Protein AF-A0A2M7MVM5-F1 (afdb_monomer)

Sequence (736 aa):
LYGQPLAEGLELLFALPGLWVGNWLGARSLPHWAPAALPGATRREAAVPEPRASLAEHVSGTPAGASAPDGKSAARHHTRRHRHSSHPSHSSRPRSGRRLPRGIVGSLLLLAAGIGLAAFPLWQWGLGLGLALYMAALWRWPLAWLVVVPAALPLLDLAPWSGRFFFDEFDLLMLATAGTLLLRGRRTPGSGLNSLWPLFALCAVSVLISLALGLGSPPPLDANAFSSYWSPYNSLRVAKGFAWGGLIFLLLRLARPEPAQLATRLAIGMGIGLLGVGLVGLWEHWLFAGFANDSNTYRIVSTFSSMHTGGGHIEAYLAAALPFLWLGWKTRLWVVPVMALTVSATVFTVARGGVLALGVVLFTLAVASLRLAWRAGQRRQAVLPIGVLALMAVGLLAGIGGGYFQQRLAQAGEDWDIRVEHWRSTVAMMDATPMAQLFGMGLGSFPRVYLERGPADKQPATFGFVVENDNPFLRLGHGETLYYAQRVSVRAGQRYHLELDVRSQQPGARIETPVCEKQLLNSRRCVWMAFEVPTDGRWHRLSRDFSSGQVGVEDGLQRPAVELALYYPGNDGLIDVDNVRLLAANGGNLIGNGGFTWGGDYWFFKTHSHLPWHIKNVWVQLLFEQGWLGLSLFSLLAAFALARLAKAAWSGQALAWAWLASLLGLFTVGLFDSLLDAPRLATLLIALCLLGAGHEWNSKPSHRHRSRRSPHPGEAADLLDTAAENFSQASTPSAR

Foldseek 3Di:
DDDDDPVVVVVVPDDDPFVQCVVVCLLVVDDDDDPDDDDDDDDDDDDDDDDDDDDDDDDDDDDDDDDDDDDDDDDDDDDDDDDDDDDDPDPDDPPPPDLPPLLVLLVVLLVVLVVLLVPQQDDSVVLVVVLVVVLVVCLVPVCLCLQALLQCLLRQFCCQFWVAQQCGSSSSNLSSSSSSNSNSDDDQDPDPDDPCVVLVVLLVVLLVLLLCLLCPVADDPDLFCRNDLLHSCLSVSLSLLLVLLVSLLVSCNRVVDDQLVSLVSLLNNLLSNLVQQLVQLVLVCCLQPNPPHLPGQDAGDRRPLVCLLHFPQLLLSLQQSLLSLLSCVVPDPVSLVSLLSSLVSLLSNLDPLSLVLNVLLLVLVLVLLQLLCVVVVHNVSSPVSNVSSVVSNVSNVVSCPRDVSVVVVVCPVVVVVVLVVLLVQLVVLFDPDPCCQAFASHGSNQLNSCQVRNDPQQHAKDKFWDADPNFIWIKIWDHAWKWWKFWFNDAAQFKKKKKKKKFALDPQWKKKKKKFQDQRADTDQIDIDMDGHDNPRDIDMDMDMDGSHCQRHDDDSSGGTIMIIITTHDNGDMMIIADIFIQTPVRRTRDDQRRCPSNSTRIHMGGPNNSSNWSQAQLSSQCNSTHPSSSVSVVVLLVLLLVLLVVLSSVSSSVSSSLNSSQSSSNSSNHGTHQSSNSSSSSSNSSSSSCSNPPDSDDPPPPPPPPPPPPDPPPPPPPPVPPPPPPDDDDDDDDD

Nearest PDB structures (foldseek):
  4xup-assembly2_B  TM=6.252E-01  e=2.866E-02  Paenibacillus barcinonensis
  4xup-assembly6_F  TM=5.907E-01  e=1.989E-02  Paenibacillus barcinonensis
  2c26-assembly1_A  TM=4.957E-01  e=2.072E-02  Acetivibrio thermocellus
  7sgm-assembly1_A  TM=3.406E-01  e=4.518E-01  Homo sapiens
  3k51-assembly1_A  TM=3.532E-01  e=1.350E+00  Homo sapiens

Mean predicted aligned error: 12.25 Å

Structure (mmCIF, N/CA/C/O backbone):
data_AF-A0A2M7MVM5-F1
#
_entry.id   AF-A0A2M7MVM5-F1
#
loop_
_atom_site.group_PDB
_atom_site.id
_atom_site.type_symbol
_atom_site.label_atom_id
_atom_site.label_alt_id
_atom_site.label_comp_id
_atom_site.label_asym_id
_atom_site.label_entity_id
_atom_site.label_seq_id
_atom_site.pdbx_PDB_ins_code
_atom_site.Cartn_x
_atom_site.Cartn_y
_atom_site.Cartn_z
_atom_site.occupancy
_atom_site.B_iso_or_equiv
_atom_site.auth_seq_id
_atom_site.auth_comp_id
_atom_site.auth_asym_id
_atom_site.auth_atom_id
_atom_site.pdbx_PDB_model_num
ATOM 1 N N . LEU A 1 1 ? -28.536 -45.040 -9.452 1.00 30.89 1 LEU A N 1
ATOM 2 C CA . LEU A 1 1 ? -27.205 -45.055 -8.801 1.00 30.89 1 LEU A CA 1
ATOM 3 C C . LEU A 1 1 ? -26.803 -43.594 -8.570 1.00 30.89 1 LEU A C 1
ATOM 5 O O . LEU A 1 1 ? -26.171 -43.003 -9.423 1.00 30.89 1 LEU A O 1
ATOM 9 N N . TYR A 1 2 ? -27.504 -42.858 -7.701 1.00 27.81 2 TYR A N 1
ATOM 10 C CA . TYR A 1 2 ? -27.118 -42.575 -6.306 1.00 27.81 2 TYR A CA 1
ATOM 11 C C . TYR A 1 2 ? -25.609 -42.385 -6.103 1.00 27.81 2 TYR A C 1
ATOM 13 O O . TYR A 1 2 ? -24.873 -43.365 -6.112 1.00 27.81 2 TYR A O 1
ATOM 21 N N . GLY A 1 3 ? -25.188 -41.137 -5.856 1.00 27.88 3 GLY A N 1
ATOM 22 C CA . GLY A 1 3 ? -23.865 -40.835 -5.306 1.00 27.88 3 GLY A CA 1
ATOM 23 C C . GLY A 1 3 ? -23.258 -39.502 -5.745 1.00 27.88 3 GLY A C 1
ATOM 24 O O . GLY A 1 3 ? -22.446 -39.486 -6.652 1.00 27.88 3 GLY A O 1
ATOM 25 N N . GLN A 1 4 ? -23.583 -38.440 -4.998 1.00 32.00 4 GLN A N 1
ATOM 26 C CA . GLN A 1 4 ? -22.832 -37.180 -4.834 1.00 32.00 4 GLN A CA 1
ATOM 27 C C . GLN A 1 4 ? -23.014 -36.043 -5.862 1.00 32.00 4 GLN A C 1
ATOM 29 O O . GLN A 1 4 ? -22.284 -35.940 -6.840 1.00 32.00 4 GLN A O 1
ATOM 34 N N . PRO A 1 5 ? -23.886 -35.075 -5.517 1.00 35.53 5 PRO A N 1
ATOM 35 C CA . PRO A 1 5 ? -23.568 -33.661 -5.702 1.00 35.53 5 PRO A CA 1
ATOM 36 C C . PRO A 1 5 ? -23.940 -32.869 -4.435 1.00 35.53 5 PRO A C 1
ATOM 38 O O . PRO A 1 5 ? -24.886 -32.086 -4.415 1.00 35.53 5 PRO A O 1
ATOM 41 N N . LEU A 1 6 ? -23.234 -33.128 -3.332 1.00 30.69 6 LEU A N 1
ATOM 42 C CA . LEU A 1 6 ? -23.411 -32.379 -2.074 1.00 30.69 6 LEU A CA 1
ATOM 43 C C . LEU A 1 6 ? -22.080 -31.981 -1.410 1.00 30.69 6 LEU A C 1
ATOM 45 O O . LEU A 1 6 ? -22.093 -31.271 -0.410 1.00 30.69 6 LEU A O 1
ATOM 49 N N . ALA A 1 7 ? -20.941 -32.366 -2.002 1.00 28.16 7 ALA A N 1
ATOM 50 C CA . ALA A 1 7 ? -19.602 -31.967 -1.560 1.00 28.16 7 ALA A CA 1
ATOM 51 C C . ALA A 1 7 ? -19.082 -30.705 -2.286 1.00 28.16 7 ALA A C 1
ATOM 53 O O . ALA A 1 7 ? -18.445 -29.867 -1.660 1.00 28.16 7 ALA A O 1
ATOM 54 N N . GLU A 1 8 ? -19.442 -30.487 -3.557 1.00 33.94 8 GLU A N 1
ATOM 55 C CA . GLU A 1 8 ? -18.972 -29.324 -4.339 1.00 33.94 8 GLU A CA 1
ATOM 56 C C . GLU A 1 8 ? -19.694 -28.005 -3.992 1.00 33.94 8 GLU A C 1
ATOM 58 O O . GLU A 1 8 ? -19.173 -26.918 -4.225 1.00 33.94 8 GLU A O 1
ATOM 63 N N . GLY A 1 9 ? -20.883 -28.075 -3.381 1.00 30.16 9 GLY A N 1
ATOM 64 C CA . GLY A 1 9 ? -21.659 -26.889 -2.989 1.00 30.16 9 GLY A CA 1
ATOM 65 C C . GLY A 1 9 ? -21.292 -26.303 -1.620 1.00 30.16 9 GLY A C 1
ATOM 66 O O . GLY A 1 9 ? -21.615 -25.148 -1.345 1.00 30.16 9 GLY A O 1
ATOM 67 N N . LEU A 1 10 ? -20.619 -27.074 -0.758 1.00 27.25 10 LEU A N 1
ATOM 68 C CA . LEU A 1 10 ? -20.287 -26.673 0.617 1.00 27.25 10 LEU A CA 1
ATOM 69 C C . LEU A 1 10 ? -18.859 -26.125 0.769 1.00 27.25 10 LEU A C 1
ATOM 71 O O . LEU A 1 10 ? -18.610 -25.371 1.709 1.00 27.25 10 LEU A O 1
ATOM 75 N N . GLU A 1 11 ? -17.963 -26.376 -0.191 1.00 32.06 11 GLU A N 1
ATOM 76 C CA . GLU A 1 11 ? -16.658 -25.694 -0.272 1.00 32.06 11 GLU A CA 1
ATOM 77 C C . GLU A 1 11 ? -16.761 -24.243 -0.782 1.00 32.06 11 GLU A C 1
ATOM 79 O O . GLU A 1 11 ? -15.859 -23.435 -0.574 1.00 32.06 11 GLU A O 1
ATOM 84 N N . LEU A 1 12 ? -17.903 -23.864 -1.365 1.00 32.75 12 LEU A N 1
ATOM 85 C CA . LEU A 1 12 ? -18.146 -22.533 -1.928 1.00 32.75 12 LEU A CA 1
ATOM 86 C C . LEU A 1 12 ? -18.477 -21.443 -0.886 1.00 32.75 12 LEU A C 1
ATOM 88 O O . LEU A 1 12 ? -18.621 -20.277 -1.255 1.00 32.75 12 LEU A O 1
ATOM 92 N N . LEU A 1 13 ? -18.623 -21.786 0.403 1.00 29.44 13 LEU A N 1
ATOM 93 C CA . LEU A 1 13 ? -19.186 -20.869 1.410 1.00 29.44 13 LEU A CA 1
ATOM 94 C C . LEU A 1 13 ? -18.292 -20.525 2.613 1.00 29.44 13 LEU A C 1
ATOM 96 O O . LEU A 1 13 ? -18.671 -19.640 3.379 1.00 29.44 13 LEU A O 1
ATOM 100 N N . PHE A 1 14 ? -17.095 -21.104 2.769 1.00 30.95 14 PHE A N 1
ATOM 101 C CA . PHE A 1 14 ? -16.213 -20.771 3.901 1.00 30.95 14 PHE A CA 1
ATOM 102 C C . PHE A 1 14 ? -14.706 -20.855 3.593 1.00 30.95 14 PHE A C 1
ATOM 104 O O . PHE A 1 14 ? -13.992 -21.620 4.227 1.00 30.95 14 PHE A O 1
ATOM 111 N N . ALA A 1 15 ? -14.195 -20.012 2.688 1.00 28.55 15 ALA A N 1
ATOM 112 C CA . ALA A 1 15 ? -12.798 -19.540 2.693 1.00 28.55 15 ALA A CA 1
ATOM 113 C C . ALA A 1 15 ? -12.601 -18.407 1.660 1.00 28.55 15 ALA A C 1
ATOM 115 O O . ALA A 1 15 ? -12.665 -18.640 0.463 1.00 28.55 15 ALA A O 1
ATOM 116 N N . LEU A 1 16 ? -12.394 -17.174 2.143 1.00 35.72 16 LEU A N 1
ATOM 117 C CA . LEU A 1 16 ? -11.826 -15.981 1.470 1.00 35.72 16 LEU A CA 1
ATOM 118 C C . LEU A 1 16 ? -11.959 -15.831 -0.077 1.00 35.72 16 LEU A C 1
ATOM 120 O O . LEU A 1 16 ? -11.207 -16.458 -0.822 1.00 35.72 16 LEU A O 1
ATOM 124 N N . PRO A 1 17 ? -12.741 -14.853 -0.589 1.00 36.97 17 PRO A N 1
ATOM 125 C CA . PRO A 1 17 ? -12.948 -14.659 -2.035 1.00 36.97 17 PRO A CA 1
ATOM 126 C C . PRO A 1 17 ? -11.859 -13.873 -2.804 1.00 36.97 17 PRO A C 1
ATOM 128 O O . PRO A 1 17 ? -12.107 -13.462 -3.932 1.00 36.97 17 PRO A O 1
ATOM 131 N N . GLY A 1 18 ? -10.679 -13.603 -2.237 1.00 31.44 18 GLY A N 1
ATOM 132 C CA . GLY A 1 18 ? -9.713 -12.663 -2.844 1.00 31.44 18 GLY A CA 1
ATOM 133 C C . GLY A 1 18 ? -8.687 -13.288 -3.794 1.00 31.44 18 GLY A C 1
ATOM 134 O O . GLY A 1 18 ? -8.506 -12.821 -4.913 1.00 31.44 18 GLY A O 1
ATOM 135 N N . LEU A 1 19 ? -8.011 -14.359 -3.371 1.00 38.81 19 LEU A N 1
ATOM 136 C CA . LEU A 1 19 ? -6.865 -14.897 -4.121 1.00 38.81 19 LEU A CA 1
ATOM 137 C C . LEU A 1 19 ? -7.192 -16.092 -5.000 1.00 38.81 19 LEU A C 1
ATOM 139 O O . LEU A 1 19 ? -6.560 -16.269 -6.039 1.00 38.81 19 LEU A O 1
ATOM 143 N N . TRP A 1 20 ? -8.176 -16.904 -4.616 1.00 37.28 20 TRP A N 1
ATOM 144 C CA . TRP A 1 20 ? -8.501 -18.105 -5.379 1.00 37.28 20 TRP A CA 1
ATOM 145 C C . TRP A 1 20 ? -9.148 -17.751 -6.718 1.00 37.28 20 TRP A C 1
ATOM 147 O O . TRP A 1 20 ? -8.731 -18.258 -7.753 1.00 37.28 20 TRP A O 1
ATOM 157 N N . VAL A 1 21 ? -10.070 -16.783 -6.724 1.00 38.97 21 VAL A N 1
ATOM 158 C CA . VAL A 1 21 ? -10.677 -16.261 -7.955 1.00 38.97 21 VAL A CA 1
ATOM 159 C C . VAL A 1 21 ? -9.633 -15.550 -8.825 1.00 38.97 21 VAL A C 1
ATOM 161 O O . VAL A 1 21 ? -9.628 -15.760 -10.031 1.00 38.97 21 VAL A O 1
ATOM 164 N N . GLY A 1 22 ? -8.698 -14.791 -8.240 1.00 35.03 22 GLY A N 1
ATOM 165 C CA . GLY A 1 22 ? -7.632 -14.105 -8.984 1.00 35.03 22 GLY A CA 1
ATOM 166 C C . GLY A 1 22 ? -6.627 -15.053 -9.654 1.00 35.03 22 GLY A C 1
ATOM 167 O O . GLY A 1 22 ? -6.309 -14.876 -10.829 1.00 35.03 22 GLY A O 1
ATOM 168 N N . ASN A 1 23 ? -6.175 -16.101 -8.953 1.00 39.94 23 ASN A N 1
ATOM 169 C CA . ASN A 1 23 ? -5.264 -17.103 -9.525 1.00 39.94 23 ASN A CA 1
ATOM 170 C C . ASN A 1 23 ? -5.978 -18.063 -10.489 1.00 39.94 23 ASN A C 1
ATOM 172 O O . ASN A 1 23 ? -5.428 -18.403 -11.536 1.00 39.94 23 ASN A O 1
ATOM 176 N N . TRP A 1 24 ? -7.211 -18.476 -10.182 1.00 36.59 24 TRP A N 1
ATOM 177 C CA . TRP A 1 24 ? -7.981 -19.386 -11.032 1.00 36.59 24 TRP A CA 1
ATOM 178 C C . TRP A 1 24 ? -8.507 -18.704 -12.303 1.00 36.59 24 TRP A C 1
ATOM 180 O O . TRP A 1 24 ? -8.409 -19.284 -13.386 1.00 36.59 24 TRP A O 1
ATOM 190 N N . LEU A 1 25 ? -8.994 -17.457 -12.214 1.00 39.66 25 LEU A N 1
ATOM 191 C CA . LEU A 1 25 ? -9.359 -16.670 -13.398 1.00 39.66 25 LEU A CA 1
ATOM 192 C C . LEU A 1 25 ? -8.118 -16.239 -14.174 1.00 39.66 25 LEU A C 1
ATOM 194 O O . LEU A 1 25 ? -8.120 -16.391 -15.387 1.00 39.66 25 LEU A O 1
ATOM 198 N N . GLY A 1 26 ? -7.041 -15.799 -13.513 1.00 36.38 26 GLY A N 1
ATOM 199 C CA . GLY A 1 26 ? -5.787 -15.433 -14.185 1.00 36.38 26 GLY A CA 1
ATOM 200 C C . GLY A 1 26 ? -5.177 -16.574 -15.010 1.00 36.38 26 GLY A C 1
ATOM 201 O O . GLY A 1 26 ? -4.614 -16.331 -16.074 1.00 36.38 26 GLY A O 1
ATOM 202 N N . ALA A 1 27 ? -5.360 -17.828 -14.585 1.00 39.50 27 ALA A N 1
ATOM 203 C CA . ALA A 1 27 ? -4.945 -19.008 -15.346 1.00 39.50 27 ALA A CA 1
ATOM 204 C C . ALA A 1 27 ? -5.881 -19.366 -16.524 1.00 39.50 27 ALA A C 1
ATOM 206 O O . ALA A 1 27 ? -5.491 -20.162 -17.381 1.00 39.50 27 ALA A O 1
ATOM 207 N N . ARG A 1 28 ? -7.104 -18.811 -16.577 1.00 37.91 28 ARG A N 1
ATOM 208 C CA . ARG A 1 28 ? -8.138 -19.111 -17.591 1.00 37.91 28 ARG A CA 1
ATOM 209 C C . ARG A 1 28 ? -8.556 -17.921 -18.470 1.00 37.91 28 ARG A C 1
ATOM 211 O O . ARG A 1 28 ? -9.232 -18.148 -19.467 1.00 37.91 28 ARG A O 1
ATOM 218 N N . SER A 1 29 ? -8.171 -16.683 -18.152 1.00 36.72 29 SER A N 1
ATOM 219 C CA . SER A 1 29 ? -8.668 -15.463 -18.813 1.00 36.72 29 SER A CA 1
ATOM 220 C C . SER A 1 29 ? -7.762 -14.877 -19.905 1.00 36.72 29 SER A C 1
ATOM 222 O O . SER A 1 29 ? -7.981 -13.743 -20.313 1.00 36.72 29 SER A O 1
ATOM 224 N N . LEU A 1 30 ? -6.772 -15.624 -20.402 1.00 42.97 30 LEU A N 1
ATOM 225 C CA . LEU A 1 30 ? -6.070 -15.281 -21.646 1.00 42.97 30 LEU A CA 1
ATOM 226 C C . LEU A 1 30 ? -6.501 -16.253 -22.754 1.00 42.97 30 LEU A C 1
ATOM 228 O O . LEU A 1 30 ? -5.849 -17.276 -22.970 1.00 42.97 30 LEU A O 1
ATOM 232 N N . PRO A 1 31 ? -7.646 -15.983 -23.408 1.00 35.19 31 PRO A N 1
A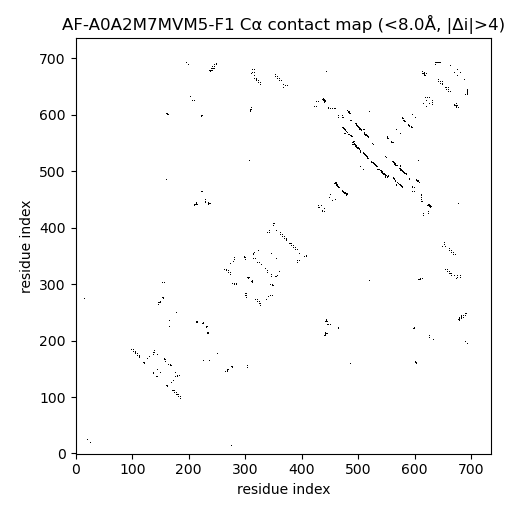TOM 233 C CA . PRO A 1 31 ? -7.642 -16.065 -24.869 1.00 35.19 31 PRO A CA 1
ATOM 234 C C . PRO A 1 31 ? -8.387 -14.917 -25.582 1.00 35.19 31 PRO A C 1
ATOM 236 O O . PRO A 1 31 ? -9.489 -14.530 -25.209 1.00 35.19 31 PRO A O 1
ATOM 239 N N . HIS A 1 32 ? -7.772 -14.482 -26.687 1.00 34.50 32 HIS A N 1
ATOM 240 C CA . HIS A 1 32 ? -8.358 -13.935 -27.920 1.00 34.50 32 HIS A CA 1
ATOM 241 C C . HIS A 1 32 ? -9.373 -12.784 -27.806 1.00 34.50 32 HIS A C 1
ATOM 243 O O . HIS A 1 32 ? -10.579 -12.985 -27.924 1.00 34.50 32 HIS A O 1
ATOM 249 N N . TRP A 1 33 ? -8.873 -11.546 -27.773 1.00 24.61 33 TRP A N 1
ATOM 250 C CA . TRP A 1 33 ? -9.579 -10.437 -28.416 1.00 24.61 33 TRP A CA 1
ATOM 251 C C . TRP A 1 33 ? -8.682 -9.898 -29.540 1.00 24.61 33 TRP A C 1
ATOM 253 O O . TRP A 1 33 ? -7.585 -9.399 -29.306 1.00 24.61 33 TRP A O 1
ATOM 263 N N . ALA A 1 34 ? -9.106 -10.104 -30.783 1.00 25.52 34 ALA A N 1
ATOM 264 C CA . ALA A 1 34 ? -8.585 -9.376 -31.930 1.00 25.52 34 ALA A CA 1
ATOM 265 C C . ALA A 1 34 ? -9.572 -8.228 -32.182 1.00 25.52 34 ALA A C 1
ATOM 267 O O . ALA A 1 34 ? -10.760 -8.514 -32.365 1.00 25.52 34 ALA A O 1
ATOM 268 N N . PRO A 1 35 ? -9.161 -6.949 -32.167 1.00 29.17 35 PRO A N 1
ATOM 269 C CA . PRO A 1 35 ? -10.053 -5.887 -32.598 1.00 29.17 35 PRO A CA 1
ATOM 270 C C . PRO A 1 35 ? -10.344 -6.068 -34.090 1.00 29.17 35 PRO A C 1
ATOM 272 O O . PRO A 1 35 ? -9.438 -6.077 -34.924 1.00 29.17 35 PRO A O 1
ATOM 275 N N . ALA A 1 36 ? -11.623 -6.239 -34.421 1.00 25.95 36 ALA A N 1
ATOM 276 C CA . ALA A 1 36 ? -12.099 -6.176 -35.791 1.00 25.95 36 ALA A CA 1
ATOM 277 C C . ALA A 1 36 ? -11.724 -4.809 -36.384 1.00 25.95 36 ALA A C 1
ATOM 279 O O . ALA A 1 36 ? -12.076 -3.765 -35.833 1.00 25.95 36 ALA A O 1
ATOM 280 N N . ALA A 1 37 ? -11.000 -4.828 -37.501 1.00 26.27 37 ALA A N 1
ATOM 281 C CA . ALA A 1 37 ? -10.724 -3.645 -38.296 1.00 26.27 37 ALA A CA 1
ATOM 282 C C . ALA A 1 37 ? -12.048 -3.018 -38.762 1.00 26.27 37 ALA A C 1
ATOM 284 O O . ALA A 1 37 ? -12.862 -3.677 -39.409 1.00 26.27 37 ALA A O 1
ATOM 285 N N . LEU A 1 38 ? -12.255 -1.740 -38.444 1.00 26.27 38 LEU A N 1
ATOM 286 C CA . LEU A 1 38 ? -13.274 -0.916 -39.088 1.00 26.27 38 LEU A CA 1
ATOM 287 C C . LEU A 1 38 ? -12.827 -0.648 -40.537 1.00 26.27 38 LEU A C 1
ATOM 289 O O . LEU A 1 38 ? -11.736 -0.107 -40.736 1.00 26.27 38 LEU A O 1
ATOM 293 N N . PRO A 1 39 ? -13.617 -1.009 -41.562 1.00 24.80 39 PRO A N 1
ATOM 294 C CA . PRO A 1 39 ? -13.278 -0.709 -42.941 1.00 24.80 39 PRO A CA 1
ATOM 295 C C . PRO A 1 39 ? -13.710 0.720 -43.289 1.00 24.80 39 PRO A C 1
ATOM 297 O O . PRO A 1 39 ? -14.880 1.070 -43.160 1.00 24.80 39 PRO A O 1
ATOM 300 N N . GLY A 1 40 ? -12.773 1.517 -43.806 1.00 26.80 40 GLY A N 1
ATOM 301 C CA . GLY A 1 40 ? -13.095 2.700 -44.607 1.00 26.80 40 GLY A CA 1
ATOM 302 C C . GLY A 1 40 ? -12.547 4.022 -44.081 1.00 26.80 40 GLY A C 1
ATOM 303 O O . GLY A 1 40 ? -13.245 4.767 -43.407 1.00 26.80 40 GLY A O 1
ATOM 304 N N . ALA A 1 41 ? -11.336 4.371 -44.509 1.00 25.05 41 ALA A N 1
ATOM 305 C CA . ALA A 1 41 ? -10.959 5.763 -44.737 1.00 25.05 41 ALA A CA 1
ATOM 306 C C . ALA A 1 41 ? -9.915 5.799 -45.859 1.00 25.05 41 ALA A C 1
ATOM 308 O O . ALA A 1 41 ? -8.716 5.617 -45.663 1.00 25.05 41 ALA A O 1
ATOM 309 N N . THR A 1 42 ? -10.416 5.944 -47.079 1.00 26.14 42 THR A N 1
ATOM 310 C CA . THR A 1 42 ? -9.643 6.174 -48.297 1.00 26.14 42 THR A CA 1
ATOM 311 C C . THR A 1 42 ? -8.823 7.458 -48.204 1.00 26.14 42 THR A C 1
ATOM 313 O O . THR A 1 42 ? -9.353 8.506 -47.835 1.00 26.14 42 THR A O 1
ATOM 316 N N . ARG A 1 43 ? -7.559 7.374 -48.643 1.00 26.64 43 ARG A N 1
ATOM 317 C CA . ARG A 1 43 ? -6.714 8.508 -49.046 1.00 26.64 43 ARG A CA 1
ATOM 318 C C . ARG A 1 43 ? -7.494 9.501 -49.909 1.00 26.64 43 ARG A C 1
ATOM 320 O O . ARG A 1 43 ? -8.042 9.100 -50.935 1.00 26.64 43 ARG A O 1
ATOM 327 N N . ARG A 1 44 ? -7.411 10.790 -49.578 1.00 25.23 44 ARG A N 1
ATOM 328 C CA . ARG A 1 44 ? -7.410 11.878 -50.564 1.00 25.23 44 ARG A CA 1
ATOM 329 C C . ARG A 1 44 ? -6.433 12.967 -50.138 1.00 25.23 44 ARG A C 1
ATOM 331 O O . ARG A 1 44 ? -6.459 13.432 -49.004 1.00 25.23 44 ARG A O 1
ATOM 338 N N . GLU A 1 45 ? -5.560 13.295 -51.077 1.00 24.48 45 GLU A N 1
ATOM 339 C CA . GLU A 1 45 ? -4.573 14.366 -51.047 1.00 24.48 45 GLU A CA 1
ATOM 340 C C . GLU A 1 45 ? -5.202 15.763 -51.186 1.00 24.48 45 GLU A C 1
ATOM 342 O O . GLU A 1 45 ? -6.284 15.915 -51.752 1.00 24.48 45 GLU A O 1
ATOM 347 N N . ALA A 1 46 ? -4.392 16.747 -50.768 1.00 24.81 46 ALA A N 1
ATOM 348 C CA . ALA A 1 46 ? -4.297 18.141 -51.218 1.00 24.81 46 ALA A CA 1
ATOM 349 C C . ALA A 1 46 ? -5.380 19.154 -50.784 1.00 24.81 46 ALA A C 1
ATOM 351 O O . ALA A 1 46 ? -6.511 19.125 -51.253 1.00 24.81 46 ALA A O 1
ATOM 352 N N . ALA A 1 47 ? -4.983 20.166 -49.996 1.00 24.33 47 ALA A N 1
ATOM 353 C CA . ALA A 1 47 ? -4.544 21.472 -50.523 1.00 24.33 47 ALA A CA 1
ATOM 354 C C . ALA A 1 47 ? -4.345 22.519 -49.399 1.00 24.33 47 ALA A C 1
ATOM 356 O O . ALA A 1 47 ? -5.144 22.630 -48.475 1.00 24.33 47 ALA A O 1
ATOM 357 N N . VAL A 1 48 ? -3.270 23.299 -49.530 1.00 29.11 48 VAL A N 1
ATOM 358 C CA . VAL A 1 48 ? -2.913 24.518 -48.771 1.00 29.11 48 VAL A CA 1
ATOM 359 C C . VAL A 1 48 ? -3.668 25.719 -49.376 1.00 29.11 48 VAL A C 1
ATOM 361 O O . VAL A 1 48 ? -3.869 25.725 -50.594 1.00 29.11 48 VAL A O 1
ATOM 364 N N . PRO A 1 49 ? -4.128 26.712 -48.581 1.00 27.72 49 PRO A N 1
ATOM 365 C CA . PRO A 1 49 ? -3.439 28.015 -48.573 1.00 27.72 49 PRO A CA 1
ATOM 366 C C . PRO A 1 49 ? -3.408 28.764 -47.216 1.00 27.72 49 PRO A C 1
ATOM 368 O O . PRO A 1 49 ? -4.375 28.799 -46.459 1.00 27.72 49 PRO A O 1
ATOM 371 N N . GLU A 1 50 ? -2.272 29.419 -46.972 1.00 24.84 50 GLU A N 1
ATOM 372 C CA . GLU A 1 50 ? -1.992 30.519 -46.024 1.00 24.84 50 GLU A CA 1
ATOM 373 C C . GLU A 1 50 ? -2.447 31.904 -46.607 1.00 24.84 50 GLU A C 1
ATOM 375 O O . GLU A 1 50 ? -2.928 31.943 -47.741 1.00 24.84 50 GLU A O 1
ATOM 380 N N . PRO A 1 51 ? -2.178 33.085 -45.993 1.00 39.78 51 PRO A N 1
ATOM 381 C CA . PRO A 1 51 ? -2.557 33.578 -44.657 1.00 39.78 51 PRO A CA 1
ATOM 382 C C . PRO A 1 51 ? -3.082 35.047 -44.721 1.00 39.78 51 PRO A C 1
ATOM 384 O O . PRO A 1 51 ? -2.866 35.747 -45.710 1.00 39.78 51 PRO A O 1
ATOM 387 N N . ARG A 1 52 ? -3.683 35.606 -43.654 1.00 25.45 52 ARG A N 1
ATOM 388 C CA . ARG A 1 52 ? -3.728 37.080 -43.463 1.00 25.45 52 ARG A CA 1
ATOM 389 C C . ARG A 1 52 ? -3.653 37.505 -41.994 1.00 25.45 52 ARG A C 1
ATOM 391 O O . ARG A 1 52 ? -4.387 37.016 -41.144 1.00 25.45 52 ARG A O 1
ATOM 398 N N . ALA A 1 53 ? -2.739 38.442 -41.764 1.00 26.41 53 ALA A N 1
ATOM 399 C CA . ALA A 1 53 ? -2.415 39.153 -40.534 1.00 26.41 53 ALA A CA 1
ATOM 400 C C . ALA A 1 53 ? -3.426 40.265 -40.187 1.00 26.41 53 ALA A C 1
ATOM 402 O O . ALA A 1 53 ? -4.069 40.774 -41.100 1.00 26.41 53 ALA A O 1
ATOM 403 N N . SER A 1 54 ? -3.470 40.701 -38.913 1.00 27.55 54 SER A N 1
ATOM 404 C CA . SER A 1 54 ? -3.094 42.074 -38.485 1.00 27.55 54 SER A CA 1
ATOM 405 C C . SER A 1 54 ? -3.637 42.492 -37.098 1.00 27.55 54 SER A C 1
ATOM 407 O O . SER A 1 54 ? -4.842 42.415 -36.885 1.00 27.55 54 SER A O 1
ATOM 409 N N . LEU A 1 55 ? -2.723 43.048 -36.276 1.00 27.89 55 LEU A N 1
ATOM 410 C CA . LEU A 1 55 ? -2.833 44.155 -35.285 1.00 27.89 55 LEU A CA 1
ATOM 411 C C . LEU A 1 55 ? -3.738 44.001 -34.030 1.00 27.89 55 LEU A C 1
ATOM 413 O O . LEU A 1 55 ? -4.899 43.637 -34.140 1.00 27.89 55 LEU A O 1
ATOM 417 N N . ALA A 1 56 ? -3.205 44.111 -32.793 1.00 26.67 56 ALA A N 1
ATOM 418 C CA . ALA A 1 56 ? -2.864 45.333 -32.000 1.00 26.67 56 ALA A CA 1
ATOM 419 C C . ALA A 1 56 ? -4.132 46.133 -31.591 1.00 26.67 56 ALA A C 1
ATOM 421 O O . ALA A 1 56 ? -5.007 46.298 -32.425 1.00 26.67 56 ALA A O 1
ATOM 422 N N . GLU A 1 57 ? -4.383 46.670 -30.387 1.00 28.98 57 GLU A N 1
ATOM 423 C CA . GLU A 1 57 ? -3.578 47.150 -29.250 1.00 28.98 57 GLU A CA 1
ATOM 424 C C . GLU A 1 57 ? -4.554 47.645 -28.131 1.00 28.98 57 GLU A C 1
ATOM 426 O O . GLU A 1 57 ? -5.650 48.074 -28.471 1.00 28.98 57 GLU A O 1
ATOM 431 N N . HIS A 1 58 ? -4.110 47.677 -26.855 1.00 28.09 58 HIS A N 1
ATOM 432 C CA . HIS A 1 58 ? -4.403 48.683 -25.786 1.00 28.09 58 HIS A CA 1
ATOM 433 C C . HIS A 1 58 ? -5.859 48.976 -25.309 1.00 28.09 58 HIS A C 1
ATOM 435 O O . HIS A 1 58 ? -6.817 48.770 -26.030 1.00 28.09 58 HIS A O 1
ATOM 441 N N . VAL A 1 59 ? -6.189 49.564 -24.144 1.00 29.70 59 VAL A N 1
ATOM 442 C CA . VAL A 1 59 ? -5.678 49.750 -22.762 1.00 29.70 59 VAL A CA 1
ATOM 443 C C . VAL A 1 59 ? -6.874 50.349 -21.954 1.00 29.70 59 VAL A C 1
ATOM 445 O O . VAL A 1 59 ? -7.711 51.045 -22.515 1.00 29.70 59 VAL A O 1
ATOM 448 N N . SER A 1 60 ? -6.947 50.027 -20.654 1.00 28.20 60 SER A N 1
ATOM 449 C CA . SER A 1 60 ? -7.705 50.577 -19.492 1.00 28.20 60 SER A CA 1
ATOM 450 C C . SER A 1 60 ? -8.742 51.727 -19.586 1.00 28.20 60 SER A C 1
ATOM 452 O O . SER A 1 60 ? -8.493 52.751 -20.213 1.00 28.20 60 SER A O 1
ATOM 454 N N . GLY A 1 61 ? -9.762 51.679 -18.701 1.00 27.23 61 GLY A N 1
ATOM 455 C CA . GLY A 1 61 ? -10.431 52.887 -18.173 1.00 27.23 61 GLY A CA 1
ATOM 456 C C . GLY A 1 61 ? -11.735 52.678 -17.373 1.00 27.23 61 GLY A C 1
ATOM 457 O O . GLY A 1 61 ? -12.799 52.498 -17.950 1.00 27.23 61 GLY A O 1
ATOM 458 N N . THR A 1 62 ? -11.660 52.779 -16.042 1.00 30.02 62 THR A N 1
ATOM 459 C CA . THR A 1 62 ? -12.740 53.197 -15.095 1.00 30.02 62 THR A CA 1
ATOM 460 C C . THR A 1 62 ? -12.550 54.710 -14.785 1.00 30.02 62 THR A C 1
ATOM 462 O O . THR A 1 62 ? -11.494 55.192 -15.199 1.00 30.02 62 THR A O 1
ATOM 465 N N . PRO A 1 63 ? -13.398 55.486 -14.037 1.00 45.38 63 PRO A N 1
ATOM 466 C CA . PRO A 1 63 ? -14.449 55.121 -13.058 1.00 45.38 63 PRO A CA 1
ATOM 467 C C . PRO A 1 63 ? -15.719 56.042 -12.954 1.00 45.38 63 PRO A C 1
ATOM 469 O O . PRO A 1 63 ? -15.821 57.088 -13.578 1.00 45.38 63 PRO A O 1
ATOM 472 N N . ALA A 1 64 ? -16.610 55.645 -12.024 1.00 29.72 64 ALA A N 1
ATOM 473 C CA . ALA A 1 64 ? -17.411 56.435 -11.057 1.00 29.72 64 ALA A CA 1
ATOM 474 C C . ALA A 1 64 ? -18.581 57.361 -11.476 1.00 29.72 64 ALA A C 1
ATOM 476 O O . ALA A 1 64 ? -18.471 58.236 -12.323 1.00 29.72 64 ALA A O 1
ATOM 477 N N . GLY A 1 65 ? -19.670 57.260 -10.695 1.00 28.75 65 GLY A N 1
ATOM 478 C CA . GLY A 1 65 ? -20.724 58.273 -10.570 1.00 28.75 65 GLY A CA 1
ATOM 479 C C . GLY A 1 65 ? -21.772 57.892 -9.514 1.00 28.75 65 GLY A C 1
ATOM 480 O O . GLY A 1 65 ? -22.490 56.912 -9.681 1.00 28.75 65 GLY A O 1
ATOM 481 N N . ALA A 1 66 ? -21.845 58.660 -8.424 1.00 30.27 66 ALA A N 1
ATOM 482 C CA . ALA A 1 66 ? -22.841 58.569 -7.353 1.00 30.27 66 ALA A CA 1
ATOM 483 C C . ALA A 1 66 ? -23.728 59.826 -7.350 1.00 30.27 66 ALA A C 1
ATOM 485 O O . ALA A 1 66 ? -23.243 60.912 -7.659 1.00 30.27 66 ALA A O 1
ATOM 486 N N . SER A 1 67 ? -24.996 59.702 -6.951 1.00 31.27 67 SER A N 1
ATOM 487 C CA . SER A 1 67 ? -25.840 60.824 -6.503 1.00 31.27 67 SER A CA 1
ATOM 488 C C . SER A 1 67 ? -27.047 60.331 -5.681 1.00 31.27 67 SER A C 1
ATOM 490 O O . SER A 1 67 ? -27.644 59.300 -5.977 1.00 31.27 67 SER A O 1
ATOM 492 N N . ALA A 1 68 ? -27.346 61.071 -4.610 1.00 31.66 68 ALA A N 1
ATOM 493 C CA . ALA A 1 68 ? -28.562 61.051 -3.774 1.00 31.66 68 ALA A CA 1
ATOM 494 C C . ALA A 1 68 ? -29.418 62.304 -4.142 1.00 31.66 68 ALA A C 1
ATOM 496 O O . ALA A 1 68 ? -29.074 62.913 -5.158 1.00 31.66 68 ALA A O 1
ATOM 497 N N . PRO A 1 69 ? -30.392 62.829 -3.351 1.00 51.94 69 PRO A N 1
ATOM 498 C CA . PRO A 1 69 ? -31.143 62.345 -2.168 1.00 51.94 69 PRO A CA 1
ATOM 499 C C . PRO A 1 69 ? -32.677 62.654 -2.245 1.00 51.94 69 PRO A C 1
ATOM 501 O O . PRO A 1 69 ? -33.153 63.126 -3.268 1.00 51.94 69 PRO A O 1
ATOM 504 N N . ASP A 1 70 ? -33.455 62.368 -1.181 1.00 32.06 70 ASP A N 1
ATOM 505 C CA . ASP A 1 70 ? -34.341 63.331 -0.459 1.00 32.06 70 ASP A CA 1
ATOM 506 C C . ASP A 1 70 ? -35.547 62.707 0.282 1.00 32.06 70 ASP A C 1
ATOM 508 O O . ASP A 1 70 ? -36.161 61.745 -0.171 1.00 32.06 70 ASP A O 1
ATOM 512 N N . GLY A 1 71 ? -35.917 63.324 1.420 1.00 32.03 71 GLY A N 1
ATOM 513 C CA . GLY A 1 71 ? -37.255 63.214 2.033 1.00 32.03 71 GLY A CA 1
ATOM 514 C C . GLY A 1 71 ? -37.292 63.111 3.566 1.00 32.03 71 GLY A C 1
ATOM 515 O O . GLY A 1 71 ? -37.108 62.036 4.126 1.00 32.03 71 GLY A O 1
ATOM 516 N N . LYS A 1 72 ? -37.564 64.230 4.254 1.00 30.55 72 LYS A N 1
ATOM 517 C CA . LYS A 1 72 ? -37.631 64.401 5.725 1.00 30.55 72 LYS A CA 1
ATOM 518 C C . LYS A 1 72 ? -39.065 64.350 6.293 1.00 30.55 72 LYS A C 1
ATOM 520 O O . LYS A 1 72 ? -40.022 64.621 5.578 1.00 30.55 72 LYS A O 1
ATOM 525 N N . SER A 1 73 ? -39.109 64.259 7.636 1.00 29.17 73 SER A N 1
ATOM 526 C CA . SER A 1 73 ? -40.131 64.765 8.593 1.00 29.17 73 SER A CA 1
ATOM 527 C C . SER A 1 73 ? -41.185 63.754 9.077 1.00 29.17 73 SER A C 1
ATOM 529 O O . SER A 1 73 ? -41.648 62.948 8.288 1.00 29.17 73 SER A O 1
ATOM 531 N N . ALA A 1 74 ? -41.747 63.780 10.292 1.00 29.91 74 ALA A N 1
ATOM 532 C CA . ALA A 1 74 ? -41.365 64.093 11.683 1.00 29.91 74 ALA A CA 1
ATOM 533 C C . ALA A 1 74 ? -42.648 63.874 12.528 1.00 29.91 74 ALA A C 1
ATOM 535 O O . ALA A 1 74 ? -43.718 64.195 12.025 1.00 29.91 74 ALA A O 1
ATOM 536 N N . ALA A 1 75 ? -42.567 63.389 13.781 1.00 29.77 75 ALA A N 1
ATOM 537 C CA . ALA A 1 75 ? -43.368 63.845 14.946 1.00 29.77 75 ALA A CA 1
ATOM 538 C C . ALA A 1 75 ? -43.385 62.839 16.118 1.00 29.77 75 ALA A C 1
ATOM 540 O O . ALA A 1 75 ? -43.371 61.625 15.947 1.00 29.77 75 ALA A O 1
ATOM 541 N N . ARG A 1 76 ? -43.410 63.408 17.328 1.00 30.95 76 ARG A N 1
ATOM 542 C CA . ARG A 1 76 ? -43.335 62.809 18.672 1.00 30.95 76 ARG A CA 1
ATOM 543 C C . ARG A 1 76 ? -44.697 62.286 19.161 1.00 30.95 76 ARG A C 1
ATOM 545 O O . ARG A 1 76 ? -45.698 62.914 18.849 1.00 30.95 76 ARG A O 1
ATOM 552 N N . HIS A 1 77 ? -44.717 61.289 20.059 1.00 29.03 77 HIS A N 1
ATOM 553 C CA . HIS A 1 77 ? -45.312 61.406 21.410 1.00 29.03 77 HIS A CA 1
ATOM 554 C C . HIS A 1 77 ? -45.144 60.133 22.270 1.00 29.03 77 HIS A C 1
ATOM 556 O O . HIS A 1 77 ? -45.158 59.007 21.785 1.00 29.03 77 HIS A O 1
ATOM 562 N N . HIS A 1 78 ? -44.978 60.358 23.576 1.00 31.69 78 HIS A N 1
ATOM 563 C CA . HIS A 1 78 ? -44.941 59.384 24.671 1.00 31.69 78 HIS A CA 1
ATOM 564 C C . HIS A 1 78 ? -46.237 58.568 24.822 1.00 31.69 78 HIS A C 1
ATOM 566 O O . HIS A 1 78 ? -47.318 59.121 24.655 1.00 31.69 78 HIS A O 1
ATOM 572 N N . THR A 1 79 ? -46.144 57.330 25.328 1.00 31.44 79 THR A N 1
ATOM 573 C CA . THR A 1 79 ? -46.874 56.863 26.534 1.00 31.44 79 THR A CA 1
ATOM 574 C C . THR A 1 79 ? -46.457 55.448 26.949 1.00 31.44 79 THR A C 1
ATOM 576 O O . THR A 1 79 ? -45.875 54.675 26.197 1.00 31.44 79 THR A O 1
ATOM 579 N N . ARG A 1 80 ? -46.681 55.165 28.230 1.00 30.80 80 ARG A N 1
ATOM 580 C CA . ARG A 1 80 ? -46.215 54.025 29.021 1.00 30.80 80 ARG A CA 1
ATOM 581 C C . ARG A 1 80 ? -47.339 52.974 29.109 1.00 30.80 80 ARG A C 1
ATOM 583 O O . ARG A 1 80 ? -48.497 53.360 29.197 1.00 30.80 80 ARG A O 1
ATOM 590 N N . ARG A 1 81 ? -46.938 51.710 29.329 1.00 28.77 81 ARG A N 1
ATOM 591 C CA . ARG A 1 81 ? -47.588 50.654 30.155 1.00 28.77 81 ARG A CA 1
ATOM 592 C C . ARG A 1 81 ? -48.407 49.525 29.477 1.00 28.77 81 ARG A C 1
ATOM 594 O O . ARG A 1 81 ? -49.313 49.749 28.695 1.00 28.77 81 ARG A O 1
ATOM 601 N N . HIS A 1 82 ? -48.126 48.332 30.022 1.00 30.03 82 HIS A N 1
ATOM 602 C CA . HIS A 1 82 ? -48.918 47.100 30.186 1.00 30.03 82 HIS A CA 1
ATOM 603 C C . HIS A 1 82 ? -48.679 45.867 29.287 1.00 30.03 82 HIS A C 1
ATOM 605 O O . HIS A 1 82 ? -48.809 45.874 28.071 1.00 30.03 82 HIS A O 1
ATOM 611 N N . ARG A 1 83 ? -48.339 44.781 30.006 1.00 33.03 83 ARG A N 1
ATOM 612 C CA . ARG A 1 83 ? -48.297 43.359 29.639 1.00 33.03 83 ARG A CA 1
ATOM 613 C C . ARG A 1 83 ? -49.564 42.917 28.900 1.00 33.03 83 ARG A C 1
ATOM 615 O O . ARG A 1 83 ? -50.647 43.202 29.389 1.00 33.03 83 ARG A O 1
ATOM 622 N N . HIS A 1 84 ? -49.407 42.036 27.912 1.00 32.28 84 HIS A N 1
ATOM 623 C CA . HIS A 1 84 ? -50.107 40.747 27.899 1.00 32.28 84 HIS A CA 1
ATOM 624 C C . HIS A 1 84 ? -49.387 39.743 26.992 1.00 32.28 84 HIS A C 1
ATOM 626 O O . HIS A 1 84 ? -49.099 39.997 25.828 1.00 32.28 84 HIS A O 1
ATOM 632 N N . SER A 1 85 ? -49.076 38.591 27.577 1.00 33.69 85 SER A N 1
ATOM 633 C CA . SER A 1 85 ? -48.594 37.382 26.922 1.00 33.69 85 SER A CA 1
ATOM 634 C C . SER A 1 85 ? -49.710 36.738 26.099 1.00 33.69 85 SER A C 1
ATOM 636 O O . SER A 1 85 ? -50.745 36.379 26.658 1.00 33.69 85 SER A O 1
ATOM 638 N N . SER A 1 86 ? -49.474 36.513 24.809 1.00 31.34 86 SER A N 1
ATOM 639 C CA . SER A 1 86 ? -50.226 35.545 24.009 1.00 31.34 86 SER A CA 1
ATOM 640 C C . SER A 1 86 ? -49.252 34.737 23.146 1.00 31.34 86 SER A C 1
ATOM 642 O O . SER A 1 86 ? -48.403 35.278 22.440 1.00 31.34 86 SER A O 1
ATOM 644 N N . HIS A 1 87 ? -49.317 33.415 23.295 1.00 31.22 87 HIS A N 1
ATOM 645 C CA . HIS A 1 87 ? -48.588 32.438 22.493 1.00 31.22 87 HIS A CA 1
ATOM 646 C C . HIS A 1 87 ? -49.164 32.371 21.072 1.00 31.22 87 HIS A C 1
ATOM 648 O O . HIS A 1 87 ? -50.359 32.108 20.941 1.00 31.22 87 HIS A O 1
ATOM 654 N N . PRO A 1 88 ? -48.340 32.440 20.013 1.00 33.88 88 PRO A N 1
ATOM 655 C CA . PRO A 1 88 ? -48.698 31.878 18.723 1.00 33.88 88 PRO A CA 1
ATOM 656 C C . PRO A 1 88 ? -48.192 30.433 18.644 1.00 33.88 88 PRO A C 1
ATOM 658 O O . PRO A 1 88 ? -46.991 30.153 18.688 1.00 33.88 88 PRO A O 1
ATOM 661 N N . SER A 1 89 ? -49.131 29.502 18.516 1.00 33.56 89 SER A N 1
ATOM 662 C CA . SER A 1 89 ? -48.906 28.104 18.162 1.00 33.56 89 SER A CA 1
ATOM 663 C C . SER A 1 89 ? -48.346 28.001 16.737 1.00 33.56 89 SER A C 1
ATOM 665 O O . SER A 1 89 ? -49.074 27.970 15.748 1.00 33.56 89 SER A O 1
ATOM 667 N N . HIS A 1 90 ? -47.020 27.916 16.609 1.00 33.78 90 HIS A N 1
ATOM 668 C CA . HIS A 1 90 ? -46.398 27.545 15.341 1.00 33.78 90 HIS A CA 1
ATOM 669 C C . HIS A 1 90 ? -46.594 26.049 15.071 1.00 33.78 90 HIS A C 1
ATOM 671 O O . HIS A 1 90 ? -45.850 25.193 15.554 1.00 33.78 90 HIS A O 1
ATOM 677 N N . SER A 1 91 ? -47.583 25.748 14.231 1.00 35.12 91 SER A N 1
ATOM 678 C CA . SER A 1 91 ? -47.648 24.520 13.447 1.00 35.12 91 SER A CA 1
ATOM 679 C C . SER A 1 91 ? -46.395 24.427 12.566 1.00 35.12 91 SER A C 1
ATOM 681 O O . SER A 1 91 ? -46.266 25.043 11.506 1.00 35.12 91 SER A O 1
ATOM 683 N N . SER A 1 92 ? -45.403 23.671 13.031 1.00 35.38 92 SER A N 1
ATOM 684 C CA . SER A 1 92 ? -44.202 23.389 12.252 1.00 35.38 92 SER A CA 1
ATOM 685 C C . SER A 1 92 ? -44.538 22.391 11.141 1.00 35.38 92 SER A C 1
ATOM 687 O O . SER A 1 92 ? -44.438 21.177 11.294 1.00 35.38 92 SER A O 1
ATOM 689 N N . ARG A 1 93 ? -44.919 22.917 9.969 1.00 34.16 93 ARG A N 1
ATOM 690 C CA . ARG A 1 93 ? -44.779 22.183 8.704 1.00 34.16 93 ARG A CA 1
ATOM 691 C C . ARG A 1 93 ? -43.330 21.677 8.608 1.00 34.16 93 ARG A C 1
ATOM 693 O O . ARG A 1 93 ? -42.404 22.476 8.792 1.00 34.16 93 ARG A O 1
ATOM 700 N N . PRO A 1 94 ? -43.078 20.392 8.308 1.00 36.88 94 PRO A N 1
ATOM 701 C CA . PRO A 1 94 ? -41.717 19.915 8.140 1.00 36.88 94 PRO A CA 1
ATOM 702 C C . PRO A 1 94 ? -41.132 20.568 6.885 1.00 36.88 94 PRO A C 1
ATOM 704 O O . PRO A 1 94 ? -41.542 20.263 5.768 1.00 36.88 94 PRO A O 1
ATOM 707 N N . ARG A 1 95 ? -40.165 21.477 7.062 1.00 37.41 95 ARG A N 1
ATOM 708 C CA . ARG A 1 95 ? -39.351 22.025 5.969 1.00 37.41 95 ARG A CA 1
ATOM 709 C C . ARG A 1 95 ? -38.727 20.866 5.183 1.00 37.41 95 ARG A C 1
ATOM 711 O O . ARG A 1 95 ? -37.811 20.196 5.656 1.00 37.41 95 ARG A O 1
ATOM 718 N N . SER A 1 96 ? -39.223 20.654 3.968 1.00 44.12 96 SER A N 1
ATOM 719 C CA . SER A 1 96 ? -38.737 19.693 2.973 1.00 44.12 96 SER A CA 1
ATOM 720 C C . SER A 1 96 ? -37.482 20.167 2.218 1.00 44.12 96 SER A C 1
ATOM 722 O O . SER A 1 96 ? -37.021 19.490 1.303 1.00 44.12 96 SER A O 1
ATOM 724 N N . GLY A 1 97 ? -36.871 21.292 2.595 1.00 42.06 97 GLY A N 1
ATOM 725 C CA . GLY A 1 97 ? -35.717 21.861 1.893 1.00 42.06 97 GLY A CA 1
ATOM 726 C C . GLY A 1 97 ? -34.378 21.504 2.540 1.00 42.06 97 GLY A C 1
ATOM 727 O O . GLY A 1 97 ? -34.035 22.116 3.548 1.00 42.06 97 GLY A O 1
ATOM 728 N N . ARG A 1 98 ? -33.648 20.527 1.962 1.00 46.53 98 ARG A N 1
ATOM 729 C CA . ARG A 1 98 ? -32.161 20.330 1.977 1.00 46.53 98 ARG A CA 1
ATOM 730 C C . ARG A 1 98 ? -31.703 18.890 1.629 1.00 46.53 98 ARG A C 1
ATOM 732 O O . ARG A 1 98 ? -30.618 18.473 2.022 1.00 46.53 98 ARG A O 1
ATOM 739 N N . ARG A 1 99 ? -32.493 18.094 0.890 1.00 51.59 99 ARG A N 1
ATOM 740 C CA . ARG A 1 99 ? -32.055 16.757 0.413 1.00 51.59 99 ARG A CA 1
ATOM 741 C C . ARG A 1 99 ? -31.175 16.794 -0.848 1.00 51.59 99 ARG A C 1
ATOM 743 O O . ARG A 1 99 ? -30.435 15.847 -1.082 1.00 51.59 99 ARG A O 1
ATOM 750 N N . LEU A 1 100 ? -31.219 17.888 -1.610 1.00 53.81 100 LEU A N 1
ATOM 751 C CA . LEU A 1 100 ? -30.602 17.993 -2.936 1.00 53.81 100 LEU A CA 1
ATOM 752 C C . LEU A 1 100 ? -29.059 17.846 -2.978 1.00 53.81 100 LEU A C 1
ATOM 754 O O . LEU A 1 100 ? -28.584 17.111 -3.837 1.00 53.81 100 LEU A O 1
ATOM 758 N N . PRO A 1 101 ? -28.247 18.423 -2.061 1.00 75.25 101 PRO A N 1
ATOM 759 C CA . PRO A 1 101 ? -26.788 18.398 -2.234 1.00 75.25 101 PRO A CA 1
ATOM 760 C C . PRO A 1 101 ? -26.159 17.020 -1.972 1.00 75.25 101 PRO A C 1
ATOM 762 O O . PRO A 1 101 ? -25.172 16.665 -2.601 1.00 75.25 101 PRO A O 1
ATOM 765 N N . ARG A 1 102 ? -26.729 16.206 -1.071 1.00 80.62 102 ARG A N 1
ATOM 766 C CA . ARG A 1 102 ? -26.166 14.882 -0.735 1.00 80.62 102 ARG A CA 1
ATOM 767 C C . ARG A 1 102 ? -26.431 13.840 -1.814 1.00 80.62 102 ARG A C 1
ATOM 769 O O . ARG A 1 102 ? -25.562 13.016 -2.068 1.00 80.62 102 ARG A O 1
ATOM 776 N N . GLY A 1 103 ? -27.615 13.893 -2.429 1.00 84.88 103 GLY A N 1
ATOM 777 C CA . GLY A 1 103 ? -27.960 13.015 -3.543 1.00 84.88 103 GLY A CA 1
ATOM 778 C C . GLY A 1 103 ? -27.038 13.251 -4.737 1.00 84.88 103 GLY A C 1
ATOM 779 O O . GLY A 1 103 ? -26.478 12.298 -5.257 1.00 84.88 103 GLY A O 1
ATOM 780 N N . ILE A 1 104 ? -26.797 14.521 -5.084 1.00 89.94 104 ILE A N 1
ATOM 781 C CA . ILE A 1 104 ? -25.892 14.900 -6.179 1.00 89.94 104 ILE A CA 1
ATOM 782 C C . ILE A 1 104 ? -24.470 14.400 -5.913 1.00 89.94 104 ILE A C 1
ATOM 784 O O . ILE A 1 104 ? -23.910 13.705 -6.753 1.00 89.94 104 ILE A O 1
ATOM 788 N N . VAL A 1 105 ? -23.903 14.683 -4.732 1.00 91.50 105 VAL A N 1
ATOM 789 C CA . VAL A 1 105 ? -22.553 14.203 -4.384 1.00 91.50 105 VAL A CA 1
ATOM 790 C C . VAL A 1 105 ? -22.493 12.675 -4.407 1.00 91.50 105 VAL A C 1
ATOM 792 O O . VAL A 1 105 ? -21.556 12.113 -4.959 1.00 91.50 105 VAL A O 1
ATOM 795 N N . GLY A 1 106 ? -23.505 11.995 -3.858 1.00 93.00 106 GLY A N 1
ATOM 796 C CA . GLY A 1 106 ? -23.579 10.536 -3.888 1.00 93.00 106 GLY A CA 1
ATOM 797 C C . GLY A 1 106 ? -23.572 9.970 -5.311 1.00 93.00 106 GLY A C 1
ATOM 798 O O . GLY A 1 106 ? -22.795 9.063 -5.597 1.00 93.00 106 GLY A O 1
ATOM 799 N N . SER A 1 107 ? -24.372 10.545 -6.213 1.00 94.81 107 SER A N 1
ATOM 800 C CA . SER A 1 107 ? -24.404 10.161 -7.629 1.00 94.81 107 SER A CA 1
ATOM 801 C C . SER A 1 107 ? -23.084 10.441 -8.346 1.00 94.81 107 SER A C 1
ATOM 803 O O . SER A 1 107 ? -22.637 9.600 -9.117 1.00 94.81 107 SER A O 1
ATOM 805 N N . LEU A 1 108 ? -22.433 11.579 -8.079 1.00 96.38 108 LEU A N 1
ATOM 806 C CA . LEU A 1 108 ? -21.133 11.915 -8.672 1.00 96.38 108 LEU A CA 1
ATOM 807 C C . LEU A 1 108 ? -20.037 10.932 -8.245 1.00 96.38 108 LEU A C 1
ATOM 809 O O . LEU A 1 108 ? -19.231 10.524 -9.075 1.00 96.38 108 LEU A O 1
ATOM 813 N N . LEU A 1 109 ? -20.029 10.505 -6.978 1.00 96.56 109 LEU A N 1
ATOM 814 C CA . LEU A 1 109 ? -19.078 9.497 -6.495 1.00 96.56 109 LEU A CA 1
ATOM 815 C C . LEU A 1 109 ? -19.308 8.133 -7.154 1.00 96.56 109 LEU A C 1
ATOM 817 O O . LEU A 1 109 ? -18.345 7.466 -7.523 1.00 96.56 109 LEU A O 1
ATOM 821 N N . LEU A 1 110 ? -20.569 7.722 -7.332 1.00 97.50 110 LEU A N 1
ATOM 822 C CA . LEU A 1 110 ? -20.879 6.481 -8.047 1.00 97.50 110 LEU A CA 1
ATOM 823 C C . LEU A 1 110 ? -20.551 6.571 -9.539 1.00 97.50 110 LEU A C 1
ATOM 825 O O . LEU A 1 110 ? -20.076 5.594 -10.107 1.00 97.50 110 LEU A O 1
ATOM 829 N N . LEU A 1 111 ? -20.756 7.732 -10.164 1.00 97.62 111 LEU A N 1
ATOM 830 C CA . LEU A 1 111 ? -20.350 7.973 -11.546 1.00 97.62 111 LEU A CA 1
ATOM 831 C C . LEU A 1 111 ? -18.826 7.877 -11.691 1.00 97.62 111 LEU A C 1
ATOM 833 O O . LEU A 1 111 ? -18.348 7.196 -12.593 1.00 97.62 111 LEU A O 1
ATOM 837 N N . ALA A 1 112 ? -18.067 8.482 -10.774 1.00 97.19 112 ALA A N 1
ATOM 838 C CA . ALA A 1 112 ? -16.611 8.365 -10.742 1.00 97.19 112 ALA A CA 1
ATOM 839 C C . ALA A 1 112 ? -16.156 6.906 -10.561 1.00 97.19 112 ALA A C 1
ATOM 841 O O . ALA A 1 112 ? -15.253 6.458 -11.263 1.00 97.19 112 ALA A O 1
ATOM 842 N N . ALA A 1 113 ? -16.819 6.138 -9.685 1.00 97.44 113 ALA A N 1
ATOM 843 C CA . ALA A 1 113 ? -16.562 4.704 -9.549 1.00 97.44 113 ALA A CA 1
ATOM 844 C C . ALA A 1 113 ? -16.886 3.935 -10.844 1.00 97.44 113 ALA A C 1
ATOM 846 O O . ALA A 1 113 ? -16.130 3.053 -11.237 1.00 97.44 113 ALA A O 1
ATOM 847 N N . GLY A 1 114 ? -17.976 4.283 -11.535 1.00 97.56 114 GLY A N 1
ATOM 848 C CA . GLY A 1 114 ? -18.354 3.680 -12.815 1.00 97.56 114 GLY A CA 1
ATOM 849 C C . GLY A 1 114 ? -17.338 3.949 -13.928 1.00 97.56 114 GLY A C 1
ATOM 850 O O . GLY A 1 114 ? -16.947 3.018 -14.627 1.00 97.56 114 GLY A O 1
ATOM 851 N N . ILE A 1 115 ? -16.858 5.192 -14.052 1.00 96.75 115 ILE A N 1
ATOM 852 C CA . ILE A 1 115 ? -15.800 5.561 -15.008 1.00 96.75 115 ILE A CA 1
ATOM 853 C C . ILE A 1 115 ? -14.502 4.822 -14.671 1.00 96.75 115 ILE A C 1
ATOM 855 O O . ILE A 1 115 ? -13.887 4.223 -15.549 1.00 96.75 115 ILE A O 1
ATOM 859 N N . GLY A 1 116 ? -14.109 4.820 -13.395 1.00 95.44 116 GLY A N 1
ATOM 860 C CA . GLY A 1 116 ? -12.908 4.129 -12.941 1.00 95.44 116 GLY A CA 1
ATOM 861 C C . GLY A 1 116 ? -12.952 2.620 -13.201 1.00 95.44 116 GLY A C 1
ATOM 862 O O . GLY A 1 116 ? -11.955 2.046 -13.628 1.00 95.44 116 GLY A O 1
ATOM 863 N N . LEU A 1 117 ? -14.116 1.992 -13.006 1.00 96.75 117 LEU A N 1
ATOM 864 C CA . LEU A 1 117 ? -14.345 0.581 -13.308 1.00 96.75 117 LEU A CA 1
ATOM 865 C C . LEU A 1 117 ? -14.265 0.296 -14.813 1.00 96.75 117 LEU A C 1
ATOM 867 O O . LEU A 1 117 ? -13.608 -0.662 -15.210 1.00 96.75 117 LEU A O 1
ATOM 871 N N . ALA A 1 118 ? -14.910 1.124 -15.640 1.00 96.19 118 ALA A N 1
ATOM 872 C CA . ALA A 1 118 ? -14.894 0.977 -17.096 1.00 96.19 118 ALA A CA 1
ATOM 873 C C . ALA A 1 118 ? -13.485 1.150 -17.681 1.00 96.19 118 ALA A C 1
ATOM 875 O O . ALA A 1 118 ? -13.142 0.514 -18.673 1.00 96.19 118 ALA A O 1
ATOM 876 N N . ALA A 1 119 ? -12.662 1.988 -17.050 1.00 93.06 119 ALA A N 1
ATOM 877 C CA . ALA A 1 119 ? -11.277 2.183 -17.440 1.00 93.06 119 ALA A CA 1
ATOM 878 C C . ALA A 1 119 ? -10.333 1.094 -16.908 1.00 93.06 119 ALA A C 1
ATOM 880 O O . ALA A 1 119 ? -9.193 1.062 -17.347 1.00 93.06 119 ALA A O 1
ATOM 881 N N . PHE A 1 120 ? -10.723 0.261 -15.935 1.00 94.12 120 PHE A N 1
ATOM 882 C CA . PHE A 1 120 ? -9.807 -0.669 -15.257 1.00 94.12 120 PHE A CA 1
ATOM 883 C C . PHE A 1 120 ? -9.364 -1.810 -16.198 1.00 94.12 120 PHE A C 1
ATOM 885 O O . PHE A 1 120 ? -10.221 -2.382 -16.867 1.00 94.12 120 PHE A O 1
ATOM 892 N N . PRO A 1 121 ? -8.073 -2.186 -16.269 1.00 92.06 121 PRO A N 1
ATOM 893 C CA . PRO A 1 121 ? -7.566 -3.037 -17.352 1.00 92.06 121 PRO A CA 1
ATOM 894 C C . PRO A 1 121 ? -8.003 -4.499 -17.233 1.00 92.06 121 PRO A C 1
ATOM 896 O O . PRO A 1 121 ? -8.099 -5.201 -18.232 1.00 92.06 121 PRO A O 1
ATOM 899 N N . LEU A 1 122 ? -8.291 -4.971 -16.017 1.00 90.88 122 LEU A N 1
ATOM 900 C CA . LEU A 1 122 ? -8.557 -6.380 -15.738 1.00 90.88 122 LEU A CA 1
ATOM 901 C C . LEU A 1 122 ? -9.837 -6.589 -14.931 1.00 90.88 122 LEU A C 1
ATOM 903 O O . LEU A 1 122 ? -10.178 -5.813 -14.047 1.00 90.88 122 LEU A O 1
ATOM 907 N N . TRP A 1 123 ? -10.531 -7.694 -15.210 1.00 90.50 123 TRP A N 1
ATOM 908 C CA . TRP A 1 123 ? -11.664 -8.190 -14.415 1.00 90.50 123 TRP A CA 1
ATOM 909 C C . TRP A 1 123 ? -12.796 -7.179 -14.170 1.00 90.50 123 TRP A C 1
ATOM 911 O O . TRP A 1 123 ? -13.490 -7.270 -13.158 1.00 90.50 123 TRP A O 1
ATOM 921 N N . GLN A 1 124 ? -13.038 -6.265 -15.114 1.00 93.62 124 GLN A N 1
ATOM 922 C CA . GLN A 1 124 ? -14.091 -5.242 -15.038 1.00 93.62 124 GLN A CA 1
ATOM 923 C C . GLN A 1 124 ? -15.454 -5.826 -14.636 1.00 93.62 124 GLN A C 1
ATOM 925 O O . GLN A 1 124 ? -16.116 -5.314 -13.739 1.00 93.62 124 GLN A O 1
ATOM 930 N N . TRP A 1 125 ? -15.854 -6.950 -15.238 1.00 93.44 125 TRP A N 1
ATOM 931 C CA . TRP A 1 125 ? -17.116 -7.622 -14.914 1.00 93.44 125 TRP A CA 1
ATOM 932 C C . TRP A 1 125 ? -17.140 -8.202 -13.497 1.00 93.44 125 TRP A C 1
ATOM 934 O O . TRP A 1 125 ? -18.142 -8.069 -12.797 1.00 93.44 125 TRP A O 1
ATOM 944 N N . GLY A 1 126 ? -16.036 -8.812 -13.054 1.00 93.62 126 GLY A N 1
ATOM 945 C CA . GLY A 1 126 ? -15.912 -9.371 -11.706 1.00 93.62 126 GLY A CA 1
ATOM 946 C C . GLY A 1 126 ? -15.930 -8.282 -10.633 1.00 93.62 126 GLY A C 1
ATOM 947 O O . GLY A 1 126 ? -16.687 -8.376 -9.667 1.00 93.62 126 GLY A O 1
ATOM 948 N N . LEU A 1 127 ? -15.162 -7.208 -10.843 1.00 94.19 127 LEU A N 1
ATOM 949 C CA . LEU A 1 127 ? -15.165 -6.021 -9.989 1.00 94.19 127 LEU A CA 1
ATOM 950 C C . LEU A 1 127 ? -16.539 -5.341 -9.989 1.00 94.19 127 LEU A C 1
ATOM 952 O O . LEU A 1 127 ? -17.055 -5.009 -8.926 1.00 94.19 127 LEU A O 1
ATOM 956 N N . GLY A 1 128 ? -17.172 -5.194 -11.154 1.00 96.75 128 GLY A N 1
ATOM 957 C CA . GLY A 1 128 ? -18.499 -4.599 -11.294 1.00 96.75 128 GLY A CA 1
ATOM 958 C C . GLY A 1 128 ? -19.581 -5.382 -10.559 1.00 96.75 128 GLY A C 1
ATOM 959 O O . GLY A 1 128 ? -20.344 -4.797 -9.789 1.00 96.75 128 GLY A O 1
ATOM 960 N N . LEU A 1 129 ? -19.610 -6.707 -10.725 1.00 96.81 129 LEU A N 1
ATOM 961 C CA . LEU A 1 129 ? -20.533 -7.580 -10.002 1.00 96.81 129 LEU A CA 1
ATOM 962 C C . LEU A 1 129 ? -20.274 -7.533 -8.490 1.00 96.81 129 LEU A C 1
ATOM 964 O O . LEU A 1 129 ? -21.216 -7.379 -7.712 1.00 96.81 129 LEU A O 1
ATOM 968 N N . GLY A 1 130 ? -19.010 -7.609 -8.066 1.00 96.06 130 GLY A N 1
ATOM 969 C CA . GLY A 1 130 ? -18.625 -7.519 -6.657 1.00 96.06 130 GLY A CA 1
ATOM 970 C C . GLY A 1 130 ? -19.048 -6.195 -6.014 1.00 96.06 130 GLY A C 1
ATOM 971 O O . GLY A 1 130 ? -19.658 -6.193 -4.942 1.00 96.06 130 GLY A O 1
ATOM 972 N N . LEU A 1 131 ? -18.805 -5.069 -6.693 1.00 97.38 131 LEU A N 1
ATOM 973 C CA . LEU A 1 131 ? -19.233 -3.743 -6.247 1.00 97.38 131 LEU A CA 1
ATOM 974 C C . LEU A 1 131 ? -20.760 -3.624 -6.220 1.00 97.38 131 LEU A C 1
ATOM 976 O O . LEU A 1 131 ? -21.298 -3.089 -5.254 1.00 97.38 131 LEU A O 1
ATOM 980 N N . ALA A 1 132 ? -21.479 -4.153 -7.212 1.00 97.75 132 ALA A N 1
ATOM 981 C CA . ALA A 1 132 ? -22.943 -4.141 -7.230 1.00 97.75 132 ALA A CA 1
ATOM 982 C C . ALA A 1 132 ? -23.544 -4.932 -6.055 1.00 97.75 132 ALA A C 1
ATOM 984 O O . ALA A 1 132 ? -24.415 -4.420 -5.343 1.00 97.75 132 ALA A O 1
ATOM 985 N N . LEU A 1 133 ? -23.035 -6.141 -5.794 1.00 97.56 133 LEU A N 1
ATOM 986 C CA . LEU A 1 133 ? -23.434 -6.960 -4.645 1.00 97.56 133 LEU A CA 1
ATOM 987 C C . LEU A 1 133 ? -23.115 -6.258 -3.322 1.00 97.56 133 LEU A C 1
ATOM 989 O O . LEU A 1 133 ? -23.951 -6.223 -2.414 1.00 97.56 133 LEU A O 1
ATOM 993 N N . TYR A 1 134 ? -21.936 -5.643 -3.220 1.00 97.75 134 TYR A N 1
ATOM 994 C CA . TYR A 1 134 ? -21.549 -4.862 -2.053 1.00 97.75 134 TYR A CA 1
ATOM 995 C C . TYR A 1 134 ? -22.467 -3.652 -1.834 1.00 97.75 134 TYR A C 1
ATOM 997 O O . TYR A 1 134 ? -22.944 -3.445 -0.717 1.00 97.75 134 TYR A O 1
ATOM 1005 N N . MET A 1 135 ? -22.777 -2.880 -2.878 1.00 97.56 135 MET A N 1
ATOM 1006 C CA . MET A 1 135 ? -23.695 -1.740 -2.794 1.00 97.56 135 MET A CA 1
ATOM 1007 C C . MET A 1 135 ? -25.100 -2.183 -2.369 1.00 97.56 135 MET A C 1
ATOM 1009 O O . MET A 1 135 ? -25.701 -1.547 -1.500 1.00 97.56 135 MET A O 1
ATOM 1013 N N . ALA A 1 136 ? -25.604 -3.307 -2.890 1.00 97.12 136 ALA A N 1
ATOM 1014 C CA . ALA A 1 136 ? -26.876 -3.889 -2.461 1.00 97.12 136 ALA A CA 1
ATOM 1015 C C . ALA A 1 136 ? -26.849 -4.301 -0.975 1.00 97.12 136 ALA A C 1
ATOM 1017 O O . ALA A 1 136 ? -27.765 -3.972 -0.208 1.00 97.12 136 ALA A O 1
ATOM 1018 N N . ALA A 1 137 ? -25.768 -4.951 -0.532 1.00 96.25 137 ALA A N 1
ATOM 1019 C CA . ALA A 1 137 ? -25.562 -5.308 0.869 1.00 96.25 137 ALA A CA 1
ATOM 1020 C C . ALA A 1 137 ? -25.480 -4.066 1.769 1.00 96.25 137 ALA A C 1
ATOM 1022 O O . ALA A 1 137 ? -26.088 -4.041 2.838 1.00 96.25 137 ALA A O 1
ATOM 1023 N N . LEU A 1 138 ? -24.799 -3.006 1.334 1.00 95.38 138 LEU A N 1
ATOM 1024 C CA . LEU A 1 138 ? -24.665 -1.740 2.056 1.00 95.38 138 LEU A CA 1
ATOM 1025 C C . LEU A 1 138 ? -25.997 -0.972 2.127 1.00 95.38 138 LEU A C 1
ATOM 1027 O O . LEU A 1 138 ? -26.326 -0.348 3.147 1.00 95.38 138 LEU A O 1
ATOM 1031 N N . TRP A 1 139 ? -26.815 -1.075 1.077 1.00 94.75 139 TRP A N 1
ATOM 1032 C CA . TRP A 1 139 ? -28.174 -0.541 1.053 1.00 94.75 139 TRP A CA 1
ATOM 1033 C C . TRP A 1 139 ? -29.068 -1.220 2.092 1.00 94.75 139 TRP A C 1
ATOM 1035 O O . TRP A 1 139 ? -29.837 -0.549 2.784 1.00 94.75 139 TRP A O 1
ATOM 1045 N N . ARG A 1 140 ? -28.924 -2.537 2.286 1.00 94.56 140 ARG A N 1
ATOM 1046 C CA . ARG A 1 140 ? -29.619 -3.266 3.356 1.00 94.56 140 ARG A CA 1
ATOM 1047 C C . ARG A 1 140 ? -29.006 -2.957 4.727 1.00 94.56 140 ARG A C 1
ATOM 1049 O O . ARG A 1 140 ? -29.696 -2.450 5.618 1.00 94.56 140 ARG A O 1
ATOM 1056 N N . TRP A 1 141 ? -27.701 -3.158 4.881 1.00 94.38 141 TRP A N 1
ATOM 1057 C CA . TRP A 1 141 ? -26.941 -3.041 6.126 1.00 94.38 141 TRP A CA 1
ATOM 1058 C C . TRP A 1 141 ? -25.936 -1.873 6.062 1.00 94.38 141 TRP A C 1
ATOM 1060 O O . TRP A 1 141 ? -24.799 -2.049 5.630 1.00 94.38 141 TRP A O 1
ATOM 1070 N N . PRO A 1 142 ? -26.289 -0.675 6.575 1.00 92.38 142 PRO A N 1
ATOM 1071 C CA . PRO A 1 142 ? -25.481 0.544 6.406 1.00 92.38 142 PRO A CA 1
ATOM 1072 C C . PRO A 1 142 ? -24.142 0.512 7.139 1.00 92.38 142 PRO A C 1
ATOM 1074 O O . PRO A 1 142 ? -23.343 1.424 6.989 1.00 92.38 142 PRO A O 1
ATOM 1077 N N . LEU A 1 143 ? -23.932 -0.478 8.002 1.00 94.81 143 LEU A N 1
ATOM 1078 C CA . LEU A 1 143 ? -22.721 -0.639 8.798 1.00 94.81 143 LEU A CA 1
ATOM 1079 C C . LEU A 1 143 ? -21.843 -1.779 8.259 1.00 94.81 143 LEU A C 1
ATO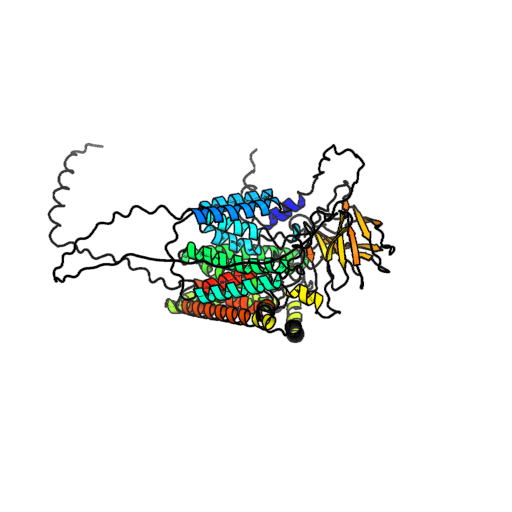M 1081 O O . LEU A 1 143 ? -20.824 -2.076 8.870 1.00 94.81 143 LEU A O 1
ATOM 1085 N N . ALA A 1 144 ? -22.214 -2.408 7.133 1.00 96.06 144 ALA A N 1
ATOM 1086 C CA . ALA A 1 144 ? -21.429 -3.469 6.499 1.00 96.06 144 ALA A CA 1
ATOM 1087 C C . ALA A 1 144 ? -20.030 -2.990 6.077 1.00 96.06 144 ALA A C 1
ATOM 1089 O O . ALA A 1 144 ? -19.070 -3.750 6.171 1.00 96.06 144 ALA A O 1
ATOM 1090 N N . TRP A 1 145 ? -19.885 -1.713 5.712 1.00 96.38 145 TRP A N 1
ATOM 1091 C CA . TRP A 1 145 ? -18.589 -1.118 5.373 1.00 96.38 145 TRP A CA 1
ATOM 1092 C C . TRP A 1 145 ? -17.567 -1.186 6.522 1.00 96.38 145 TRP A C 1
ATOM 1094 O O . TRP A 1 145 ? -16.377 -1.275 6.255 1.00 96.38 145 TRP A O 1
ATOM 1104 N N . LEU A 1 146 ? -18.007 -1.228 7.791 1.00 96.50 146 LEU A N 1
ATOM 1105 C CA . LEU A 1 146 ? -17.118 -1.409 8.954 1.00 96.50 146 LEU A CA 1
ATOM 1106 C C . LEU A 1 146 ? -16.475 -2.800 9.017 1.00 96.50 146 LEU A C 1
ATOM 1108 O O . LEU A 1 146 ? -15.573 -3.011 9.819 1.00 96.50 146 LEU A O 1
ATOM 1112 N N . VAL A 1 147 ? -16.969 -3.744 8.214 1.00 97.44 147 VAL A N 1
ATOM 1113 C CA . VAL A 1 147 ? -16.369 -5.065 8.013 1.00 97.44 147 VAL A CA 1
ATOM 1114 C C . VAL A 1 147 ? -15.618 -5.090 6.685 1.00 97.44 147 VAL A C 1
ATOM 1116 O O . VAL A 1 147 ? -14.445 -5.444 6.659 1.00 97.44 147 VAL A O 1
ATOM 1119 N N . VAL A 1 148 ? -16.281 -4.679 5.598 1.00 98.12 148 VAL A N 1
ATOM 1120 C CA . VAL A 1 148 ? -15.748 -4.804 4.234 1.00 98.12 148 VAL A CA 1
ATOM 1121 C C . VAL A 1 148 ? -14.526 -3.917 4.008 1.00 98.12 148 VAL A C 1
ATOM 1123 O O . VAL A 1 148 ? -13.535 -4.410 3.490 1.00 98.12 148 VAL A O 1
ATOM 1126 N N . VAL A 1 149 ? -14.545 -2.647 4.428 1.00 97.50 149 VAL A N 1
ATOM 1127 C CA . VAL A 1 149 ? -13.416 -1.728 4.187 1.00 97.50 149 VAL A CA 1
ATOM 1128 C C . VAL A 1 149 ? -12.149 -2.178 4.933 1.00 97.50 149 VAL A C 1
ATOM 1130 O O . VAL A 1 149 ? -11.115 -2.306 4.282 1.00 97.50 149 VAL A O 1
ATOM 1133 N N . PRO A 1 150 ? -12.181 -2.503 6.247 1.00 97.00 150 PRO A N 1
ATOM 1134 C CA . PRO A 1 150 ? -10.989 -3.011 6.935 1.00 97.00 150 PRO A CA 1
ATOM 1135 C C . PRO A 1 150 ? -10.471 -4.356 6.407 1.00 97.00 150 PRO A C 1
ATOM 1137 O O . PRO A 1 150 ? -9.265 -4.593 6.448 1.00 97.00 150 PRO A O 1
ATOM 1140 N N . ALA A 1 151 ? -11.365 -5.224 5.917 1.00 97.62 151 ALA A N 1
ATOM 1141 C CA . ALA A 1 151 ? -10.993 -6.503 5.313 1.00 97.62 151 ALA A CA 1
ATOM 1142 C C . ALA A 1 151 ? -10.379 -6.329 3.917 1.00 97.62 151 ALA A C 1
ATOM 1144 O O . ALA A 1 151 ? -9.415 -7.005 3.579 1.00 97.62 151 ALA A O 1
ATOM 1145 N N . ALA A 1 152 ? -10.926 -5.420 3.110 1.00 97.19 152 ALA A N 1
ATOM 1146 C CA . ALA A 1 152 ? -10.450 -5.146 1.761 1.00 97.19 152 ALA A CA 1
ATOM 1147 C C . ALA A 1 152 ? -9.120 -4.387 1.749 1.00 97.19 152 ALA A C 1
ATOM 1149 O O . ALA A 1 152 ? -8.363 -4.543 0.801 1.00 97.19 152 ALA A O 1
ATOM 1150 N N . LEU A 1 153 ? -8.815 -3.611 2.795 1.00 95.56 153 LEU A N 1
ATOM 1151 C CA . LEU A 1 153 ? -7.601 -2.795 2.873 1.00 95.56 153 LEU A CA 1
ATOM 1152 C C . LEU A 1 153 ? -6.328 -3.586 2.512 1.00 95.56 153 LEU A C 1
ATOM 1154 O O . LEU A 1 153 ? -5.601 -3.130 1.630 1.00 95.56 153 LEU A O 1
ATOM 1158 N N . PRO A 1 154 ? -6.060 -4.772 3.091 1.00 96.06 154 PRO A N 1
ATOM 1159 C CA . PRO A 1 154 ? -4.932 -5.584 2.649 1.00 96.06 154 PRO A CA 1
ATOM 1160 C C . PRO A 1 154 ? -5.268 -6.591 1.536 1.00 96.06 154 PRO A C 1
ATOM 1162 O O . PRO A 1 154 ? -4.342 -7.083 0.908 1.00 96.06 154 PRO A O 1
ATOM 1165 N N . LEU A 1 155 ? -6.536 -6.970 1.315 1.00 96.06 155 LEU A N 1
ATOM 1166 C CA . LEU A 1 155 ? -6.887 -8.110 0.443 1.00 96.06 155 LEU A CA 1
ATOM 1167 C C . LEU A 1 155 ? -7.273 -7.727 -0.986 1.00 96.06 155 LEU A C 1
ATOM 1169 O O . LEU A 1 155 ? -7.168 -8.555 -1.887 1.00 96.06 155 LEU A O 1
ATOM 1173 N N . LEU A 1 156 ? -7.767 -6.511 -1.189 1.00 95.19 156 LEU A N 1
ATOM 1174 C CA . LEU A 1 156 ? -8.175 -6.011 -2.494 1.00 95.19 156 LEU A CA 1
ATOM 1175 C C . LEU A 1 156 ? -7.000 -5.239 -3.092 1.00 95.19 156 LEU A C 1
ATOM 1177 O O . LEU A 1 156 ? -7.039 -4.021 -3.088 1.00 95.19 156 LEU A O 1
ATOM 1181 N N . ASP A 1 157 ? -5.922 -5.933 -3.469 1.00 93.88 157 ASP A N 1
ATOM 1182 C CA . ASP A 1 157 ? -4.692 -5.355 -4.040 1.00 93.88 157 ASP A CA 1
ATOM 1183 C C . ASP A 1 157 ? -4.358 -6.021 -5.386 1.00 93.88 157 ASP A C 1
ATOM 1185 O O . ASP A 1 157 ? -3.816 -7.127 -5.437 1.00 93.88 157 ASP A O 1
ATOM 1189 N N . LEU A 1 158 ? -4.745 -5.373 -6.486 1.00 94.12 158 LEU A N 1
ATOM 1190 C CA . LEU A 1 158 ? -4.631 -5.902 -7.847 1.00 94.12 158 LEU A CA 1
ATOM 1191 C C . LEU A 1 158 ? -3.512 -5.253 -8.662 1.00 94.12 158 LEU A C 1
ATOM 1193 O O . LEU A 1 158 ? -3.365 -5.568 -9.849 1.00 94.12 158 LEU A O 1
ATOM 1197 N N . ALA A 1 159 ? -2.707 -4.372 -8.064 1.00 94.75 159 ALA A N 1
ATOM 1198 C CA . ALA A 1 159 ? -1.603 -3.715 -8.761 1.00 94.75 159 ALA A CA 1
ATOM 1199 C C . ALA A 1 159 ? -0.622 -4.704 -9.433 1.00 94.75 159 ALA A C 1
ATOM 1201 O O . ALA A 1 159 ? -0.260 -4.451 -10.580 1.00 94.75 159 ALA A O 1
ATOM 1202 N N . PRO A 1 160 ? -0.271 -5.876 -8.845 1.00 93.81 160 PRO A N 1
ATOM 1203 C CA . PRO A 1 160 ? 0.660 -6.819 -9.478 1.00 93.81 160 PRO A CA 1
ATOM 1204 C C . PRO A 1 160 ? 0.167 -7.437 -10.793 1.00 93.81 160 PRO A C 1
ATOM 1206 O O . PRO A 1 160 ? 0.967 -8.004 -11.529 1.00 93.81 160 PRO A O 1
ATOM 1209 N N . TRP A 1 161 ? -1.140 -7.382 -11.066 1.00 94.00 161 TRP A N 1
ATOM 1210 C CA . TRP A 1 161 ? -1.729 -7.867 -12.318 1.00 94.00 161 TRP A CA 1
ATOM 1211 C C . TRP A 1 161 ? -2.132 -6.721 -13.243 1.00 94.00 161 TRP A C 1
ATOM 1213 O O . TRP A 1 161 ? -1.993 -6.835 -14.453 1.00 94.00 161 TRP A O 1
ATOM 1223 N N . SER A 1 162 ? -2.678 -5.641 -12.682 1.00 95.00 162 SER A N 1
ATOM 1224 C CA . SER A 1 162 ? -3.230 -4.523 -13.454 1.00 95.00 162 SER A CA 1
ATOM 1225 C C . SER A 1 162 ? -2.206 -3.450 -13.810 1.00 95.00 162 SER A C 1
ATOM 1227 O O . SER A 1 162 ? -2.465 -2.678 -14.724 1.00 95.00 162 SER A O 1
ATOM 1229 N N . GLY A 1 163 ? -1.093 -3.352 -13.079 1.00 94.88 163 GLY A N 1
ATOM 1230 C CA . GLY A 1 163 ? -0.158 -2.226 -13.155 1.00 94.88 163 GLY A CA 1
ATOM 1231 C C . GLY A 1 163 ? -0.649 -0.948 -12.459 1.00 94.88 163 GLY A C 1
ATOM 1232 O O . GLY A 1 163 ? 0.114 0.003 -12.301 1.00 94.88 163 GLY A O 1
ATOM 1233 N N . ARG A 1 164 ? -1.903 -0.902 -11.979 1.00 93.94 164 ARG A N 1
ATOM 1234 C CA . ARG A 1 164 ? -2.504 0.313 -11.408 1.00 93.94 164 ARG A CA 1
ATOM 1235 C C . ARG A 1 164 ? -2.308 0.419 -9.902 1.00 93.94 164 ARG A C 1
ATOM 1237 O O . ARG A 1 164 ? -2.835 -0.388 -9.145 1.00 93.94 164 ARG A O 1
ATOM 1244 N N . PHE A 1 165 ? -1.615 1.474 -9.469 1.00 93.50 165 PHE A N 1
ATOM 1245 C CA . PHE A 1 165 ? -1.399 1.794 -8.047 1.00 93.50 165 PHE A CA 1
ATOM 1246 C C . PHE A 1 165 ? -1.699 3.263 -7.676 1.00 93.50 165 PHE A C 1
ATOM 1248 O O . PHE A 1 165 ? -1.656 3.634 -6.501 1.00 93.50 165 PHE A O 1
ATOM 1255 N N . PHE A 1 166 ? -2.037 4.113 -8.653 1.00 94.56 166 PHE A N 1
ATOM 1256 C CA . PHE A 1 166 ? -2.491 5.489 -8.418 1.00 94.56 166 PHE A CA 1
ATOM 1257 C C . PHE A 1 166 ? -3.982 5.558 -8.110 1.00 94.56 166 PHE A C 1
ATOM 1259 O O . PHE A 1 166 ? -4.369 6.055 -7.051 1.00 94.56 166 PHE A O 1
ATOM 1266 N N . PHE A 1 167 ? -4.787 5.015 -9.021 1.00 93.88 167 PHE A N 1
ATOM 1267 C CA . PHE A 1 167 ? -6.220 4.822 -8.865 1.00 93.88 167 PHE A CA 1
ATOM 1268 C C . PHE A 1 167 ? -6.522 3.325 -8.951 1.00 93.88 167 PHE A C 1
ATOM 1270 O O . PHE A 1 167 ? -6.324 2.716 -10.005 1.00 93.88 167 PHE A O 1
ATOM 1277 N N . ASP A 1 168 ? -6.937 2.735 -7.834 1.00 93.81 168 ASP A N 1
ATOM 1278 C CA . ASP A 1 168 ? -7.051 1.288 -7.657 1.00 93.81 168 ASP A CA 1
ATOM 1279 C C . ASP A 1 168 ? -8.488 0.832 -7.315 1.00 93.81 168 ASP A C 1
ATOM 1281 O O . ASP A 1 168 ? -9.436 1.606 -7.173 1.00 93.81 168 ASP A O 1
ATOM 1285 N N . GLU A 1 169 ? -8.677 -0.478 -7.249 1.00 95.25 169 GLU A N 1
ATOM 1286 C CA . GLU A 1 169 ? -9.907 -1.139 -6.792 1.00 95.25 169 GLU A CA 1
ATOM 1287 C C . GLU A 1 169 ? -10.440 -0.711 -5.405 1.00 95.25 169 GLU A C 1
ATOM 1289 O O . GLU A 1 169 ? -11.650 -0.748 -5.161 1.00 95.25 169 GLU A O 1
ATOM 1294 N N . PHE A 1 170 ? -9.579 -0.308 -4.482 1.00 96.75 170 PHE A N 1
ATOM 1295 C CA . PHE A 1 170 ? -9.898 0.120 -3.140 1.00 96.75 170 PHE A CA 1
ATOM 1296 C C . PHE A 1 170 ? -10.460 1.535 -3.200 1.00 96.75 170 PHE A C 1
ATOM 1298 O O . PHE A 1 170 ? -11.435 1.826 -2.505 1.00 96.75 170 PHE A O 1
ATOM 1305 N N . ASP A 1 171 ? -9.952 2.381 -4.101 1.00 97.44 171 ASP A N 1
ATOM 1306 C CA . ASP A 1 171 ? -10.587 3.658 -4.428 1.00 97.44 171 ASP A CA 1
ATOM 1307 C C . ASP A 1 171 ? -12.012 3.443 -4.965 1.00 97.44 171 ASP A C 1
ATOM 1309 O O . ASP A 1 171 ? -12.948 4.098 -4.496 1.00 97.44 171 ASP A O 1
ATOM 1313 N N . LEU A 1 172 ? -12.221 2.471 -5.866 1.00 97.69 172 LEU A N 1
ATOM 1314 C CA . LEU A 1 172 ? -13.564 2.105 -6.346 1.00 97.69 172 LEU A CA 1
ATOM 1315 C C . LEU A 1 172 ? -14.485 1.669 -5.197 1.00 97.69 172 LEU A C 1
ATOM 1317 O O . LEU A 1 172 ? -15.634 2.115 -5.114 1.00 97.69 172 LEU A O 1
ATOM 1321 N N . LEU A 1 173 ? -13.984 0.841 -4.277 1.00 98.19 173 LEU A N 1
ATOM 1322 C CA . LEU A 1 173 ? -14.720 0.405 -3.090 1.00 98.19 173 LEU A CA 1
ATOM 1323 C C . LEU A 1 173 ? -15.082 1.584 -2.175 1.00 98.19 173 LEU A C 1
ATOM 1325 O O . LEU A 1 173 ? -16.207 1.652 -1.666 1.00 98.19 173 LEU A O 1
ATOM 1329 N N . MET A 1 174 ? -14.157 2.519 -1.953 1.00 98.12 174 MET A N 1
ATOM 1330 C CA . MET A 1 174 ? -14.368 3.697 -1.109 1.00 98.12 174 MET A CA 1
ATOM 1331 C C . MET A 1 174 ? -15.391 4.659 -1.722 1.00 98.12 174 MET A C 1
ATOM 1333 O O . MET A 1 174 ? -16.312 5.102 -1.024 1.00 98.12 174 MET A O 1
ATOM 1337 N N . LEU A 1 175 ? -15.301 4.909 -3.031 1.00 98.12 175 LEU A N 1
ATOM 1338 C CA . LEU A 1 175 ? -16.278 5.6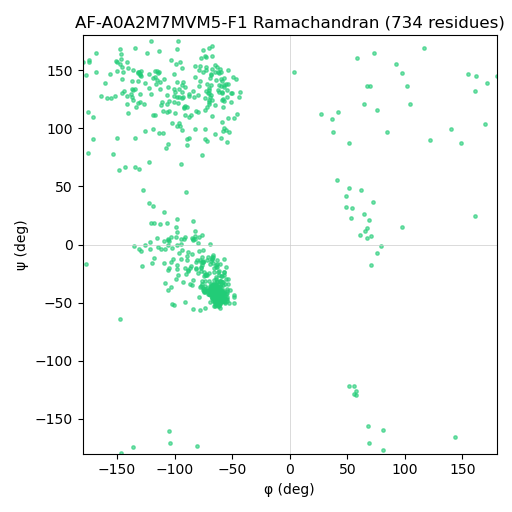94 -3.787 1.00 98.12 175 LEU A CA 1
ATOM 1339 C C . LEU A 1 175 ? -17.668 5.046 -3.752 1.00 98.12 175 LEU A C 1
ATOM 1341 O O . LEU A 1 175 ? -18.646 5.718 -3.415 1.00 98.12 175 LEU A O 1
ATOM 1345 N N . ALA A 1 176 ? -17.761 3.735 -4.001 1.00 97.94 176 ALA A N 1
ATOM 1346 C CA . ALA A 1 176 ? -19.012 2.980 -3.917 1.00 97.94 176 ALA A CA 1
ATOM 1347 C C . ALA A 1 176 ? -19.613 3.026 -2.503 1.00 97.94 176 ALA A C 1
ATOM 1349 O O . ALA A 1 176 ? -20.822 3.222 -2.337 1.00 97.94 176 ALA A O 1
ATOM 1350 N N . THR A 1 177 ? -18.770 2.912 -1.471 1.00 97.25 177 THR A N 1
ATOM 1351 C CA . THR A 1 177 ? -19.177 3.001 -0.062 1.00 97.25 177 THR A CA 1
ATOM 1352 C C . THR A 1 177 ? -19.798 4.359 0.246 1.00 97.25 177 THR A C 1
ATOM 1354 O O . THR A 1 177 ? -20.928 4.437 0.737 1.00 97.25 177 THR A O 1
ATOM 1357 N N . ALA A 1 178 ? -19.080 5.444 -0.044 1.00 95.88 178 ALA A N 1
ATOM 1358 C CA . ALA A 1 178 ? -19.547 6.791 0.254 1.00 95.88 178 ALA A CA 1
ATOM 1359 C C . ALA A 1 178 ? -20.753 7.189 -0.600 1.00 95.88 178 ALA A C 1
ATOM 1361 O O . ALA A 1 178 ? -21.739 7.688 -0.053 1.00 95.88 178 ALA A O 1
ATOM 1362 N N . GLY A 1 179 ? -20.712 6.913 -1.906 1.00 95.69 179 GLY A N 1
ATOM 1363 C CA . GLY A 1 179 ? -21.800 7.200 -2.837 1.00 95.69 179 GLY A CA 1
ATOM 1364 C C . GLY A 1 179 ? -23.112 6.550 -2.399 1.00 95.69 179 GLY A C 1
ATOM 1365 O O . GLY A 1 179 ? -24.123 7.232 -2.222 1.00 95.69 179 GLY A O 1
ATOM 1366 N N . THR A 1 180 ? -23.072 5.253 -2.087 1.00 95.69 180 THR A N 1
ATOM 1367 C CA . THR A 1 180 ? -24.249 4.491 -1.639 1.00 95.69 180 THR A CA 1
ATOM 1368 C C . THR A 1 180 ? -24.799 5.002 -0.305 1.00 95.69 180 THR A C 1
ATOM 1370 O O . THR A 1 180 ? -26.011 5.173 -0.150 1.00 95.69 180 THR A O 1
ATOM 1373 N N . LEU A 1 181 ? -23.931 5.283 0.677 1.00 92.94 181 LEU A N 1
ATOM 1374 C CA . LEU A 1 181 ? -24.364 5.789 1.985 1.00 92.94 181 LEU A CA 1
ATOM 1375 C C . LEU A 1 181 ? -24.975 7.194 1.896 1.00 92.94 181 LEU A C 1
ATOM 1377 O O . LEU A 1 181 ? -25.948 7.479 2.604 1.00 92.94 181 LEU A O 1
ATOM 1381 N N . LEU A 1 182 ? -24.440 8.058 1.027 1.00 90.69 182 LEU A N 1
ATOM 1382 C CA . LEU A 1 182 ? -24.971 9.403 0.801 1.00 90.69 182 LEU A CA 1
ATOM 1383 C C . LEU A 1 182 ? -26.323 9.365 0.081 1.00 90.69 182 LEU A C 1
ATOM 1385 O O . LEU A 1 182 ? -27.247 10.058 0.517 1.00 90.69 182 LEU A O 1
ATOM 1389 N N . LEU A 1 183 ? -26.475 8.509 -0.937 1.00 91.31 183 LEU A N 1
ATOM 1390 C CA . LEU A 1 183 ? -27.741 8.310 -1.654 1.00 91.31 183 LEU A CA 1
ATOM 1391 C C . LEU A 1 183 ? -28.843 7.746 -0.759 1.00 91.31 183 LEU A C 1
ATOM 1393 O O . LEU A 1 183 ? -29.990 8.189 -0.831 1.00 91.31 183 LEU A O 1
ATOM 1397 N N . ARG A 1 184 ? -28.501 6.825 0.147 1.00 88.69 184 ARG A N 1
ATOM 1398 C CA . ARG A 1 184 ? -29.466 6.252 1.096 1.00 88.69 184 ARG A CA 1
ATOM 1399 C C . ARG A 1 184 ? -30.076 7.300 2.039 1.00 88.69 184 ARG A C 1
ATOM 1401 O O . ARG A 1 184 ? -31.160 7.088 2.581 1.00 88.69 184 ARG A O 1
ATOM 1408 N N . GLY A 1 185 ? -29.408 8.437 2.249 1.00 70.38 185 GLY A N 1
ATOM 1409 C CA . GLY A 1 185 ? -30.046 9.650 2.764 1.00 70.38 185 GLY A CA 1
ATOM 1410 C C . GLY A 1 185 ? -30.673 9.540 4.161 1.00 70.38 185 GLY A C 1
ATOM 1411 O O . GLY A 1 185 ? -31.799 10.003 4.372 1.00 70.38 185 GLY A O 1
ATOM 1412 N N . ARG A 1 186 ? -29.967 8.976 5.153 1.00 63.12 186 ARG A N 1
ATOM 1413 C CA . ARG A 1 186 ? -30.426 9.052 6.555 1.00 63.12 186 ARG A CA 1
ATOM 1414 C C . ARG A 1 186 ? -30.260 10.469 7.119 1.00 63.12 186 ARG A C 1
ATOM 1416 O O . ARG A 1 186 ? -29.250 11.136 6.892 1.00 63.12 186 ARG A O 1
ATOM 1423 N N . ARG A 1 187 ? -31.272 10.935 7.868 1.00 53.38 187 ARG A N 1
ATOM 1424 C CA . ARG A 1 187 ? -31.226 12.215 8.595 1.00 53.38 187 ARG A CA 1
ATOM 1425 C C . ARG A 1 187 ? -30.040 12.185 9.552 1.00 53.38 187 ARG A C 1
ATOM 1427 O O . ARG A 1 187 ? -30.000 11.368 10.462 1.00 53.38 187 ARG A O 1
ATOM 1434 N N . THR A 1 188 ? -29.104 13.096 9.336 1.00 51.59 188 THR A N 1
ATOM 1435 C CA . THR A 1 188 ? -28.028 13.395 10.275 1.00 51.59 188 THR A CA 1
ATOM 1436 C C . THR A 1 188 ? -28.645 14.168 11.433 1.00 51.59 188 THR A C 1
ATOM 1438 O O . THR A 1 188 ? -29.134 15.277 11.189 1.00 51.59 188 THR A O 1
ATOM 1441 N N . PRO A 1 189 ? -28.652 13.645 12.671 1.00 48.28 189 PRO A N 1
ATOM 1442 C CA . PRO A 1 189 ? -28.807 14.516 13.826 1.00 48.28 189 PRO A CA 1
ATOM 1443 C C . PRO A 1 189 ? -27.735 15.603 13.708 1.00 48.28 189 PRO A C 1
ATOM 1445 O O . PRO A 1 189 ? -26.614 15.296 13.297 1.00 48.28 189 PRO A O 1
ATOM 1448 N N . GLY A 1 190 ? -28.070 16.860 13.998 1.00 48.09 190 GLY A N 1
ATOM 1449 C CA . GLY A 1 190 ? -27.078 17.931 14.020 1.00 48.09 190 GLY A CA 1
ATOM 1450 C C . GLY A 1 190 ? -25.983 17.562 15.013 1.00 48.09 190 GLY A C 1
ATOM 1451 O O . GLY A 1 190 ? -26.181 17.652 16.219 1.00 48.09 190 GLY A O 1
ATOM 1452 N N . SER A 1 191 ? -24.849 17.072 14.522 1.00 52.16 191 SER A N 1
ATOM 1453 C CA . SER A 1 191 ? -23.679 16.876 15.356 1.00 52.16 191 SER A CA 1
ATOM 1454 C C . SER A 1 191 ? -22.997 18.227 15.454 1.00 52.16 191 SER A C 1
ATOM 1456 O O . SER A 1 191 ? -22.517 18.729 14.436 1.00 52.16 191 SER A O 1
ATOM 1458 N N . GLY A 1 192 ? -22.944 18.806 16.652 1.00 54.84 192 GLY A N 1
ATOM 1459 C CA . GLY A 1 192 ? -22.052 19.933 16.899 1.00 54.84 192 GLY A CA 1
ATOM 1460 C C . GLY A 1 192 ? -20.640 19.601 16.405 1.00 54.84 192 GLY A C 1
ATOM 1461 O O . GLY A 1 192 ? -20.197 18.441 16.446 1.00 54.84 192 GLY A O 1
ATOM 1462 N N . LEU A 1 193 ? -19.950 20.607 15.875 1.00 59.22 193 LEU A N 1
ATOM 1463 C CA . LEU A 1 193 ? -18.512 20.515 15.648 1.00 59.22 193 LEU A CA 1
ATOM 1464 C C . LEU A 1 193 ? -17.870 20.236 17.012 1.00 59.22 193 LEU A C 1
ATOM 1466 O O . LEU A 1 193 ? -18.227 20.856 18.013 1.00 59.22 193 LEU A O 1
ATOM 1470 N N . ASN A 1 194 ? -16.995 19.237 17.077 1.00 68.06 194 ASN A N 1
ATOM 1471 C CA . ASN A 1 194 ? -16.214 19.013 18.285 1.00 68.06 194 ASN A CA 1
ATOM 1472 C C . ASN A 1 194 ? -15.276 20.216 18.492 1.00 68.06 194 ASN A C 1
ATOM 1474 O O . ASN A 1 194 ? -14.870 20.855 17.525 1.00 68.06 194 ASN A O 1
ATOM 1478 N N . SER A 1 195 ? -14.876 20.488 19.738 1.00 73.81 195 SER A N 1
ATOM 1479 C CA . SER A 1 195 ? -13.927 21.576 20.059 1.00 73.81 195 SER A CA 1
ATOM 1480 C C . SER A 1 195 ? -12.595 21.479 19.282 1.00 73.81 195 SER A C 1
ATOM 1482 O O . SER A 1 195 ? -11.882 22.457 19.116 1.00 73.81 195 SER A O 1
ATOM 1484 N N . LEU A 1 196 ? -12.278 20.295 18.746 1.00 81.56 196 LEU A N 1
ATOM 1485 C CA . LEU A 1 196 ? -11.037 19.985 18.027 1.00 81.56 196 LEU A CA 1
ATOM 1486 C C . LEU A 1 196 ? -11.139 20.141 16.510 1.00 81.56 196 LEU A C 1
ATOM 1488 O O . LEU A 1 196 ? -10.163 19.891 15.808 1.00 81.56 196 LEU A O 1
ATOM 1492 N N . TRP A 1 197 ? -12.301 20.544 15.994 1.00 83.62 197 TRP A N 1
ATOM 1493 C CA . TRP A 1 197 ? -12.454 20.830 14.573 1.00 83.62 197 TRP A CA 1
ATOM 1494 C C . TRP A 1 197 ? -11.397 21.806 14.026 1.00 83.62 197 TRP A C 1
ATOM 1496 O O . TRP A 1 197 ? -10.906 21.537 12.932 1.00 83.62 197 TRP A O 1
ATOM 1506 N N . PRO A 1 198 ? -10.972 22.866 14.753 1.00 88.75 198 PRO A N 1
ATOM 1507 C CA . PRO A 1 198 ? -9.903 23.742 14.279 1.00 88.75 198 PRO A CA 1
ATOM 1508 C C . PRO A 1 198 ? -8.591 22.998 14.014 1.00 88.75 198 PRO A C 1
ATOM 1510 O O . PRO A 1 198 ? -7.985 23.210 12.972 1.00 88.75 198 PRO A O 1
ATOM 1513 N N . LEU A 1 199 ? -8.184 22.073 14.894 1.00 91.25 199 LEU A N 1
ATOM 1514 C CA . LEU A 1 199 ? -6.978 21.263 14.685 1.00 91.25 199 LEU A CA 1
ATOM 1515 C C . LEU A 1 199 ? -7.116 20.385 13.436 1.00 91.25 199 LEU A C 1
ATOM 1517 O O . LEU A 1 199 ? -6.207 20.332 12.618 1.00 91.25 199 LEU A O 1
ATOM 1521 N N . PHE A 1 200 ? -8.266 19.732 13.256 1.00 92.44 200 PHE A N 1
ATOM 1522 C CA . PHE A 1 200 ? -8.504 18.893 12.077 1.00 92.44 200 PHE A CA 1
ATOM 1523 C C . PHE A 1 200 ? -8.507 19.711 10.784 1.00 92.44 200 PHE A C 1
ATOM 1525 O O . PHE A 1 200 ? -7.950 19.269 9.782 1.00 92.44 200 PHE A O 1
ATOM 1532 N N . ALA A 1 201 ? -9.098 20.908 10.817 1.00 92.44 201 ALA A N 1
ATOM 1533 C CA . ALA A 1 201 ? -9.093 21.836 9.697 1.00 92.44 201 ALA A CA 1
ATOM 1534 C C . ALA A 1 201 ? -7.672 22.315 9.375 1.00 92.44 201 ALA A C 1
ATOM 1536 O O . ALA A 1 201 ? -7.298 22.313 8.209 1.00 92.44 201 ALA A O 1
ATOM 1537 N N . LEU A 1 202 ? -6.859 22.647 10.383 1.00 95.69 202 LEU A N 1
ATOM 1538 C CA . LEU A 1 202 ? -5.458 23.030 10.188 1.00 95.69 202 LEU A CA 1
ATOM 1539 C C . LEU A 1 202 ? -4.626 21.884 9.601 1.00 95.69 202 LEU A C 1
ATOM 1541 O O . LEU A 1 202 ? -3.888 22.113 8.648 1.00 95.69 202 LEU A O 1
ATOM 1545 N N . CYS A 1 203 ? -4.783 20.650 10.096 1.00 95.88 203 CYS A N 1
ATOM 1546 C CA . CYS A 1 203 ? -4.130 19.484 9.495 1.00 95.88 203 CYS A CA 1
ATOM 1547 C C . CYS A 1 203 ? -4.547 19.306 8.028 1.00 95.88 203 CYS A C 1
ATOM 1549 O O . CYS A 1 203 ? -3.699 19.074 7.172 1.00 95.88 203 CYS A O 1
ATOM 1551 N N . ALA A 1 204 ? -5.842 19.444 7.723 1.00 95.94 204 ALA A N 1
ATOM 1552 C CA . ALA A 1 204 ? -6.340 19.341 6.354 1.00 95.94 204 ALA A CA 1
ATOM 1553 C C . ALA A 1 204 ? -5.774 20.450 5.454 1.00 95.94 204 ALA A C 1
ATOM 1555 O O . ALA A 1 204 ? -5.345 20.164 4.344 1.00 95.94 204 ALA A O 1
ATOM 1556 N N . VAL A 1 205 ? -5.719 21.693 5.938 1.00 96.88 205 VAL A N 1
ATOM 1557 C CA . VAL A 1 205 ? -5.114 22.819 5.212 1.00 96.88 205 VAL A CA 1
ATOM 1558 C C . VAL A 1 205 ? -3.625 22.573 4.964 1.00 96.88 205 VAL A C 1
ATOM 1560 O O . VAL A 1 205 ? -3.177 22.770 3.842 1.00 96.88 205 VAL A O 1
ATOM 1563 N N . SER A 1 206 ? -2.875 22.074 5.952 1.00 96.69 206 SER A N 1
ATOM 1564 C CA . SER A 1 206 ? -1.459 21.707 5.784 1.00 96.69 206 SER A CA 1
ATOM 1565 C C . SER A 1 206 ? -1.266 20.667 4.679 1.00 96.69 206 SER A C 1
ATOM 1567 O O . SER A 1 206 ? -0.432 20.848 3.794 1.00 96.69 206 SER A O 1
ATOM 1569 N N . VAL A 1 207 ? -2.088 19.611 4.677 1.00 97.31 207 VAL A N 1
ATOM 1570 C CA . VAL A 1 207 ? -2.067 18.582 3.625 1.00 97.31 207 VAL A CA 1
ATOM 1571 C C . VAL A 1 207 ? -2.433 19.174 2.262 1.00 97.31 207 VAL A C 1
ATOM 1573 O O . VAL A 1 207 ? -1.799 18.828 1.275 1.00 97.31 207 VAL A O 1
ATOM 1576 N N . LEU A 1 208 ? -3.416 20.077 2.186 1.00 97.62 208 LEU A N 1
ATOM 1577 C CA . LEU A 1 208 ? -3.817 20.725 0.931 1.00 97.62 208 LEU A CA 1
ATOM 1578 C C . LEU A 1 208 ? -2.734 21.655 0.372 1.00 97.62 208 LEU A C 1
ATOM 1580 O O . LEU A 1 208 ? -2.515 21.662 -0.836 1.00 97.62 208 LEU A O 1
ATOM 1584 N N . ILE A 1 209 ? -2.045 22.410 1.231 1.00 97.50 209 ILE A N 1
ATOM 1585 C CA . ILE A 1 209 ? -0.920 23.260 0.820 1.00 97.50 209 ILE A CA 1
ATOM 1586 C C . ILE A 1 209 ? 0.226 22.384 0.309 1.00 97.50 209 ILE A C 1
ATOM 1588 O O . ILE A 1 209 ? 0.713 22.601 -0.795 1.00 97.50 209 ILE A O 1
ATOM 1592 N N . SER A 1 210 ? 0.607 21.354 1.066 1.00 97.06 210 SER A N 1
ATOM 1593 C CA . SER A 1 210 ? 1.652 20.408 0.661 1.00 97.06 210 SER A CA 1
ATOM 1594 C C . SER A 1 210 ? 1.283 19.648 -0.623 1.00 97.06 210 SER A C 1
ATOM 1596 O O . SER A 1 210 ? 2.130 19.456 -1.493 1.00 97.06 210 SER A O 1
ATOM 1598 N N . LEU A 1 211 ? 0.012 19.280 -0.813 1.00 97.62 211 LEU A N 1
ATOM 1599 C CA . LEU A 1 211 ? -0.488 18.723 -2.072 1.00 97.62 211 LEU A CA 1
ATOM 1600 C C . LEU A 1 211 ? -0.296 19.707 -3.234 1.00 97.62 211 LEU A C 1
ATOM 1602 O O . LEU A 1 211 ? 0.207 19.309 -4.280 1.00 97.62 211 LEU A O 1
ATOM 1606 N N . ALA A 1 212 ? -0.671 20.976 -3.058 1.00 97.19 212 ALA A N 1
ATOM 1607 C CA . ALA A 1 212 ? -0.503 21.992 -4.095 1.00 97.19 212 ALA A CA 1
ATOM 1608 C C . ALA A 1 212 ? 0.979 22.209 -4.450 1.00 97.19 212 ALA A C 1
ATOM 1610 O O . ALA A 1 212 ? 1.316 22.302 -5.627 1.00 97.19 212 ALA A O 1
ATOM 1611 N N . LEU A 1 213 ? 1.867 22.219 -3.448 1.00 96.19 213 LEU A N 1
ATOM 1612 C CA . LEU A 1 213 ? 3.317 22.311 -3.650 1.00 96.19 213 LEU A CA 1
ATOM 1613 C C . LEU A 1 213 ? 3.883 21.086 -4.381 1.00 96.19 213 LEU A C 1
ATOM 1615 O O . LEU A 1 213 ? 4.691 21.236 -5.292 1.00 96.19 213 LEU A O 1
ATOM 1619 N N . GLY A 1 214 ? 3.443 19.880 -4.010 1.00 95.69 214 GLY A N 1
ATOM 1620 C CA . GLY A 1 214 ? 3.911 18.636 -4.624 1.00 95.69 214 GLY A CA 1
ATOM 1621 C C . GLY A 1 214 ? 3.491 18.515 -6.090 1.00 95.69 214 GLY A C 1
ATOM 1622 O O . GLY A 1 214 ? 4.321 18.185 -6.941 1.00 95.69 214 GLY A O 1
ATOM 1623 N N . LEU A 1 215 ? 2.235 18.878 -6.382 1.00 95.62 215 LEU A N 1
ATOM 1624 C CA . LEU A 1 215 ? 1.687 18.891 -7.737 1.00 95.62 215 LEU A CA 1
ATOM 1625 C C . LEU A 1 215 ? 2.372 19.947 -8.618 1.00 95.62 215 LEU A C 1
ATOM 1627 O O . LEU A 1 215 ? 2.575 19.711 -9.809 1.00 95.62 215 LEU A O 1
ATOM 1631 N N . GLY A 1 216 ? 2.752 21.088 -8.031 1.00 92.94 216 GLY A N 1
ATOM 1632 C CA . GLY A 1 216 ? 3.463 22.165 -8.715 1.00 92.94 216 GLY A CA 1
ATOM 1633 C C . GLY A 1 216 ? 2.710 22.653 -9.954 1.00 92.94 216 GLY A C 1
ATOM 1634 O O . GLY A 1 216 ? 1.522 22.965 -9.885 1.00 92.94 216 GLY A O 1
ATOM 1635 N N . SER A 1 217 ? 3.407 22.706 -11.091 1.00 91.69 217 SER A N 1
ATOM 1636 C CA . SER A 1 217 ? 2.783 22.859 -12.411 1.00 91.69 217 SER A CA 1
ATOM 1637 C C . SER A 1 217 ? 2.570 21.465 -13.007 1.00 91.69 217 SER A C 1
ATOM 1639 O O . SER A 1 217 ? 3.540 20.884 -13.501 1.00 91.69 217 SER A O 1
ATOM 1641 N N . PRO A 1 218 ? 1.357 20.885 -12.914 1.00 87.06 218 PRO A N 1
ATOM 1642 C CA . PRO A 1 218 ? 1.138 19.507 -13.323 1.00 87.06 218 PRO A CA 1
ATOM 1643 C C . PRO A 1 218 ? 1.424 19.338 -14.825 1.00 87.06 218 PRO A C 1
ATOM 1645 O O . PRO A 1 218 ? 0.954 20.158 -15.620 1.00 87.06 218 PRO A O 1
ATOM 1648 N N . PRO A 1 219 ? 2.178 18.295 -15.220 1.00 89.69 219 PRO A N 1
ATOM 1649 C CA . PRO A 1 219 ? 2.419 17.988 -16.625 1.00 89.69 219 PRO A CA 1
ATOM 1650 C C . PRO A 1 219 ? 1.115 17.539 -17.308 1.00 89.69 219 PRO A C 1
ATOM 1652 O O . PRO A 1 219 ? 0.113 17.312 -16.630 1.00 89.69 219 PRO A O 1
ATOM 1655 N N . PRO A 1 220 ? 1.091 17.395 -18.644 1.00 91.88 220 PRO A N 1
ATOM 1656 C CA . PRO A 1 220 ? -0.058 16.829 -19.343 1.00 91.88 220 PRO A CA 1
ATOM 1657 C C . PRO A 1 220 ? -0.475 15.458 -18.785 1.00 91.88 220 PRO A C 1
ATOM 1659 O O . PRO A 1 220 ? 0.355 14.685 -18.307 1.00 91.88 220 PRO A O 1
ATOM 1662 N N . LEU A 1 221 ? -1.772 15.144 -18.873 1.00 93.38 221 LEU A N 1
ATOM 1663 C CA . LEU A 1 221 ? -2.315 13.830 -18.513 1.00 93.38 221 LEU A CA 1
ATOM 1664 C C . LEU A 1 221 ? -1.997 12.807 -19.613 1.00 93.38 221 LEU A C 1
ATOM 1666 O O . LEU A 1 221 ? -2.852 12.480 -20.434 1.00 93.38 221 LEU A O 1
ATOM 1670 N N . ASP A 1 222 ? -0.753 12.342 -19.634 1.00 91.69 222 ASP A N 1
ATOM 1671 C CA . ASP A 1 222 ? -0.231 11.345 -20.566 1.00 91.69 222 ASP A CA 1
ATOM 1672 C C . ASP A 1 222 ? -0.066 9.959 -19.902 1.00 91.69 222 ASP A C 1
ATOM 1674 O O . ASP A 1 222 ? -0.486 9.722 -18.765 1.00 91.69 222 ASP A O 1
ATOM 1678 N N . ALA A 1 223 ? 0.575 9.026 -20.610 1.00 91.06 223 ALA A N 1
ATOM 1679 C CA . ALA A 1 223 ? 0.870 7.687 -20.101 1.00 91.06 223 ALA A CA 1
ATOM 1680 C C . ALA A 1 223 ? 1.818 7.674 -18.879 1.00 91.06 223 ALA A C 1
ATOM 1682 O O . ALA A 1 223 ? 1.871 6.671 -18.165 1.00 91.06 223 ALA A O 1
ATOM 1683 N N . ASN A 1 224 ? 2.551 8.757 -18.599 1.00 93.88 224 ASN A N 1
ATOM 1684 C CA . ASN A 1 224 ? 3.467 8.864 -17.459 1.00 93.88 224 ASN A CA 1
ATOM 1685 C C . ASN A 1 224 ? 2.790 9.407 -16.203 1.00 93.88 224 ASN A C 1
ATOM 1687 O O . ASN A 1 224 ? 3.240 9.104 -15.093 1.00 93.88 224 ASN A O 1
ATOM 1691 N N . ALA A 1 225 ? 1.703 10.170 -16.364 1.00 93.38 225 ALA A N 1
ATOM 1692 C CA . ALA A 1 225 ? 1.020 10.863 -15.278 1.00 93.38 225 ALA A CA 1
ATOM 1693 C C . ALA A 1 225 ? 0.752 9.959 -14.062 1.00 93.38 225 ALA A C 1
ATOM 1695 O O . ALA A 1 225 ? 1.019 10.367 -12.932 1.00 93.38 225 ALA A O 1
ATOM 1696 N N . PHE A 1 226 ? 0.305 8.719 -14.282 1.00 93.44 226 PHE A N 1
ATOM 1697 C CA . PHE A 1 226 ? -0.084 7.778 -13.221 1.00 93.44 226 PHE A CA 1
ATOM 1698 C C . PHE A 1 226 ? 0.758 6.495 -13.165 1.00 93.44 226 PHE A C 1
ATOM 1700 O O . PHE A 1 226 ? 0.329 5.508 -12.566 1.00 93.44 226 PHE A O 1
ATOM 1707 N N . SER A 1 227 ? 1.946 6.507 -13.773 1.00 89.75 227 SER A N 1
ATOM 1708 C CA . SER A 1 227 ? 2.765 5.298 -13.954 1.00 89.75 227 SER A CA 1
ATOM 1709 C C . SER A 1 227 ? 4.029 5.261 -13.097 1.00 89.75 227 SER A C 1
ATOM 1711 O O . SER A 1 227 ? 4.608 4.192 -12.919 1.00 89.75 227 SER A O 1
ATOM 1713 N N . SER A 1 228 ? 4.462 6.396 -12.536 1.00 90.44 228 SER A N 1
ATOM 1714 C CA . SER A 1 228 ? 5.689 6.480 -11.736 1.00 90.44 228 SER A CA 1
ATOM 1715 C C . SER A 1 228 ? 5.544 7.383 -10.511 1.00 90.44 228 SER A C 1
ATOM 1717 O O . SER A 1 228 ? 4.794 8.357 -10.511 1.00 90.44 228 SER A O 1
ATOM 1719 N N . TYR A 1 229 ? 6.320 7.079 -9.470 1.00 93.81 229 TYR A N 1
ATOM 1720 C CA . TYR A 1 229 ? 6.442 7.877 -8.250 1.00 93.81 229 TYR A CA 1
ATOM 1721 C C . TYR A 1 229 ? 7.159 9.220 -8.485 1.00 93.81 229 TYR A C 1
ATOM 1723 O O . TYR A 1 229 ? 7.052 10.108 -7.642 1.00 93.81 229 TYR A O 1
ATOM 1731 N N . TRP A 1 230 ? 7.868 9.382 -9.609 1.00 92.56 230 TRP A N 1
ATOM 1732 C CA . TRP A 1 230 ? 8.512 10.648 -9.989 1.00 92.56 230 TRP A CA 1
ATOM 1733 C C . TRP A 1 230 ? 7.524 11.677 -10.546 1.00 92.56 230 TRP A C 1
ATOM 1735 O O . TRP A 1 230 ? 7.813 12.872 -10.564 1.00 92.56 230 TRP A O 1
ATOM 1745 N N . SER A 1 231 ? 6.352 11.223 -10.995 1.00 94.56 231 SER A N 1
ATOM 1746 C CA . SER A 1 231 ? 5.302 12.103 -11.500 1.00 94.56 231 SER A CA 1
ATOM 1747 C C . SER A 1 231 ? 4.825 13.065 -10.402 1.00 94.56 231 SER A C 1
ATOM 1749 O O . SER A 1 231 ? 4.548 12.613 -9.287 1.00 94.56 231 SER A O 1
ATOM 1751 N N . PRO A 1 232 ? 4.613 14.364 -10.694 1.00 95.75 232 PRO A N 1
ATOM 1752 C CA . PRO A 1 232 ? 3.988 15.293 -9.746 1.00 95.75 232 PRO A CA 1
ATOM 1753 C C . PRO A 1 232 ? 2.593 14.840 -9.288 1.00 95.75 232 PRO A C 1
ATOM 1755 O O . PRO A 1 232 ? 2.146 15.163 -8.190 1.00 95.75 232 PRO A O 1
ATOM 1758 N N . TYR A 1 233 ? 1.902 14.016 -10.082 1.00 96.81 233 TYR A N 1
ATOM 1759 C CA . TYR A 1 233 ? 0.631 13.420 -9.674 1.00 96.81 233 TYR A CA 1
ATOM 1760 C C . TYR A 1 233 ? 0.775 12.405 -8.533 1.00 96.81 233 TYR A C 1
ATOM 1762 O O . TYR A 1 233 ? -0.236 12.037 -7.927 1.00 96.81 233 TYR A O 1
ATOM 1770 N N . ASN A 1 234 ? 1.990 11.955 -8.188 1.00 97.06 234 ASN A N 1
ATOM 1771 C CA . ASN A 1 234 ? 2.218 11.115 -7.010 1.00 97.06 234 ASN A CA 1
ATOM 1772 C C . ASN A 1 234 ? 1.722 11.810 -5.729 1.00 97.06 234 ASN A C 1
ATOM 1774 O O . ASN A 1 234 ? 1.249 11.149 -4.803 1.00 97.06 234 ASN A O 1
ATOM 1778 N N . SER A 1 235 ? 1.690 13.147 -5.715 1.00 97.19 235 SER A N 1
ATOM 1779 C CA . SER A 1 235 ? 1.049 13.929 -4.658 1.00 97.19 235 SER A CA 1
ATOM 1780 C C . SER A 1 235 ? -0.436 13.598 -4.488 1.00 97.19 235 SER A C 1
ATOM 1782 O O . SER A 1 235 ? -0.900 13.480 -3.355 1.00 97.19 235 SER A O 1
ATOM 1784 N N . LEU A 1 236 ? -1.189 13.372 -5.576 1.00 96.94 236 LEU A N 1
ATOM 1785 C CA . LEU A 1 236 ? -2.590 12.932 -5.502 1.00 96.94 236 LEU A CA 1
ATOM 1786 C C . LEU A 1 236 ? -2.699 11.517 -4.937 1.00 96.94 236 LEU A C 1
ATOM 1788 O O . LEU A 1 236 ? -3.570 11.253 -4.103 1.00 96.94 236 LEU A O 1
ATOM 1792 N N . ARG A 1 237 ? -1.796 10.619 -5.352 1.00 96.62 237 ARG A N 1
ATOM 1793 C CA . ARG A 1 237 ? -1.751 9.251 -4.829 1.00 96.62 237 ARG A CA 1
ATOM 1794 C C . ARG A 1 237 ? -1.556 9.256 -3.318 1.00 96.62 237 ARG A C 1
ATOM 1796 O O . ARG A 1 237 ? -2.277 8.559 -2.617 1.00 96.62 237 ARG A O 1
ATOM 1803 N N . VAL A 1 238 ? -0.615 10.043 -2.804 1.00 97.12 238 VAL A N 1
ATOM 1804 C CA . VAL A 1 238 ? -0.372 10.151 -1.359 1.00 97.12 238 VAL A CA 1
ATOM 1805 C C . VAL A 1 238 ? -1.541 10.857 -0.656 1.00 97.12 238 VAL A C 1
ATOM 1807 O O . VAL A 1 238 ? -2.047 10.364 0.356 1.00 97.12 238 VAL A O 1
ATOM 1810 N N . ALA A 1 239 ? -2.060 11.953 -1.224 1.00 97.44 239 ALA A N 1
ATOM 1811 C CA . ALA A 1 239 ? -3.187 12.707 -0.664 1.00 97.44 239 ALA A CA 1
ATOM 1812 C C . ALA A 1 239 ? -4.451 11.858 -0.479 1.00 97.44 239 ALA A C 1
ATOM 1814 O O . ALA A 1 239 ? -5.179 12.052 0.502 1.00 97.44 239 ALA A O 1
ATOM 1815 N N . LYS A 1 240 ? -4.710 10.892 -1.373 1.00 96.38 240 LYS A N 1
ATOM 1816 C CA . LYS A 1 240 ? -5.897 10.028 -1.278 1.00 96.38 240 LYS A CA 1
ATOM 1817 C C . LYS A 1 240 ? -5.940 9.254 0.043 1.00 96.38 240 LYS A C 1
ATOM 1819 O O . LYS A 1 240 ? -7.016 9.086 0.604 1.00 96.38 240 LYS A O 1
ATOM 1824 N N . GLY A 1 241 ? -4.786 8.879 0.607 1.00 97.00 241 GLY A N 1
ATOM 1825 C CA . GLY A 1 241 ? -4.719 8.221 1.914 1.00 97.00 241 GLY A CA 1
ATOM 1826 C C . GLY A 1 241 ? -5.274 9.091 3.047 1.00 97.00 241 GLY A C 1
ATOM 1827 O O . GLY A 1 241 ? -6.086 8.642 3.858 1.00 97.00 241 GLY A O 1
ATOM 1828 N N . PHE A 1 242 ? -4.923 10.379 3.057 1.00 97.94 242 PHE A N 1
ATOM 1829 C CA . PHE A 1 242 ? -5.485 11.352 3.998 1.00 97.94 242 PHE A CA 1
ATOM 1830 C C . PHE A 1 242 ? -6.982 11.573 3.752 1.00 97.94 242 PHE A C 1
ATOM 1832 O O . PHE A 1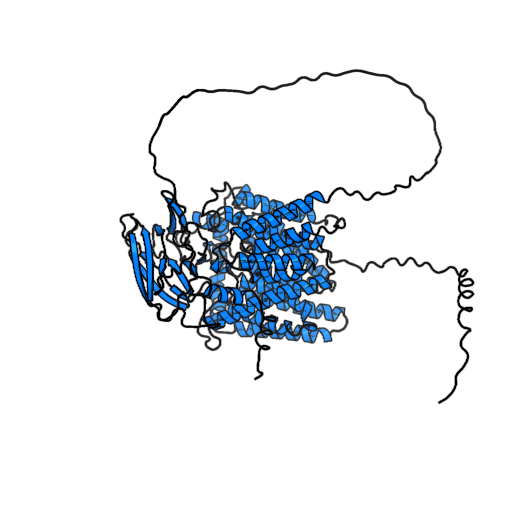 242 ? -7.768 11.605 4.705 1.00 97.94 242 PHE A O 1
ATOM 1839 N N . ALA A 1 243 ? -7.390 11.680 2.483 1.00 97.56 243 ALA A N 1
ATOM 1840 C CA . ALA A 1 243 ? -8.784 11.877 2.096 1.00 97.56 243 ALA A CA 1
ATOM 1841 C C . ALA A 1 243 ? -9.675 10.700 2.530 1.00 97.56 243 ALA A C 1
ATOM 1843 O O . ALA A 1 243 ? -10.725 10.913 3.139 1.00 97.56 243 ALA A O 1
ATOM 1844 N N . TRP A 1 244 ? -9.240 9.460 2.300 1.00 97.81 244 TRP A N 1
ATOM 1845 C CA . TRP A 1 244 ? -9.945 8.254 2.727 1.00 97.81 244 TRP A CA 1
ATOM 1846 C C . TRP A 1 244 ? -9.974 8.093 4.243 1.00 97.81 244 TRP A C 1
ATOM 1848 O O . TRP A 1 244 ? -11.027 7.756 4.791 1.00 97.81 244 TRP A O 1
ATOM 1858 N N . GLY A 1 245 ? -8.885 8.416 4.947 1.00 97.25 245 GLY A N 1
ATOM 1859 C CA . GLY A 1 245 ? -8.876 8.439 6.412 1.00 97.25 245 GLY A CA 1
ATOM 1860 C C . GLY A 1 245 ? -9.880 9.449 6.986 1.00 97.25 245 GLY A C 1
ATOM 1861 O O . GLY A 1 245 ? -10.670 9.126 7.880 1.00 97.25 245 GLY A O 1
ATOM 1862 N N . GLY A 1 246 ? -9.919 10.657 6.413 1.00 95.81 246 GLY A N 1
ATOM 1863 C CA . GLY A 1 246 ? -10.899 11.695 6.742 1.00 95.81 246 GLY A CA 1
ATOM 1864 C C . GLY A 1 246 ? -12.339 11.304 6.393 1.00 95.81 246 GLY A C 1
ATOM 1865 O O . GLY A 1 246 ? -13.264 11.576 7.163 1.00 95.81 246 GLY A O 1
ATOM 1866 N N . LEU A 1 247 ? -12.542 10.604 5.275 1.00 95.38 247 LEU A N 1
ATOM 1867 C CA . LEU A 1 247 ? -13.842 10.079 4.869 1.00 95.38 247 LEU A CA 1
ATOM 1868 C C . LEU A 1 247 ? -14.340 9.001 5.836 1.00 95.38 247 LEU A C 1
ATOM 1870 O O . LEU A 1 247 ? -15.491 9.070 6.256 1.00 95.38 247 LEU A O 1
ATOM 1874 N N . ILE A 1 248 ? -13.495 8.051 6.249 1.00 95.75 248 ILE A N 1
ATOM 1875 C CA . ILE A 1 248 ? -13.844 7.047 7.269 1.00 95.75 248 ILE A CA 1
ATOM 1876 C C . ILE A 1 248 ? -14.244 7.738 8.576 1.00 95.75 248 ILE A C 1
ATOM 1878 O O . ILE A 1 248 ? -15.275 7.398 9.168 1.00 95.75 248 ILE A O 1
ATOM 1882 N N . PHE A 1 249 ? -13.474 8.744 9.002 1.00 92.94 249 PHE A N 1
ATOM 1883 C CA . PHE A 1 249 ? -13.803 9.563 10.167 1.00 92.94 249 PHE A CA 1
ATOM 1884 C C . PHE A 1 249 ? -15.189 10.215 10.030 1.00 92.94 249 PHE A C 1
ATOM 1886 O O . PHE A 1 249 ? -16.027 10.100 10.932 1.00 92.94 249 PHE A O 1
ATOM 1893 N N . LEU A 1 250 ? -15.463 10.851 8.888 1.00 90.62 250 LEU A N 1
ATOM 1894 C CA . LEU A 1 250 ? -16.746 11.485 8.601 1.00 90.62 250 LEU A CA 1
ATOM 1895 C C . LEU A 1 250 ? -17.891 10.464 8.600 1.00 90.62 250 LEU A C 1
ATOM 1897 O O . LEU A 1 250 ? -18.881 10.657 9.306 1.00 90.62 250 LEU A O 1
ATOM 1901 N N . LEU A 1 251 ? -17.757 9.361 7.861 1.00 90.44 251 LEU A N 1
ATOM 1902 C CA . LEU A 1 251 ? -18.770 8.310 7.767 1.00 90.44 251 LEU A CA 1
ATOM 1903 C C . LEU A 1 251 ? -19.091 7.718 9.141 1.00 90.44 251 LEU A C 1
ATOM 1905 O O . LEU A 1 251 ? -20.267 7.525 9.459 1.00 90.44 251 LEU A O 1
ATOM 1909 N N . LEU A 1 252 ? -18.090 7.503 10.000 1.00 89.81 252 LEU A N 1
ATOM 1910 C CA . LEU A 1 252 ? -18.327 7.007 11.354 1.00 89.81 252 LEU A CA 1
ATOM 1911 C C . LEU A 1 252 ? -19.069 8.029 12.226 1.00 89.81 252 LEU A C 1
ATOM 1913 O O . LEU A 1 252 ? -19.988 7.655 12.961 1.00 89.81 252 LEU A O 1
ATOM 1917 N N . ARG A 1 253 ? -18.731 9.323 12.119 1.00 85.25 253 ARG A N 1
ATOM 1918 C CA . ARG A 1 253 ? -19.454 10.401 12.822 1.00 85.25 253 ARG A CA 1
ATOM 1919 C C . ARG A 1 253 ? -20.902 10.539 12.368 1.00 85.25 253 ARG A C 1
ATOM 1921 O O . ARG A 1 253 ? -21.752 10.886 13.189 1.00 85.25 253 ARG A O 1
ATOM 1928 N N . LEU A 1 254 ? -21.177 10.284 11.090 1.00 83.31 254 LEU A N 1
ATOM 1929 C CA . LEU A 1 254 ? -22.529 10.289 10.533 1.00 83.31 254 LEU A CA 1
ATOM 1930 C C . LEU A 1 254 ? -23.316 9.042 10.957 1.00 83.31 254 LEU A C 1
ATOM 1932 O O . LEU A 1 254 ? -24.506 9.142 11.248 1.00 83.31 254 LEU A O 1
ATOM 1936 N N . ALA A 1 255 ? -22.657 7.883 11.013 1.00 85.88 255 ALA A N 1
ATOM 1937 C CA . ALA A 1 255 ? -23.282 6.605 11.334 1.00 85.88 255 ALA A CA 1
ATOM 1938 C C . ALA A 1 255 ? -23.580 6.420 12.832 1.00 85.88 255 ALA A C 1
ATOM 1940 O O . ALA A 1 255 ? -24.577 5.782 13.162 1.00 85.88 255 ALA A O 1
ATOM 1941 N N . ARG A 1 256 ? -22.725 6.957 13.720 1.00 85.44 256 ARG A N 1
ATOM 1942 C CA . ARG A 1 256 ? -22.803 6.829 15.193 1.00 85.44 256 ARG A CA 1
ATOM 1943 C C . ARG A 1 256 ? -23.191 5.415 15.671 1.00 85.44 256 ARG A C 1
ATOM 1945 O O . ARG A 1 256 ? -24.186 5.269 16.384 1.00 85.44 256 ARG A O 1
ATOM 1952 N N . PRO A 1 257 ? -22.453 4.364 15.267 1.00 88.00 257 PRO A N 1
ATOM 1953 C CA . PRO A 1 257 ? -22.739 3.015 15.739 1.00 88.00 257 PRO A CA 1
ATOM 1954 C C . PRO A 1 257 ? -22.564 2.925 17.260 1.00 88.00 257 PRO A C 1
ATOM 1956 O O . PRO A 1 257 ? -21.696 3.585 17.832 1.00 88.00 257 PRO A O 1
ATOM 1959 N N . GLU A 1 258 ? -23.350 2.068 17.910 1.00 88.25 258 GLU A N 1
ATOM 1960 C CA . GLU A 1 258 ? -23.125 1.730 19.318 1.00 88.25 258 GLU A CA 1
ATOM 1961 C C . GLU A 1 258 ? -21.699 1.180 19.516 1.00 88.25 258 GLU A C 1
ATOM 1963 O O . GLU A 1 258 ? -21.227 0.413 18.668 1.00 88.25 258 GLU A O 1
ATOM 1968 N N . PRO A 1 259 ? -21.012 1.488 20.633 1.00 86.56 259 PRO A N 1
ATOM 1969 C CA . PRO A 1 259 ? -19.623 1.071 20.840 1.00 86.56 259 PRO A CA 1
ATOM 1970 C C . PRO A 1 259 ? -19.394 -0.441 20.702 1.00 86.56 259 PRO A C 1
ATOM 1972 O O . PRO A 1 259 ? -18.419 -0.865 20.084 1.00 86.56 259 PRO A O 1
ATOM 1975 N N . ALA A 1 260 ? -20.316 -1.267 21.210 1.00 88.00 260 ALA A N 1
ATOM 1976 C CA . ALA A 1 260 ? -20.235 -2.727 21.100 1.00 88.00 260 ALA A CA 1
ATOM 1977 C C . ALA A 1 260 ? -20.366 -3.216 19.647 1.00 88.00 260 ALA A C 1
ATOM 1979 O O . ALA A 1 260 ? -19.659 -4.131 19.212 1.00 88.00 260 ALA A O 1
ATOM 1980 N N . GLN A 1 261 ? -21.245 -2.573 18.876 1.00 91.25 261 GLN A N 1
ATOM 1981 C CA . GLN A 1 261 ? -21.434 -2.858 17.461 1.00 91.25 261 GLN A CA 1
ATOM 1982 C C . GLN A 1 261 ? -20.223 -2.431 16.623 1.00 91.25 261 GLN A C 1
ATOM 1984 O O . GLN A 1 261 ? -19.828 -3.150 15.707 1.00 91.25 261 GLN A O 1
ATOM 1989 N N . LEU A 1 262 ? -19.633 -1.275 16.936 1.00 92.31 262 LEU A N 1
ATOM 1990 C CA . LEU A 1 262 ? -18.409 -0.794 16.302 1.00 92.31 262 LEU A CA 1
ATOM 1991 C C . LEU A 1 262 ? -17.246 -1.754 16.560 1.00 92.31 262 LEU A C 1
ATOM 1993 O O . LEU A 1 262 ? -16.632 -2.235 15.611 1.00 92.31 262 LEU A O 1
ATOM 1997 N N . ALA A 1 263 ? -17.008 -2.086 17.832 1.00 91.94 263 ALA A N 1
ATOM 1998 C CA . ALA A 1 263 ? -15.975 -3.028 18.249 1.00 91.94 263 ALA A CA 1
ATOM 1999 C C . ALA A 1 263 ? -16.117 -4.378 17.536 1.00 91.94 263 ALA A C 1
ATOM 2001 O O . ALA A 1 263 ? -15.151 -4.898 16.988 1.00 91.94 263 ALA A O 1
ATOM 2002 N N . THR A 1 264 ? -17.338 -4.916 17.484 1.00 92.44 264 THR A N 1
ATOM 2003 C CA . THR A 1 264 ? -17.608 -6.200 16.830 1.00 92.44 264 THR A CA 1
ATOM 2004 C C . THR A 1 264 ? -17.314 -6.162 15.334 1.00 92.44 264 THR A C 1
ATOM 2006 O O . THR A 1 264 ? -16.656 -7.069 14.832 1.00 92.44 264 THR A O 1
ATOM 2009 N N . ARG A 1 265 ? -17.783 -5.137 14.613 1.00 94.25 265 ARG A N 1
ATOM 2010 C CA . ARG A 1 265 ? -17.597 -5.065 13.157 1.00 94.25 265 ARG A CA 1
ATOM 2011 C C . ARG A 1 265 ? -16.140 -4.826 12.773 1.00 94.25 265 ARG A C 1
ATOM 2013 O O . ARG A 1 265 ? -15.654 -5.518 11.888 1.00 94.25 265 ARG A O 1
ATOM 2020 N N . LEU A 1 266 ? -15.435 -3.947 13.490 1.00 93.75 266 LEU A N 1
ATOM 2021 C CA . LEU A 1 266 ? -13.999 -3.742 13.284 1.00 93.75 266 LEU A CA 1
ATOM 2022 C C . LEU A 1 266 ? -13.199 -5.013 13.578 1.00 93.75 266 LEU A C 1
ATOM 2024 O O . LEU A 1 266 ? -12.337 -5.368 12.785 1.00 93.75 266 LEU A O 1
ATOM 2028 N N . ALA A 1 267 ? -13.516 -5.733 14.661 1.00 94.38 267 ALA A N 1
ATOM 2029 C CA . ALA A 1 267 ? -12.864 -7.003 14.981 1.00 94.38 267 ALA A CA 1
ATOM 2030 C C . ALA A 1 267 ? -13.057 -8.053 13.875 1.00 94.38 267 ALA A C 1
ATOM 2032 O O . ALA A 1 267 ? -12.123 -8.779 13.555 1.00 94.38 267 ALA A O 1
ATOM 2033 N N . ILE A 1 268 ? -14.251 -8.124 13.275 1.00 94.88 268 ILE A N 1
ATOM 2034 C CA . ILE A 1 268 ? -14.517 -9.034 12.153 1.00 94.88 268 ILE A CA 1
ATOM 2035 C C . ILE A 1 268 ? -13.760 -8.575 10.902 1.00 94.88 268 ILE A C 1
ATOM 2037 O O . ILE A 1 268 ? -13.074 -9.386 10.298 1.00 94.88 268 ILE A O 1
ATOM 2041 N N . GLY A 1 269 ? -13.841 -7.295 10.524 1.00 95.94 269 GLY A N 1
ATOM 2042 C CA . GLY A 1 269 ? -13.178 -6.779 9.321 1.00 95.94 269 GLY A CA 1
ATOM 2043 C C . GLY A 1 269 ? -11.655 -6.907 9.379 1.00 95.94 269 GLY A C 1
ATOM 2044 O O . GLY A 1 269 ? -11.051 -7.501 8.490 1.00 95.94 269 GLY A O 1
ATOM 2045 N N . MET A 1 270 ? -11.044 -6.431 10.468 1.00 96.38 270 MET A N 1
ATOM 2046 C CA . MET A 1 270 ? -9.606 -6.592 10.718 1.00 96.38 270 MET A CA 1
ATOM 2047 C C . MET A 1 270 ? -9.218 -8.067 10.830 1.00 96.38 270 MET A C 1
ATOM 2049 O O . MET A 1 270 ? -8.163 -8.459 10.354 1.00 96.38 270 MET A O 1
ATOM 2053 N N . GLY A 1 271 ? -10.080 -8.904 11.415 1.00 96.62 271 GLY A N 1
ATOM 2054 C CA . GLY A 1 271 ? -9.838 -10.338 11.515 1.00 96.62 271 GLY A CA 1
ATOM 2055 C C . GLY A 1 271 ? -9.857 -11.069 10.178 1.00 96.62 271 GLY A C 1
ATOM 2056 O O . GLY A 1 271 ? -9.001 -11.916 9.955 1.00 96.62 271 GLY A O 1
ATOM 2057 N N . ILE A 1 272 ? -10.777 -10.718 9.274 1.00 97.31 272 ILE A N 1
ATOM 2058 C CA . ILE A 1 272 ? -10.798 -11.246 7.902 1.00 97.31 272 ILE A CA 1
ATOM 2059 C C . ILE A 1 272 ? -9.533 -10.812 7.158 1.00 97.31 272 ILE A C 1
ATOM 2061 O O . ILE A 1 272 ? -8.908 -11.639 6.498 1.00 97.31 272 ILE A O 1
ATOM 2065 N N . GLY A 1 273 ? -9.134 -9.544 7.294 1.00 97.56 273 GLY A N 1
ATOM 2066 C CA . GLY A 1 273 ? -7.906 -9.045 6.681 1.00 97.56 273 GLY A CA 1
ATOM 2067 C C . GLY A 1 273 ? -6.655 -9.752 7.212 1.00 97.56 273 GLY A C 1
ATOM 2068 O O . GLY A 1 273 ? -5.856 -10.235 6.418 1.00 97.56 273 GLY A O 1
ATOM 2069 N N . LEU A 1 274 ? -6.519 -9.914 8.533 1.00 98.12 274 LEU A N 1
ATOM 2070 C CA . LEU A 1 274 ? -5.423 -10.674 9.153 1.00 98.12 274 LEU A CA 1
ATOM 2071 C C . LEU A 1 274 ? -5.406 -12.142 8.735 1.00 98.12 274 LEU A C 1
ATOM 2073 O O . LEU A 1 274 ? -4.341 -12.677 8.443 1.00 98.12 274 LEU A O 1
ATOM 2077 N N . LEU A 1 275 ? -6.573 -12.789 8.688 1.00 97.88 275 LEU A N 1
ATOM 2078 C CA . LEU A 1 275 ? -6.683 -14.164 8.218 1.00 97.88 275 LEU A CA 1
ATOM 2079 C C . LEU A 1 275 ? -6.201 -14.268 6.768 1.00 97.88 275 LEU A C 1
ATOM 2081 O O . LEU A 1 275 ? -5.380 -15.126 6.471 1.00 97.88 275 LEU A O 1
ATOM 2085 N N . GLY A 1 276 ? -6.658 -13.386 5.877 1.00 97.44 276 GLY A N 1
ATOM 2086 C CA . GLY A 1 276 ? -6.242 -13.420 4.477 1.00 97.44 276 GLY A CA 1
ATOM 2087 C C . GLY A 1 276 ? -4.754 -13.125 4.286 1.00 97.44 276 GLY A C 1
ATOM 2088 O O . GLY A 1 276 ? -4.069 -13.919 3.649 1.00 97.44 276 GLY A O 1
ATOM 2089 N N . VAL A 1 277 ? -4.224 -12.065 4.905 1.00 97.12 277 VAL A N 1
ATOM 2090 C CA . VAL A 1 277 ? -2.785 -11.743 4.855 1.00 97.12 277 VAL A CA 1
ATOM 2091 C C . VAL A 1 277 ? -1.950 -12.888 5.420 1.00 97.12 277 VAL A C 1
ATOM 2093 O O . VAL A 1 277 ? -0.923 -13.247 4.848 1.00 97.12 277 VAL A O 1
ATOM 2096 N N . GLY A 1 278 ? -2.393 -13.480 6.527 1.00 96.94 278 GLY A N 1
ATOM 2097 C CA . GLY A 1 278 ? -1.713 -14.589 7.175 1.00 96.94 278 GLY A CA 1
ATOM 2098 C C . GLY A 1 278 ? -1.704 -15.860 6.328 1.00 96.94 278 GLY A C 1
ATOM 2099 O O . GLY A 1 278 ? -0.653 -16.472 6.176 1.00 96.94 278 GLY A O 1
ATOM 2100 N N . LEU A 1 279 ? -2.840 -16.245 5.736 1.00 96.31 279 LEU A N 1
ATOM 2101 C CA . LEU A 1 279 ? -2.920 -17.437 4.885 1.00 96.31 279 LEU A CA 1
ATOM 2102 C C . LEU A 1 279 ? -2.095 -17.279 3.607 1.00 96.31 279 LEU A C 1
ATOM 2104 O O . LEU A 1 279 ? -1.400 -18.212 3.221 1.00 96.31 279 LEU A O 1
ATOM 2108 N N . VAL A 1 280 ? -2.123 -16.101 2.979 1.00 94.88 280 VAL A N 1
ATOM 2109 C CA . VAL A 1 280 ? -1.281 -15.820 1.805 1.00 94.88 280 VAL A CA 1
ATOM 2110 C C . VAL A 1 280 ? 0.188 -15.770 2.185 1.00 94.88 280 VAL A C 1
ATOM 2112 O O . VAL A 1 280 ? 1.009 -16.297 1.449 1.00 94.88 280 VAL A O 1
ATOM 2115 N N . GLY A 1 281 ? 0.523 -15.194 3.341 1.00 93.88 281 GLY A N 1
ATOM 2116 C CA . GLY A 1 281 ? 1.891 -15.167 3.849 1.00 93.88 281 GLY A CA 1
ATOM 2117 C C . GLY A 1 281 ? 2.424 -16.566 4.160 1.00 93.88 281 GLY A C 1
ATOM 2118 O O . GLY A 1 281 ? 3.558 -16.874 3.811 1.00 93.88 281 GLY A O 1
ATOM 2119 N N . LEU A 1 282 ? 1.603 -17.440 4.753 1.00 93.06 282 LEU A N 1
ATOM 2120 C CA . LEU A 1 282 ? 1.944 -18.853 4.947 1.00 93.06 282 LEU A CA 1
ATOM 2121 C C . LEU A 1 282 ? 2.137 -19.575 3.621 1.00 93.06 282 LEU A C 1
ATOM 2123 O O . LEU A 1 282 ? 3.093 -20.329 3.470 1.00 93.06 282 LEU A O 1
ATOM 2127 N N . TRP A 1 283 ? 1.223 -19.355 2.679 1.00 92.25 283 TRP A N 1
ATOM 2128 C CA . TRP A 1 283 ? 1.291 -19.941 1.351 1.00 92.25 283 TRP A CA 1
ATOM 2129 C C . TRP A 1 283 ? 2.563 -19.501 0.618 1.00 92.25 283 TRP A C 1
ATOM 2131 O O . TRP A 1 283 ? 3.310 -20.337 0.127 1.00 92.25 283 TRP A O 1
ATOM 2141 N N . GLU A 1 284 ? 2.873 -18.208 0.626 1.00 92.06 284 GLU A N 1
ATOM 2142 C CA . GLU A 1 284 ? 4.094 -17.651 0.050 1.00 92.06 284 GLU A CA 1
ATOM 2143 C C . GLU A 1 284 ? 5.351 -18.215 0.729 1.00 92.06 284 GLU A C 1
ATOM 2145 O O . GLU A 1 284 ? 6.269 -18.672 0.050 1.00 92.06 284 GLU A O 1
ATOM 2150 N N . HIS A 1 285 ? 5.388 -18.243 2.063 1.00 89.81 285 HIS A N 1
ATOM 2151 C CA . HIS A 1 285 ? 6.514 -18.809 2.803 1.00 89.81 285 HIS A CA 1
ATOM 2152 C C . HIS A 1 285 ? 6.720 -20.291 2.467 1.00 89.81 285 HIS A C 1
ATOM 2154 O O . HIS A 1 285 ? 7.842 -20.721 2.205 1.00 89.81 285 HIS A O 1
ATOM 2160 N N . TRP A 1 286 ? 5.636 -21.064 2.392 1.00 90.12 286 TRP A N 1
ATOM 2161 C CA . TRP A 1 286 ? 5.678 -22.462 1.980 1.00 90.12 286 TRP A CA 1
ATOM 2162 C C . TRP A 1 286 ? 6.231 -22.638 0.563 1.00 90.12 286 TRP A C 1
ATOM 2164 O O . TRP A 1 286 ? 7.069 -23.511 0.345 1.00 90.12 286 TRP A O 1
ATOM 2174 N N . LEU A 1 287 ? 5.802 -21.797 -0.383 1.00 87.38 287 LEU A N 1
ATOM 2175 C CA . LEU A 1 287 ? 6.226 -21.882 -1.778 1.00 87.38 287 LEU A CA 1
ATOM 2176 C C . LEU A 1 287 ? 7.700 -21.530 -1.997 1.00 87.38 287 LEU A C 1
ATOM 2178 O O . LEU A 1 287 ? 8.329 -22.111 -2.883 1.00 87.38 287 LEU A O 1
ATOM 2182 N N . PHE A 1 288 ? 8.241 -20.565 -1.253 1.00 86.19 288 PHE A N 1
ATOM 2183 C CA . PHE A 1 288 ? 9.572 -20.017 -1.531 1.00 86.19 288 PHE A CA 1
ATOM 2184 C C . PHE A 1 288 ? 10.650 -20.422 -0.520 1.00 86.19 288 PHE A C 1
ATOM 2186 O O . PHE A 1 288 ? 11.796 -20.607 -0.923 1.00 86.19 288 PHE A O 1
ATOM 2193 N N . ALA A 1 289 ? 10.312 -20.593 0.759 1.00 84.56 289 ALA A N 1
ATOM 2194 C CA . ALA A 1 289 ? 11.249 -21.060 1.785 1.00 84.56 289 ALA A CA 1
ATOM 2195 C C . ALA A 1 289 ? 11.034 -22.538 2.144 1.00 84.56 289 ALA A C 1
ATOM 2197 O O . ALA A 1 289 ? 12.005 -23.270 2.348 1.00 84.56 289 ALA A O 1
ATOM 2198 N N . GLY A 1 290 ? 9.772 -22.983 2.162 1.00 81.44 290 GLY A N 1
ATOM 2199 C CA . GLY A 1 290 ? 9.363 -24.247 2.775 1.00 81.44 290 GLY A CA 1
ATOM 2200 C C . GLY A 1 290 ? 9.377 -24.168 4.309 1.00 81.44 290 GLY A C 1
ATOM 2201 O O . GLY A 1 290 ? 9.963 -23.263 4.886 1.00 81.44 290 GLY A O 1
ATOM 2202 N N . PHE A 1 291 ? 8.734 -25.122 4.992 1.00 77.25 291 PHE A N 1
ATOM 2203 C CA . PHE A 1 291 ? 8.720 -25.175 6.471 1.00 77.25 291 PHE A CA 1
ATOM 2204 C C . PHE A 1 291 ? 9.810 -26.073 7.074 1.00 77.25 291 PHE A C 1
ATOM 2206 O O . PHE A 1 291 ? 10.001 -26.076 8.283 1.00 77.25 291 PHE A O 1
ATOM 2213 N N . ALA A 1 292 ? 10.472 -26.884 6.246 1.00 61.09 292 ALA A N 1
ATOM 2214 C CA . ALA A 1 292 ? 11.406 -27.920 6.688 1.00 61.09 292 ALA A CA 1
ATOM 2215 C C . ALA A 1 292 ? 12.883 -27.526 6.517 1.00 61.09 292 ALA A C 1
ATOM 2217 O O . ALA A 1 292 ? 13.758 -28.321 6.848 1.00 61.09 292 ALA A O 1
ATOM 2218 N N . ASN A 1 293 ? 13.169 -26.346 5.954 1.00 55.62 293 ASN A N 1
ATOM 2219 C CA . ASN A 1 293 ? 14.513 -25.968 5.533 1.00 55.62 293 ASN A CA 1
ATOM 2220 C C . ASN A 1 293 ? 14.846 -24.538 5.996 1.00 55.62 293 ASN A C 1
ATOM 2222 O O . ASN A 1 293 ? 14.587 -23.567 5.290 1.00 55.62 293 ASN A O 1
ATOM 2226 N N . ASP A 1 294 ? 15.452 -24.416 7.179 1.00 54.25 294 ASP A N 1
ATOM 2227 C CA . ASP A 1 294 ? 15.801 -23.132 7.824 1.00 54.25 294 ASP A CA 1
ATOM 2228 C C . ASP A 1 294 ? 16.929 -22.352 7.113 1.00 54.25 294 ASP A C 1
ATOM 2230 O O . ASP A 1 294 ? 17.338 -21.278 7.558 1.00 54.25 294 ASP A O 1
ATOM 2234 N N . SER A 1 295 ? 17.457 -22.885 6.009 1.00 50.09 295 SER A N 1
ATOM 2235 C CA . SER A 1 295 ? 18.548 -22.290 5.230 1.00 50.09 295 SER A CA 1
ATOM 2236 C C . SER A 1 295 ? 18.080 -21.281 4.173 1.00 50.09 295 SER A C 1
ATOM 2238 O O . SER A 1 295 ? 18.876 -20.447 3.739 1.00 50.09 295 SER A O 1
ATOM 2240 N N . ASN A 1 296 ? 16.805 -21.318 3.766 1.00 57.84 296 ASN A N 1
ATOM 2241 C CA . ASN A 1 296 ? 16.283 -20.441 2.718 1.00 57.84 296 ASN A CA 1
ATOM 2242 C C . ASN A 1 296 ? 15.845 -19.088 3.288 1.00 57.84 296 ASN A C 1
ATOM 2244 O O . ASN A 1 296 ? 14.847 -18.968 4.000 1.00 57.84 296 ASN A O 1
ATOM 2248 N N . THR A 1 297 ? 16.577 -18.039 2.928 1.00 67.06 297 THR A N 1
ATOM 2249 C CA . THR A 1 297 ? 16.291 -16.664 3.335 1.00 67.06 297 THR A CA 1
ATOM 2250 C C . THR A 1 297 ? 15.218 -16.061 2.427 1.00 67.06 297 THR A C 1
ATOM 2252 O O . THR A 1 297 ? 15.484 -15.618 1.313 1.00 67.06 297 THR A O 1
ATOM 2255 N N . TYR A 1 298 ? 13.965 -16.041 2.890 1.00 81.75 298 TYR A N 1
ATOM 2256 C CA . TYR A 1 298 ? 12.865 -15.421 2.147 1.00 81.75 298 TYR A CA 1
ATOM 2257 C C . TYR A 1 298 ? 12.028 -14.506 3.038 1.00 81.75 298 TYR A C 1
ATOM 2259 O O . TYR A 1 298 ? 11.443 -14.938 4.031 1.00 81.75 298 TYR A O 1
ATOM 2267 N N . ARG A 1 299 ? 11.936 -13.235 2.639 1.00 87.50 299 ARG A N 1
ATOM 2268 C CA . ARG A 1 299 ? 11.042 -12.245 3.243 1.00 87.50 299 ARG A CA 1
ATOM 2269 C C . ARG A 1 299 ? 9.700 -12.250 2.521 1.00 87.50 299 ARG A C 1
ATOM 2271 O O . ARG A 1 299 ? 9.659 -11.929 1.334 1.00 87.50 299 ARG A O 1
ATOM 2278 N N . ILE A 1 300 ? 8.626 -12.556 3.248 1.00 91.69 300 ILE A N 1
ATOM 2279 C CA . ILE A 1 300 ? 7.266 -12.512 2.694 1.00 91.69 300 ILE A CA 1
ATOM 2280 C C . ILE A 1 300 ? 6.766 -11.080 2.491 1.00 91.69 300 ILE A C 1
ATOM 2282 O O . ILE A 1 300 ? 7.117 -10.173 3.249 1.00 91.69 300 ILE A O 1
ATOM 2286 N N . VAL A 1 301 ? 5.896 -10.902 1.498 1.00 92.06 301 VAL A N 1
ATOM 2287 C CA . VAL A 1 301 ? 5.163 -9.646 1.245 1.00 92.06 301 VAL A CA 1
ATOM 2288 C C . VAL A 1 301 ? 3.642 -9.821 1.318 1.00 92.06 301 VAL A C 1
ATOM 2290 O O . VAL A 1 301 ? 2.894 -8.853 1.451 1.00 92.06 301 VAL A O 1
ATOM 2293 N N . SER A 1 302 ? 3.171 -11.067 1.262 1.00 93.81 302 SER A N 1
ATOM 2294 C CA . SER A 1 302 ? 1.774 -11.473 1.216 1.00 93.81 302 SER A CA 1
ATOM 2295 C C . SER A 1 302 ? 1.001 -10.744 0.106 1.00 93.81 302 SER A C 1
ATOM 2297 O O . SER A 1 302 ? 1.348 -10.832 -1.073 1.00 93.81 302 SER A O 1
ATOM 2299 N N . THR A 1 303 ? -0.061 -10.029 0.465 1.00 94.31 303 THR A N 1
ATOM 2300 C CA . THR A 1 303 ? -0.935 -9.293 -0.449 1.00 94.31 303 THR A CA 1
ATOM 2301 C C . THR A 1 303 ? -0.517 -7.835 -0.660 1.00 94.31 303 THR A C 1
ATOM 2303 O O . THR A 1 303 ? -1.231 -7.109 -1.337 1.00 94.31 303 THR A O 1
ATOM 2306 N N . PHE A 1 304 ? 0.610 -7.377 -0.101 1.00 94.50 304 PHE A N 1
ATOM 2307 C CA . PHE A 1 304 ? 1.010 -5.966 -0.154 1.00 94.50 304 PHE A CA 1
ATOM 2308 C C . PHE A 1 304 ? 1.849 -5.652 -1.398 1.00 94.50 304 PHE A C 1
ATOM 2310 O O . PHE A 1 304 ? 3.079 -5.680 -1.354 1.00 94.50 304 PHE A O 1
ATOM 2317 N N . SER A 1 305 ? 1.202 -5.254 -2.498 1.00 94.19 305 SER A N 1
ATOM 2318 C CA . SER A 1 305 ? 1.900 -4.834 -3.727 1.00 94.19 305 SER A CA 1
ATOM 2319 C C . SER A 1 305 ? 2.744 -3.578 -3.530 1.00 94.19 305 SER A C 1
ATOM 2321 O O . SER A 1 305 ? 3.774 -3.398 -4.175 1.00 94.19 305 SER A O 1
ATOM 2323 N N . SER A 1 306 ? 2.349 -2.730 -2.578 1.00 93.56 306 SER A N 1
ATOM 2324 C CA . SER A 1 306 ? 3.101 -1.544 -2.155 1.00 93.56 306 SER A CA 1
ATOM 2325 C C . SER A 1 306 ? 4.529 -1.847 -1.678 1.00 93.56 306 SER A C 1
ATOM 2327 O O . SER A 1 306 ? 5.311 -0.915 -1.549 1.00 93.56 306 SER A O 1
ATOM 2329 N N . MET A 1 307 ? 4.878 -3.120 -1.450 1.00 93.56 307 MET A N 1
ATOM 2330 C CA . MET A 1 307 ? 6.238 -3.551 -1.127 1.00 93.56 307 MET A CA 1
ATOM 2331 C C . MET A 1 307 ? 7.147 -3.764 -2.354 1.00 93.56 307 MET A C 1
ATOM 2333 O O . MET A 1 307 ? 8.278 -4.211 -2.188 1.00 93.56 307 MET A O 1
ATOM 2337 N N . HIS A 1 308 ? 6.703 -3.462 -3.582 1.00 93.69 308 HIS A N 1
ATOM 2338 C CA . HIS A 1 308 ? 7.515 -3.615 -4.806 1.00 93.69 308 HIS A CA 1
ATOM 2339 C C . HIS A 1 308 ? 8.766 -2.725 -4.854 1.00 93.69 308 HIS A C 1
ATOM 2341 O O . HIS A 1 308 ? 9.692 -3.028 -5.604 1.00 93.69 308 HIS A O 1
ATOM 2347 N N . THR A 1 309 ? 8.803 -1.667 -4.041 1.00 92.69 309 THR A N 1
ATOM 2348 C CA . THR A 1 309 ? 9.969 -0.802 -3.796 1.00 92.69 309 THR A CA 1
ATOM 2349 C C . THR A 1 309 ? 10.587 -1.030 -2.409 1.00 92.69 309 THR A C 1
ATOM 2351 O O . THR A 1 309 ? 11.300 -0.179 -1.881 1.00 92.69 309 THR A O 1
ATOM 2354 N N . GLY A 1 310 ? 10.292 -2.163 -1.763 1.00 88.19 310 GLY A N 1
ATOM 2355 C CA . GLY A 1 310 ? 10.603 -2.402 -0.353 1.00 88.19 310 GLY A CA 1
ATOM 2356 C C . GLY A 1 310 ? 9.575 -1.760 0.585 1.00 88.19 310 GLY A C 1
ATOM 2357 O O . GLY A 1 310 ? 8.444 -1.513 0.198 1.00 88.19 310 GLY A O 1
ATOM 2358 N N . GLY A 1 311 ? 9.929 -1.542 1.857 1.00 85.44 311 GLY A N 1
ATOM 2359 C CA . GLY A 1 311 ? 8.937 -1.140 2.874 1.00 85.44 311 GLY A CA 1
ATOM 2360 C C . GLY A 1 311 ? 8.756 -2.161 3.984 1.00 85.44 311 GLY A C 1
ATOM 2361 O O . GLY A 1 311 ? 9.278 -3.274 3.923 1.00 85.44 311 GLY A O 1
ATOM 2362 N N . GLY A 1 312 ? 8.045 -1.738 5.014 1.00 88.94 312 GLY A N 1
ATOM 2363 C CA . GLY A 1 312 ? 7.571 -2.464 6.188 1.00 88.94 312 GLY A CA 1
ATOM 2364 C C . GLY A 1 312 ? 6.038 -2.379 6.303 1.00 88.94 312 GLY A C 1
ATOM 2365 O O . GLY A 1 312 ? 5.472 -2.235 7.392 1.00 88.94 312 GLY A O 1
ATOM 2366 N N . HIS A 1 313 ? 5.359 -2.397 5.151 1.00 94.38 313 HIS A N 1
ATOM 2367 C CA . HIS A 1 313 ? 3.929 -2.120 5.051 1.00 94.38 313 HIS A CA 1
ATOM 2368 C C . HIS A 1 313 ? 3.054 -3.248 5.615 1.00 94.38 313 HIS A C 1
ATOM 2370 O O . HIS A 1 313 ? 2.049 -2.984 6.283 1.00 94.38 313 HIS A O 1
ATOM 2376 N N . ILE A 1 314 ? 3.440 -4.504 5.374 1.00 95.44 314 ILE A N 1
ATOM 2377 C CA . ILE A 1 314 ? 2.741 -5.672 5.920 1.00 95.44 314 ILE A CA 1
ATOM 2378 C C . ILE A 1 314 ? 2.796 -5.656 7.451 1.00 95.44 314 ILE A C 1
ATOM 2380 O O . ILE A 1 314 ? 1.776 -5.837 8.112 1.00 95.44 314 ILE A O 1
ATOM 2384 N N . GLU A 1 315 ? 3.955 -5.348 8.028 1.00 95.00 315 GLU A N 1
ATOM 2385 C CA . GLU A 1 315 ? 4.181 -5.291 9.469 1.00 95.00 315 GLU A CA 1
ATOM 2386 C C . GLU A 1 315 ? 3.326 -4.211 10.136 1.00 95.00 315 GLU A C 1
ATOM 2388 O O . GLU A 1 315 ? 2.728 -4.455 11.187 1.00 95.00 315 GLU A O 1
ATOM 2393 N N . ALA A 1 316 ? 3.216 -3.040 9.499 1.00 96.88 316 ALA A N 1
ATOM 2394 C CA . ALA A 1 316 ? 2.344 -1.964 9.953 1.00 96.88 316 ALA A CA 1
ATOM 2395 C C . ALA A 1 316 ? 0.885 -2.429 10.055 1.00 96.88 316 ALA A C 1
ATOM 2397 O O . ALA A 1 316 ? 0.229 -2.189 11.070 1.00 96.88 316 ALA A O 1
ATOM 2398 N N . TYR A 1 317 ? 0.380 -3.136 9.038 1.00 97.81 317 TYR A N 1
ATOM 2399 C CA . TYR A 1 317 ? -0.981 -3.665 9.065 1.00 97.81 317 TYR A CA 1
ATOM 2400 C C . TYR A 1 317 ? -1.168 -4.760 10.123 1.00 97.81 317 TYR A C 1
ATOM 2402 O O . TYR A 1 317 ? -2.139 -4.700 10.880 1.00 97.81 317 TYR A O 1
ATOM 2410 N N . LEU A 1 318 ? -0.246 -5.728 10.219 1.00 97.94 318 LEU A N 1
ATOM 2411 C CA . LEU A 1 318 ? -0.314 -6.813 11.210 1.00 97.94 318 LEU A CA 1
ATOM 2412 C C . LEU A 1 318 ? -0.371 -6.245 12.640 1.00 97.94 318 LEU A C 1
ATOM 2414 O O . LEU A 1 318 ? -1.249 -6.621 13.423 1.00 97.94 318 LEU A O 1
ATOM 2418 N N . ALA A 1 319 ? 0.498 -5.277 12.956 1.00 97.75 319 ALA A N 1
ATOM 2419 C CA . ALA A 1 319 ? 0.519 -4.597 14.250 1.00 97.75 319 ALA A CA 1
ATOM 2420 C C . ALA A 1 319 ? -0.753 -3.766 14.501 1.00 97.75 319 ALA A C 1
ATOM 2422 O O . ALA A 1 319 ? -1.286 -3.760 15.612 1.00 97.75 319 ALA A O 1
ATOM 2423 N N . ALA A 1 320 ? -1.275 -3.087 13.476 1.00 97.81 320 ALA A N 1
ATOM 2424 C CA . ALA A 1 320 ? -2.460 -2.245 13.605 1.00 97.81 320 ALA A CA 1
ATOM 2425 C C . ALA A 1 320 ? -3.760 -3.043 13.776 1.00 97.81 320 ALA A C 1
ATOM 2427 O O . ALA A 1 320 ? -4.654 -2.616 14.511 1.00 97.81 320 ALA A O 1
ATOM 2428 N N . ALA A 1 321 ? -3.895 -4.175 13.086 1.00 97.94 321 ALA A N 1
ATOM 2429 C CA . ALA A 1 321 ? -5.131 -4.944 13.028 1.00 97.94 321 ALA A CA 1
ATOM 2430 C C . ALA A 1 321 ? -5.287 -5.913 14.216 1.00 97.94 321 ALA A C 1
ATOM 2432 O O . ALA A 1 321 ? -6.404 -6.092 14.716 1.00 97.94 321 ALA A O 1
ATOM 2433 N N . LEU A 1 322 ? -4.189 -6.500 14.718 1.00 97.56 322 LEU A N 1
ATOM 2434 C CA . LEU A 1 322 ? -4.214 -7.511 15.790 1.00 97.56 322 LEU A CA 1
ATOM 2435 C C . LEU A 1 322 ? -4.952 -7.071 17.071 1.00 97.56 322 LEU A C 1
ATOM 2437 O O . LEU A 1 322 ? -5.739 -7.863 17.600 1.00 97.56 322 LEU A O 1
ATOM 2441 N N . PRO A 1 323 ? -4.808 -5.827 17.565 1.00 97.56 323 PRO A N 1
ATOM 2442 C CA . PRO A 1 323 ? -5.534 -5.361 18.743 1.00 97.56 323 PRO A CA 1
ATOM 2443 C C . PRO A 1 323 ? -7.056 -5.487 18.658 1.00 97.56 323 PRO A C 1
ATOM 2445 O O . PRO A 1 323 ? -7.721 -5.664 19.679 1.00 97.56 323 PRO A O 1
ATOM 2448 N N . PHE A 1 324 ? -7.636 -5.410 17.459 1.00 95.94 324 PHE A N 1
ATOM 2449 C CA . PHE A 1 324 ? -9.083 -5.514 17.293 1.00 95.94 324 PHE A CA 1
ATOM 2450 C C . PHE A 1 324 ? -9.586 -6.954 17.458 1.00 95.94 324 PHE A C 1
ATOM 2452 O O . PHE A 1 324 ? -10.709 -7.147 17.924 1.00 95.94 324 PHE A O 1
ATOM 2459 N N . LEU A 1 325 ? -8.758 -7.968 17.182 1.00 94.31 325 LEU A N 1
ATOM 2460 C CA . LEU A 1 325 ? -9.087 -9.370 17.470 1.00 94.31 325 LEU A CA 1
ATOM 2461 C C . LEU A 1 325 ? -9.229 -9.637 18.966 1.00 94.31 325 LEU A C 1
ATOM 2463 O O . LEU A 1 325 ? -10.133 -10.366 19.386 1.00 94.31 325 LEU A O 1
ATOM 2467 N N . TRP A 1 326 ? -8.405 -8.971 19.778 1.00 94.44 326 TRP A N 1
ATOM 2468 C CA . TRP A 1 326 ? -8.486 -9.044 21.235 1.00 94.44 326 TRP A CA 1
ATOM 2469 C C . TRP A 1 326 ? -9.840 -8.563 21.781 1.00 94.44 326 TRP A C 1
ATOM 2471 O O . TRP A 1 326 ? -10.202 -8.909 22.895 1.00 94.44 326 TRP A O 1
ATOM 2481 N N . LEU A 1 327 ? -10.668 -7.843 21.019 1.00 90.81 327 LEU A N 1
ATOM 2482 C CA . LEU A 1 327 ? -12.026 -7.496 21.463 1.00 90.81 327 LEU A CA 1
ATOM 2483 C C . LEU A 1 327 ? -13.003 -8.686 21.409 1.00 90.81 327 LEU A C 1
ATOM 2485 O O . LEU A 1 327 ? -14.013 -8.678 22.110 1.00 90.81 327 LEU A O 1
ATOM 2489 N N . GLY A 1 328 ? -12.728 -9.698 20.579 1.00 81.31 328 GLY A N 1
ATOM 2490 C CA . GLY A 1 328 ? -13.611 -10.847 20.328 1.00 81.31 328 GLY A CA 1
ATOM 2491 C C . GLY A 1 328 ? -13.131 -12.180 20.905 1.00 81.31 328 GLY A C 1
ATOM 2492 O O . GLY A 1 328 ? -13.780 -13.199 20.683 1.00 81.31 328 GLY A O 1
ATOM 2493 N N . TRP A 1 329 ? -12.009 -12.198 21.625 1.00 77.31 329 TRP A N 1
ATOM 2494 C CA . TRP A 1 329 ? -11.280 -13.428 21.955 1.00 77.31 329 TRP A CA 1
ATOM 2495 C C . TRP A 1 329 ? -12.037 -14.426 22.847 1.00 77.31 329 TRP A C 1
ATOM 2497 O O . TRP A 1 329 ? -11.833 -15.628 22.724 1.00 77.31 329 TRP A O 1
ATOM 2507 N N . LYS A 1 330 ? -12.940 -13.956 23.721 1.00 70.75 330 LYS A N 1
ATOM 2508 C CA . LYS A 1 330 ? -13.731 -14.833 24.610 1.00 70.75 330 LYS A CA 1
ATOM 2509 C C . LYS A 1 330 ? -14.894 -15.532 23.911 1.00 70.75 330 LYS A C 1
ATOM 2511 O O . LYS A 1 330 ? -15.407 -16.513 24.430 1.00 70.75 330 LYS A O 1
ATOM 2516 N N . THR A 1 331 ? -15.370 -14.986 22.795 1.00 72.50 331 THR A N 1
ATOM 2517 C CA . THR A 1 331 ? -16.635 -15.407 22.175 1.00 72.50 331 THR A CA 1
ATOM 2518 C C . THR A 1 331 ? -16.437 -16.119 20.845 1.00 72.50 331 THR A C 1
ATOM 2520 O O . THR A 1 331 ? -17.412 -16.565 20.244 1.00 72.50 331 THR A O 1
ATOM 2523 N N . ARG A 1 332 ? -15.196 -16.207 20.351 1.00 79.81 332 ARG A N 1
ATOM 2524 C CA . ARG A 1 332 ? -14.894 -16.678 18.998 1.00 79.81 332 ARG A CA 1
ATOM 2525 C C . ARG A 1 332 ? -13.652 -17.558 18.984 1.00 79.81 332 ARG A C 1
ATOM 2527 O O . ARG A 1 332 ? -12.540 -17.069 19.161 1.00 79.81 332 ARG A O 1
ATOM 2534 N N . LEU A 1 333 ? -13.854 -18.840 18.690 1.00 81.38 333 LEU A N 1
ATOM 2535 C CA . LEU A 1 333 ? -12.793 -19.855 18.646 1.00 81.38 333 LEU A CA 1
ATOM 2536 C C . LEU A 1 333 ? -11.710 -19.559 17.594 1.00 81.38 333 LEU A C 1
ATOM 2538 O O . LEU A 1 333 ? -10.561 -19.940 17.778 1.00 81.38 333 LEU A O 1
ATOM 2542 N N . TRP A 1 334 ? -12.045 -18.831 16.526 1.00 84.56 334 TRP A N 1
ATOM 2543 C CA . TRP A 1 334 ? -11.106 -18.492 15.451 1.00 84.56 334 TRP A CA 1
ATOM 2544 C C . TRP A 1 334 ? -10.101 -17.386 15.816 1.00 84.56 334 TRP A C 1
ATOM 2546 O O . TRP A 1 334 ? -9.101 -17.229 15.124 1.00 84.56 334 TRP A O 1
ATOM 2556 N N . VAL A 1 335 ? -10.321 -16.625 16.896 1.00 90.25 335 VAL A N 1
ATOM 2557 C CA . VAL A 1 335 ? -9.465 -15.473 17.239 1.00 90.25 335 VAL A CA 1
ATOM 2558 C C . VAL A 1 335 ? -8.038 -15.896 17.578 1.00 90.25 335 VAL A C 1
ATOM 2560 O O . VAL A 1 335 ? -7.094 -15.304 17.066 1.00 90.25 335 VAL A O 1
ATOM 2563 N N . VAL A 1 336 ? -7.871 -16.918 18.421 1.00 92.62 336 VAL A N 1
ATOM 2564 C CA . VAL A 1 336 ? -6.541 -17.365 18.867 1.00 92.62 336 VAL A CA 1
ATOM 2565 C C . VAL A 1 336 ? -5.710 -17.926 17.703 1.00 92.62 336 VAL A C 1
ATOM 2567 O O . VAL A 1 336 ? -4.575 -17.475 17.552 1.00 92.62 336 VAL A O 1
ATOM 2570 N N . PRO A 1 337 ? -6.246 -18.806 16.828 1.00 94.94 337 PRO A N 1
ATOM 2571 C CA . PRO A 1 337 ? -5.544 -19.226 15.616 1.00 94.94 337 PRO A CA 1
ATOM 2572 C C . PRO A 1 337 ? -5.122 -18.063 14.712 1.00 94.94 337 PRO A C 1
ATOM 2574 O O . PRO A 1 337 ? -3.990 -18.048 14.241 1.00 94.94 337 PRO A O 1
ATOM 2577 N N . VAL A 1 338 ? -5.981 -17.056 14.503 1.00 96.00 338 VAL A N 1
ATOM 2578 C CA . VAL A 1 338 ? -5.627 -15.895 13.662 1.00 96.00 338 VAL A CA 1
ATOM 2579 C C . VAL A 1 338 ? -4.563 -15.015 14.327 1.00 96.00 338 VAL A C 1
ATOM 2581 O O . VAL A 1 338 ? -3.683 -14.498 13.642 1.00 96.00 338 VAL A O 1
ATOM 2584 N N . MET A 1 339 ? -4.581 -14.869 15.655 1.00 95.81 339 MET A N 1
ATOM 2585 C CA . MET A 1 339 ? -3.501 -14.188 16.379 1.00 95.81 339 MET A CA 1
ATOM 2586 C C . MET A 1 339 ? -2.172 -14.942 16.249 1.00 95.81 339 MET A C 1
ATOM 2588 O O . MET A 1 339 ? -1.160 -14.311 15.957 1.00 95.81 339 MET A O 1
ATOM 2592 N N . ALA A 1 340 ? -2.179 -16.271 16.394 1.00 95.88 340 ALA A N 1
ATOM 2593 C CA . ALA A 1 340 ? -0.988 -17.100 16.204 1.00 95.88 340 ALA A CA 1
ATOM 2594 C C . ALA A 1 340 ? -0.444 -16.973 14.777 1.00 95.88 340 ALA A C 1
ATOM 2596 O O . ALA A 1 340 ? 0.736 -16.705 14.582 1.00 95.88 340 ALA A O 1
ATOM 2597 N N . LEU A 1 341 ? -1.333 -17.046 13.786 1.00 96.75 341 LEU A N 1
ATOM 2598 C CA . LEU A 1 341 ? -1.010 -16.828 12.382 1.00 96.75 341 LEU A CA 1
ATOM 2599 C C . LEU A 1 341 ? -0.388 -15.445 12.130 1.00 96.75 341 LEU A C 1
ATOM 2601 O O . LEU A 1 341 ? 0.572 -15.328 11.378 1.00 96.75 341 LEU A O 1
ATOM 2605 N N . THR A 1 342 ? -0.905 -14.401 12.782 1.00 96.81 342 THR A N 1
ATOM 2606 C CA . THR A 1 342 ? -0.371 -13.030 12.688 1.00 96.81 342 THR A CA 1
ATOM 2607 C C . THR A 1 342 ? 1.046 -12.936 13.264 1.00 96.81 342 THR A C 1
ATOM 2609 O O . THR A 1 342 ? 1.905 -12.266 12.689 1.00 96.81 342 THR A O 1
ATOM 2612 N N . VAL A 1 343 ? 1.309 -13.617 14.385 1.00 95.69 343 VAL A N 1
ATOM 2613 C CA . VAL A 1 343 ? 2.654 -13.721 14.973 1.00 95.69 343 VAL A CA 1
ATOM 2614 C C . VAL A 1 343 ? 3.595 -14.442 14.009 1.00 95.69 343 VAL A C 1
ATOM 2616 O O . VAL A 1 343 ? 4.655 -13.904 13.699 1.00 95.69 343 VAL A O 1
ATOM 2619 N N . SER A 1 344 ? 3.193 -15.596 13.469 1.00 93.56 344 SER A N 1
ATOM 2620 C CA . SER A 1 344 ? 3.988 -16.340 12.484 1.00 93.56 344 SER A CA 1
ATOM 2621 C C . SER A 1 344 ? 4.286 -15.508 11.236 1.00 93.56 344 SER A C 1
ATOM 2623 O O . SER A 1 344 ? 5.441 -15.409 10.833 1.00 93.56 344 SER A O 1
ATOM 2625 N N . ALA A 1 345 ? 3.281 -14.832 10.670 1.00 94.56 345 ALA A N 1
ATOM 2626 C CA . ALA A 1 345 ? 3.466 -13.947 9.522 1.00 94.56 345 ALA A CA 1
ATOM 2627 C C . ALA A 1 345 ? 4.463 -12.817 9.828 1.00 94.56 345 ALA A C 1
ATOM 2629 O O . ALA A 1 345 ? 5.311 -12.516 8.999 1.00 94.56 345 ALA A O 1
ATOM 2630 N N . THR A 1 346 ? 4.420 -12.238 11.033 1.00 94.56 346 THR A N 1
ATOM 2631 C CA . THR A 1 346 ? 5.366 -11.190 11.460 1.00 94.56 346 THR A CA 1
ATOM 2632 C C . THR A 1 346 ? 6.799 -11.720 11.562 1.00 94.56 346 THR A C 1
ATOM 2634 O O . THR A 1 346 ? 7.743 -11.018 11.214 1.00 94.56 346 THR A O 1
ATOM 2637 N N . VAL A 1 347 ? 6.986 -12.963 12.014 1.00 91.31 347 VAL A N 1
ATOM 2638 C CA . VAL A 1 347 ? 8.307 -13.613 12.033 1.00 91.31 347 VAL A CA 1
ATOM 2639 C C . VAL A 1 347 ? 8.819 -13.829 10.604 1.00 91.31 347 VAL A C 1
ATOM 2641 O O . VAL A 1 347 ? 9.967 -13.496 10.310 1.00 91.31 347 VAL A O 1
ATOM 2644 N N . PHE A 1 348 ? 7.964 -14.300 9.691 1.00 90.06 348 PHE A N 1
ATOM 2645 C CA . PHE A 1 348 ? 8.329 -14.554 8.290 1.00 90.06 348 PHE A CA 1
ATOM 2646 C C . PHE A 1 348 ? 8.660 -13.293 7.482 1.00 90.06 348 PHE A C 1
ATOM 2648 O O . PHE A 1 348 ? 9.275 -13.392 6.419 1.00 90.06 348 PHE A O 1
ATOM 2655 N N . THR A 1 349 ? 8.299 -12.097 7.955 1.00 90.19 349 THR A N 1
ATOM 2656 C CA . THR A 1 349 ? 8.731 -10.856 7.290 1.00 90.19 349 THR A CA 1
ATOM 2657 C C . THR A 1 349 ? 10.183 -10.497 7.611 1.00 90.19 349 THR A C 1
ATOM 2659 O O . THR A 1 349 ? 10.757 -9.622 6.961 1.00 90.19 349 THR A O 1
ATOM 2662 N N . VAL A 1 350 ? 10.787 -11.147 8.615 1.00 86.81 350 VAL A N 1
ATOM 2663 C CA . VAL A 1 350 ? 12.162 -10.918 9.096 1.00 86.81 350 VAL A CA 1
ATOM 2664 C C . VAL A 1 350 ? 12.472 -9.428 9.346 1.00 86.81 350 VAL A C 1
ATOM 2666 O O . VAL A 1 350 ? 13.591 -8.932 9.160 1.00 86.81 350 VAL A O 1
ATOM 2669 N N . ALA A 1 351 ? 11.451 -8.670 9.751 1.00 87.00 351 ALA A N 1
ATOM 2670 C CA . ALA A 1 351 ? 11.548 -7.235 9.959 1.00 87.00 351 ALA A CA 1
ATOM 2671 C C . ALA A 1 351 ? 11.597 -6.888 11.447 1.00 87.00 351 ALA A C 1
ATOM 2673 O O . ALA A 1 351 ? 10.621 -7.028 12.187 1.00 87.00 351 ALA A O 1
ATOM 2674 N N . ARG A 1 352 ? 12.741 -6.339 11.869 1.00 87.88 352 ARG A N 1
ATOM 2675 C CA . ARG A 1 352 ? 13.007 -5.902 13.251 1.00 87.88 352 ARG A CA 1
ATOM 2676 C C . ARG A 1 352 ? 11.953 -4.917 13.772 1.00 87.88 352 ARG A C 1
ATOM 2678 O O . ARG A 1 352 ? 11.440 -5.092 14.873 1.00 87.88 352 ARG A O 1
ATOM 2685 N N . GLY A 1 353 ? 11.589 -3.920 12.959 1.00 88.00 353 GLY A N 1
ATOM 2686 C CA . GLY A 1 353 ? 10.582 -2.917 13.323 1.00 88.00 353 GLY A CA 1
ATOM 2687 C C . GLY A 1 353 ? 9.186 -3.512 13.544 1.00 88.00 353 GLY A C 1
ATOM 2688 O O . GLY A 1 353 ? 8.497 -3.120 14.483 1.00 88.00 353 GLY A O 1
ATOM 2689 N N . GLY A 1 354 ? 8.794 -4.505 12.739 1.00 91.88 354 GLY A N 1
ATOM 2690 C CA . GLY A 1 354 ? 7.509 -5.196 12.883 1.00 91.88 354 GLY A CA 1
ATOM 2691 C C . GLY A 1 354 ? 7.421 -6.031 14.154 1.00 91.88 354 GLY A C 1
ATOM 2692 O O . GLY A 1 354 ? 6.432 -5.962 14.881 1.00 91.88 354 GLY A O 1
ATOM 2693 N N . VAL A 1 355 ? 8.494 -6.756 14.469 1.00 93.50 355 VAL A N 1
ATOM 2694 C CA . VAL A 1 355 ? 8.622 -7.505 15.722 1.00 93.50 355 VAL A CA 1
ATOM 2695 C C . VAL A 1 355 ? 8.515 -6.585 16.938 1.00 93.50 355 VAL A C 1
ATOM 2697 O O . VAL A 1 355 ? 7.747 -6.871 17.858 1.00 93.50 355 VAL A O 1
ATOM 2700 N N . LEU A 1 356 ? 9.247 -5.466 16.938 1.00 95.19 356 LEU A N 1
ATOM 2701 C CA . LEU A 1 356 ? 9.194 -4.491 18.026 1.00 95.19 356 LEU A CA 1
ATOM 2702 C C . LEU A 1 356 ? 7.775 -3.928 18.195 1.00 95.19 356 LEU A C 1
ATOM 2704 O O . LEU A 1 356 ? 7.253 -3.889 19.310 1.00 95.19 356 LEU A O 1
ATOM 2708 N N . ALA A 1 357 ? 7.126 -3.550 17.091 1.00 97.06 357 ALA A N 1
ATOM 2709 C CA . ALA A 1 357 ? 5.757 -3.043 17.097 1.00 97.06 357 ALA A CA 1
ATOM 2710 C C . ALA A 1 357 ? 4.755 -4.067 17.645 1.00 97.06 357 ALA A C 1
ATOM 2712 O O . ALA A 1 357 ? 3.902 -3.721 18.466 1.00 97.06 357 ALA A O 1
ATOM 2713 N N . LEU A 1 358 ? 4.879 -5.337 17.251 1.00 97.19 358 LEU A N 1
ATOM 2714 C CA . LEU A 1 358 ? 4.025 -6.398 17.769 1.00 97.19 358 LEU A CA 1
ATOM 2715 C C . LEU A 1 358 ? 4.279 -6.651 19.263 1.00 97.19 358 LEU A C 1
ATOM 2717 O O . LEU A 1 358 ? 3.327 -6.842 20.017 1.00 97.19 358 LEU A O 1
ATOM 2721 N N . GLY A 1 359 ? 5.530 -6.567 19.722 1.00 97.81 359 GLY A N 1
ATOM 2722 C CA . GLY A 1 359 ? 5.871 -6.605 21.147 1.00 97.81 359 GLY A CA 1
ATOM 2723 C C . GLY A 1 359 ? 5.179 -5.496 21.950 1.00 97.81 359 GLY A C 1
ATOM 2724 O O . GLY A 1 359 ? 4.544 -5.775 22.970 1.00 97.81 359 GLY A O 1
ATOM 2725 N N . VAL A 1 360 ? 5.215 -4.251 21.457 1.00 98.44 360 VAL A N 1
ATOM 2726 C CA . VAL A 1 360 ? 4.510 -3.100 22.059 1.00 98.44 360 VAL A CA 1
ATOM 2727 C C . VAL A 1 360 ? 2.996 -3.333 22.108 1.00 98.44 360 VAL A C 1
ATOM 2729 O O . VAL A 1 360 ? 2.350 -3.057 23.126 1.00 98.44 360 VAL A O 1
ATOM 2732 N N . VAL A 1 361 ? 2.420 -3.883 21.037 1.00 98.56 361 VAL A N 1
ATOM 2733 C CA . VAL A 1 361 ? 0.998 -4.241 20.963 1.00 98.56 361 VAL A CA 1
ATOM 2734 C C . VAL A 1 361 ? 0.641 -5.291 22.018 1.00 98.56 361 VAL A C 1
ATOM 2736 O O . VAL A 1 361 ? -0.272 -5.066 22.815 1.00 98.56 361 VAL A O 1
ATOM 2739 N N . LEU A 1 362 ? 1.364 -6.414 22.067 1.00 98.25 362 LEU A N 1
ATOM 2740 C CA . LEU A 1 362 ? 1.107 -7.503 23.014 1.00 98.25 362 LEU A CA 1
ATOM 2741 C C . LEU A 1 362 ? 1.228 -7.024 24.465 1.00 98.25 362 LEU A C 1
ATOM 2743 O O . LEU A 1 362 ? 0.354 -7.320 25.284 1.00 98.25 362 LEU A O 1
ATOM 2747 N N . PHE A 1 363 ? 2.249 -6.218 24.767 1.00 98.25 363 PHE A N 1
ATOM 2748 C CA . PHE A 1 363 ? 2.425 -5.610 26.084 1.00 98.25 363 PHE A CA 1
ATOM 2749 C C . PHE A 1 363 ? 1.242 -4.706 26.460 1.00 98.25 363 PHE A C 1
ATOM 2751 O O . PHE A 1 363 ? 0.663 -4.843 27.540 1.00 98.25 363 PHE A O 1
ATOM 2758 N N . THR A 1 364 ? 0.816 -3.830 25.547 1.00 98.31 364 THR A N 1
ATOM 2759 C CA . THR A 1 364 ? -0.318 -2.922 25.781 1.00 98.31 364 THR A CA 1
ATOM 2760 C C . THR A 1 364 ? -1.614 -3.696 26.044 1.00 98.31 364 THR A C 1
ATOM 2762 O O . THR A 1 364 ? -2.375 -3.352 26.951 1.00 98.31 364 THR A O 1
ATOM 2765 N N . LEU A 1 365 ? -1.860 -4.782 25.304 1.00 97.50 365 LEU A N 1
ATOM 2766 C CA . LEU A 1 365 ? -3.030 -5.646 25.498 1.00 97.50 365 LEU A CA 1
ATOM 2767 C C . LEU A 1 365 ? -2.959 -6.465 26.797 1.00 97.50 365 LEU A C 1
ATOM 2769 O O . LEU A 1 365 ? -3.998 -6.735 27.412 1.00 97.50 365 LEU A O 1
ATOM 2773 N N . ALA A 1 366 ? -1.762 -6.835 27.257 1.00 96.81 366 ALA A N 1
ATOM 2774 C CA . ALA A 1 366 ? -1.576 -7.490 28.550 1.00 96.81 366 ALA A CA 1
ATOM 2775 C C . ALA A 1 366 ? -1.928 -6.531 29.700 1.00 96.81 366 ALA A C 1
ATOM 2777 O O . ALA A 1 366 ? -2.723 -6.883 30.579 1.00 96.81 366 ALA A O 1
ATOM 2778 N N . VAL A 1 367 ? -1.440 -5.284 29.637 1.00 97.12 367 VAL A N 1
ATOM 2779 C CA . VAL A 1 367 ? -1.811 -4.212 30.580 1.00 97.12 367 VAL A CA 1
ATOM 2780 C C . VAL A 1 367 ? -3.319 -3.950 30.541 1.00 97.12 367 VAL A C 1
ATOM 2782 O O . VAL A 1 367 ? -3.958 -3.873 31.594 1.00 97.12 367 VAL A O 1
ATOM 2785 N N . ALA A 1 368 ? -3.916 -3.888 29.347 1.00 96.19 368 ALA A N 1
ATOM 2786 C CA . ALA A 1 368 ? -5.359 -3.735 29.173 1.00 96.19 368 ALA A CA 1
ATOM 2787 C C . ALA A 1 368 ? -6.145 -4.855 29.871 1.00 96.19 368 ALA A C 1
ATOM 2789 O O . ALA A 1 368 ? -7.080 -4.593 30.632 1.00 96.19 368 ALA A O 1
ATOM 2790 N N . SER A 1 369 ? -5.740 -6.107 29.649 1.00 94.81 369 SER A N 1
ATOM 2791 C CA . SER A 1 369 ? -6.380 -7.297 30.216 1.00 94.81 369 SER A CA 1
ATOM 2792 C C . SER A 1 369 ? -6.325 -7.297 31.745 1.00 94.81 369 SER A C 1
ATOM 2794 O O . SER A 1 369 ? -7.346 -7.521 32.401 1.00 94.81 369 SER A O 1
ATOM 2796 N N . LEU A 1 370 ? -5.163 -6.963 32.316 1.00 94.81 370 LEU A N 1
ATOM 2797 C CA . LEU A 1 370 ? -4.981 -6.832 33.760 1.00 94.81 370 LEU A CA 1
ATOM 2798 C C . LEU A 1 370 ? -5.855 -5.711 34.332 1.00 94.81 370 LEU A C 1
ATOM 2800 O O . LEU A 1 370 ? -6.584 -5.909 35.307 1.00 94.81 370 LEU A O 1
ATOM 2804 N N . ARG A 1 371 ? -5.835 -4.538 33.692 1.00 94.88 371 ARG A N 1
ATOM 2805 C CA . ARG A 1 371 ? -6.562 -3.359 34.160 1.00 94.88 371 ARG A CA 1
ATOM 2806 C C . ARG A 1 371 ? -8.072 -3.558 34.145 1.00 94.88 371 ARG A C 1
ATOM 2808 O O . ARG A 1 371 ? -8.746 -3.148 35.097 1.00 94.88 371 ARG A O 1
ATOM 2815 N N . LEU A 1 372 ? -8.612 -4.151 33.083 1.00 93.25 372 LEU A N 1
ATOM 2816 C CA . LEU A 1 372 ? -10.044 -4.424 32.977 1.00 93.25 372 LEU A CA 1
ATOM 2817 C C . LEU A 1 372 ? -10.492 -5.447 34.027 1.00 93.25 372 LEU A C 1
ATOM 2819 O O . LEU A 1 372 ? -11.496 -5.215 34.700 1.00 93.25 372 LEU A O 1
ATOM 2823 N N . ALA A 1 373 ? -9.719 -6.514 34.245 1.00 92.31 373 ALA A N 1
ATOM 2824 C CA . ALA A 1 373 ? -10.016 -7.508 35.275 1.00 92.31 373 ALA A CA 1
ATOM 2825 C C . ALA A 1 373 ? -9.940 -6.931 36.698 1.00 92.31 373 ALA A C 1
ATOM 2827 O O . ALA A 1 373 ? -10.797 -7.220 37.533 1.00 92.31 373 ALA A O 1
ATOM 2828 N N . TRP A 1 374 ? -8.948 -6.075 36.974 1.00 91.88 374 TRP A N 1
ATOM 2829 C CA . TRP A 1 374 ? -8.849 -5.351 38.244 1.00 91.88 374 TRP A CA 1
ATOM 2830 C C . TRP A 1 374 ? -10.047 -4.438 38.472 1.00 91.88 374 TRP A C 1
ATOM 2832 O O . TRP A 1 374 ? -10.597 -4.416 39.569 1.00 91.88 374 TRP A O 1
ATOM 2842 N N . ARG A 1 375 ? -10.491 -3.715 37.437 1.00 90.75 375 ARG A N 1
ATOM 2843 C CA . ARG A 1 375 ? -11.658 -2.831 37.545 1.00 90.75 375 ARG A CA 1
ATOM 2844 C C . ARG A 1 375 ? -12.957 -3.601 37.780 1.00 90.75 375 ARG A C 1
ATOM 2846 O O . ARG A 1 375 ? -13.830 -3.100 38.474 1.00 90.75 375 ARG A O 1
ATOM 2853 N N . ALA A 1 376 ? -13.075 -4.797 37.209 1.00 89.19 376 ALA A N 1
ATOM 2854 C CA . ALA A 1 376 ? -14.222 -5.675 37.409 1.00 89.19 376 ALA A CA 1
ATOM 2855 C C . ALA A 1 376 ? -14.223 -6.376 38.783 1.00 89.19 376 ALA A C 1
ATOM 2857 O O . ALA A 1 376 ? -15.161 -7.108 39.079 1.00 89.19 376 ALA A O 1
ATOM 2858 N N . GLY A 1 377 ? -13.175 -6.213 39.605 1.00 89.00 377 GLY A N 1
ATOM 2859 C CA . GLY A 1 377 ? -13.024 -6.923 40.882 1.00 89.00 377 GLY A CA 1
ATOM 2860 C C . GLY A 1 377 ? -12.721 -8.420 40.731 1.00 89.00 377 GLY A C 1
ATOM 2861 O O . GLY A 1 377 ? -12.679 -9.144 41.719 1.00 89.00 377 GLY A O 1
ATOM 2862 N N . GLN A 1 378 ? -12.477 -8.903 39.509 1.00 87.94 378 GLN A N 1
ATOM 2863 C CA . GLN A 1 378 ? -12.338 -10.326 39.199 1.00 87.94 378 GLN A CA 1
ATOM 2864 C C . GLN A 1 378 ? -10.975 -10.612 38.567 1.00 87.94 378 GLN A C 1
ATOM 2866 O O . GLN A 1 378 ? -10.867 -10.930 37.384 1.00 87.94 378 GLN A O 1
ATOM 2871 N N . ARG A 1 379 ? -9.907 -10.522 39.374 1.00 83.88 379 ARG A N 1
ATOM 2872 C CA . ARG A 1 379 ? -8.511 -10.676 38.908 1.00 83.88 379 ARG A CA 1
ATOM 2873 C C . ARG A 1 379 ? -8.264 -11.980 38.140 1.00 83.88 379 ARG A C 1
ATOM 2875 O O . ARG A 1 379 ? -7.508 -11.978 37.175 1.00 83.88 379 ARG A O 1
ATOM 2882 N N . ARG A 1 380 ? -8.952 -13.069 38.511 1.00 84.38 380 ARG A N 1
ATOM 2883 C CA . ARG A 1 380 ? -8.864 -14.371 37.822 1.00 84.38 380 ARG A CA 1
ATOM 2884 C C . ARG A 1 380 ? -9.259 -14.296 36.341 1.00 84.38 380 ARG A C 1
ATOM 2886 O O . ARG A 1 380 ? -8.720 -15.051 35.541 1.00 84.38 380 ARG A O 1
ATOM 2893 N N . GLN A 1 381 ? -10.111 -13.347 35.941 1.00 83.94 381 GLN A N 1
ATOM 2894 C CA . GLN A 1 381 ? -10.475 -13.151 34.534 1.00 83.94 381 GLN A CA 1
ATOM 2895 C C . GLN A 1 381 ? -9.322 -12.629 33.657 1.00 83.94 381 GLN A C 1
ATOM 2897 O O . GLN A 1 381 ? -9.449 -12.671 32.432 1.00 83.94 381 GLN A O 1
ATOM 2902 N N . ALA A 1 382 ? -8.225 -12.139 34.253 1.00 86.38 382 ALA A N 1
ATOM 2903 C CA . ALA A 1 382 ? -7.027 -11.712 33.528 1.00 86.38 382 ALA A CA 1
ATOM 2904 C C . ALA A 1 382 ? -6.104 -12.875 33.142 1.00 86.38 382 ALA A C 1
ATOM 2906 O O . ALA A 1 382 ? -5.311 -12.722 32.221 1.00 86.38 382 ALA A O 1
ATOM 2907 N N . VAL A 1 383 ? -6.201 -14.023 33.823 1.00 88.25 383 VAL A N 1
ATOM 2908 C CA . VAL A 1 383 ? -5.246 -15.133 33.665 1.00 88.25 383 VAL A CA 1
ATOM 2909 C C . VAL A 1 383 ? -5.257 -15.669 32.239 1.00 88.25 383 VAL A C 1
ATOM 2911 O O . VAL A 1 383 ? -4.214 -15.741 31.603 1.00 88.25 383 VAL A O 1
ATOM 2914 N N . LEU A 1 384 ? -6.440 -15.982 31.710 1.00 88.38 384 LEU A N 1
ATOM 2915 C CA . LEU A 1 384 ? -6.577 -16.533 30.367 1.00 88.38 384 LEU A CA 1
ATOM 29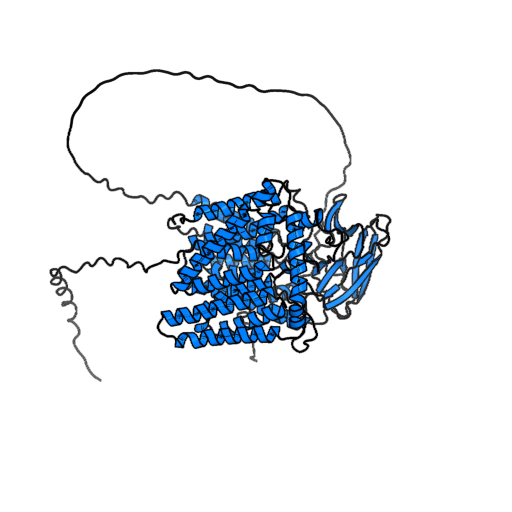16 C C . LEU A 1 384 ? -6.130 -15.568 29.242 1.00 88.38 384 LEU A C 1
ATOM 2918 O O . LEU A 1 384 ? -5.317 -15.996 28.426 1.00 88.38 384 LEU A O 1
ATOM 2922 N N . PRO A 1 385 ? -6.570 -14.287 29.168 1.00 89.31 385 PRO A N 1
ATOM 2923 C CA . PRO A 1 385 ? -6.085 -13.389 28.115 1.00 89.31 385 PRO A CA 1
ATOM 2924 C C . PRO A 1 385 ? -4.581 -13.138 28.216 1.00 89.31 385 PRO A C 1
ATOM 2926 O O . PRO A 1 385 ? -3.906 -13.111 27.193 1.00 89.31 385 PRO A O 1
ATOM 2929 N N . ILE A 1 386 ? -4.047 -12.974 29.431 1.00 91.81 386 ILE A N 1
ATOM 2930 C CA . ILE A 1 386 ? -2.607 -12.787 29.633 1.00 91.81 386 ILE A CA 1
ATOM 2931 C C . ILE A 1 386 ? -1.848 -14.049 29.227 1.00 91.81 386 ILE A C 1
ATOM 2933 O O . ILE A 1 386 ? -0.832 -13.929 28.561 1.00 91.81 386 ILE A O 1
ATOM 2937 N N . GLY A 1 387 ? -2.349 -15.242 29.555 1.00 92.25 387 GLY A N 1
ATOM 2938 C CA . GLY A 1 387 ? -1.744 -16.510 29.147 1.00 92.25 387 GLY A CA 1
ATOM 2939 C C . GLY A 1 387 ? -1.673 -16.668 27.628 1.00 92.25 387 GLY A C 1
ATOM 2940 O O . GLY A 1 387 ? -0.621 -17.014 27.102 1.00 92.25 387 GLY A O 1
ATOM 2941 N N . VAL A 1 388 ? -2.750 -16.332 26.906 1.00 92.31 388 VAL A N 1
ATOM 2942 C CA . VAL A 1 388 ? -2.749 -16.332 25.432 1.00 92.31 388 VAL A CA 1
ATOM 2943 C C . VAL A 1 388 ? -1.749 -15.312 24.885 1.00 92.31 388 VAL A C 1
ATOM 2945 O O . VAL A 1 388 ? -0.961 -15.645 24.008 1.00 92.31 388 VAL A O 1
ATOM 2948 N N . LEU A 1 389 ? -1.741 -14.081 25.403 1.00 94.94 389 LEU A N 1
ATOM 2949 C CA . LEU A 1 389 ? -0.804 -13.042 24.959 1.00 94.94 389 LEU A CA 1
ATOM 2950 C C . LEU A 1 389 ? 0.656 -13.395 25.281 1.00 94.94 389 LEU A C 1
ATOM 2952 O O . LEU A 1 389 ? 1.537 -13.120 24.473 1.00 94.94 389 LEU A O 1
ATOM 2956 N N . ALA A 1 390 ? 0.908 -14.036 26.422 1.00 95.38 390 ALA A N 1
ATOM 2957 C CA . ALA A 1 390 ? 2.220 -14.545 26.797 1.00 95.38 390 ALA A CA 1
ATOM 2958 C C . ALA A 1 390 ? 2.662 -15.669 25.855 1.00 95.38 390 ALA A C 1
ATOM 2960 O O . ALA A 1 390 ? 3.800 -15.652 25.404 1.00 95.38 390 ALA A O 1
ATOM 2961 N N . LEU A 1 391 ? 1.762 -16.583 25.477 1.00 95.19 391 LEU A N 1
ATOM 2962 C CA . LEU A 1 391 ? 2.045 -17.604 24.466 1.00 95.19 391 LEU A CA 1
ATOM 2963 C C . LEU A 1 391 ? 2.398 -16.972 23.110 1.00 95.19 391 LEU A C 1
ATOM 2965 O O . LEU A 1 391 ? 3.362 -17.393 22.479 1.00 95.19 391 LEU A O 1
ATOM 2969 N N . MET A 1 392 ? 1.672 -15.932 22.687 1.00 95.75 392 MET A N 1
ATOM 2970 C CA . MET A 1 392 ? 2.004 -15.176 21.470 1.00 95.75 392 MET A CA 1
ATOM 2971 C C . MET A 1 392 ? 3.379 -14.505 21.571 1.00 95.75 392 MET A C 1
ATOM 2973 O O . MET A 1 392 ? 4.147 -14.541 20.614 1.00 95.75 392 MET A O 1
ATOM 2977 N N . ALA A 1 393 ? 3.710 -13.924 22.727 1.00 95.12 393 ALA A N 1
ATOM 2978 C CA . ALA A 1 393 ? 5.017 -13.318 22.966 1.00 95.12 393 ALA A CA 1
ATOM 2979 C C . ALA A 1 393 ? 6.143 -14.363 22.951 1.00 95.12 393 ALA A C 1
ATOM 2981 O O . ALA A 1 393 ? 7.185 -14.120 22.353 1.00 95.12 393 ALA A O 1
ATOM 2982 N N . VAL A 1 394 ? 5.924 -15.543 23.541 1.00 94.62 394 VAL A N 1
ATOM 2983 C CA . VAL A 1 394 ? 6.868 -16.669 23.480 1.00 94.62 394 VAL A CA 1
ATOM 2984 C C . VAL A 1 394 ? 7.049 -17.146 22.042 1.00 94.62 394 VAL A C 1
ATOM 2986 O O . VAL A 1 394 ? 8.183 -17.330 21.621 1.00 94.62 394 VAL A O 1
ATOM 2989 N N . GLY A 1 395 ? 5.971 -17.288 21.264 1.00 91.62 395 GLY A N 1
ATOM 2990 C CA . GLY A 1 395 ? 6.055 -17.649 19.845 1.00 91.62 395 GLY A CA 1
ATOM 2991 C C . GLY A 1 395 ? 6.833 -16.622 19.018 1.00 91.62 395 GLY A C 1
ATOM 2992 O O . GLY A 1 395 ? 7.668 -16.995 18.197 1.00 91.62 395 GLY A O 1
ATOM 2993 N N . LEU A 1 396 ? 6.620 -15.330 19.285 1.00 92.06 396 LEU A N 1
ATOM 2994 C CA . LEU A 1 396 ? 7.374 -14.242 18.663 1.00 92.06 396 LEU A CA 1
ATOM 2995 C C . LEU A 1 396 ? 8.869 -14.324 19.019 1.00 92.06 396 LEU A C 1
ATOM 2997 O O . LEU A 1 396 ? 9.709 -14.282 18.125 1.00 92.06 396 LEU A O 1
ATOM 3001 N N . LEU A 1 397 ? 9.199 -14.495 20.305 1.00 90.06 397 LEU A N 1
ATOM 3002 C CA . LEU A 1 397 ? 10.578 -14.642 20.790 1.00 90.06 397 LEU A CA 1
ATOM 3003 C C . LEU A 1 397 ? 11.267 -15.890 20.227 1.00 90.06 397 LEU A C 1
ATOM 3005 O O . LEU A 1 397 ? 12.422 -15.813 19.816 1.00 90.06 397 LEU A O 1
ATOM 3009 N N . ALA A 1 398 ? 10.558 -17.018 20.161 1.00 87.81 398 ALA A N 1
ATOM 3010 C CA . ALA A 1 398 ? 11.066 -18.254 19.579 1.00 87.81 398 ALA A CA 1
ATOM 3011 C C . ALA A 1 398 ? 11.386 -18.081 18.087 1.00 87.81 398 ALA A C 1
ATOM 3013 O O . ALA A 1 398 ? 12.455 -18.489 17.644 1.00 87.81 398 ALA A O 1
ATOM 3014 N N . GLY A 1 399 ? 10.509 -17.412 17.330 1.00 83.31 399 GLY A N 1
ATOM 3015 C CA . GLY A 1 399 ? 10.728 -17.143 15.906 1.00 83.31 399 GLY A CA 1
ATOM 3016 C C . GLY A 1 399 ? 11.938 -16.246 15.625 1.00 83.31 399 GLY A C 1
ATOM 3017 O O . GLY A 1 399 ? 12.659 -16.456 14.654 1.00 83.31 399 GLY A O 1
ATOM 3018 N N . ILE A 1 400 ? 12.206 -15.277 16.502 1.00 82.50 400 ILE A N 1
ATOM 3019 C CA . ILE A 1 400 ? 13.389 -14.399 16.425 1.00 82.50 400 ILE A CA 1
ATOM 3020 C C . ILE A 1 400 ? 14.680 -15.148 16.783 1.00 82.50 400 ILE A C 1
ATOM 3022 O O . ILE A 1 400 ? 15.762 -14.770 16.337 1.00 82.50 400 ILE A O 1
ATOM 3026 N N . GLY A 1 401 ? 14.574 -16.212 17.582 1.00 70.62 401 GLY A N 1
ATOM 3027 C CA . GLY A 1 401 ? 15.700 -17.050 17.980 1.00 70.62 401 GLY A CA 1
ATOM 3028 C C . GLY A 1 401 ? 16.343 -17.840 16.834 1.00 70.62 401 GLY A C 1
ATOM 3029 O O . GLY A 1 401 ? 17.426 -18.380 17.039 1.00 70.62 401 GLY A O 1
ATOM 3030 N N . GLY A 1 402 ? 15.727 -17.897 15.647 1.00 69.12 402 GLY A N 1
ATOM 3031 C CA . GLY A 1 402 ? 16.263 -18.583 14.465 1.00 69.12 402 GLY A CA 1
ATOM 3032 C C . GLY A 1 402 ? 17.453 -17.867 13.804 1.00 69.12 402 GLY A C 1
ATOM 3033 O O . GLY A 1 402 ? 17.579 -16.642 13.857 1.00 69.12 402 GLY A O 1
ATOM 3034 N N . GLY A 1 403 ? 18.323 -18.632 13.133 1.00 67.12 403 GLY A N 1
ATOM 3035 C CA . GLY A 1 403 ? 19.643 -18.172 12.670 1.00 67.12 403 GLY A CA 1
ATOM 3036 C C . GLY A 1 403 ? 19.643 -16.920 11.779 1.00 67.12 403 GLY A C 1
ATOM 3037 O O . GLY A 1 403 ? 20.395 -15.982 12.043 1.00 67.12 403 GLY A O 1
ATOM 3038 N N . TYR A 1 404 ? 18.782 -16.841 10.756 1.00 71.19 404 TYR A N 1
ATOM 3039 C CA . TYR A 1 404 ? 18.755 -15.674 9.857 1.00 71.19 404 TYR A CA 1
ATOM 3040 C C . TYR A 1 404 ? 18.267 -14.394 10.554 1.00 71.19 404 TYR A C 1
ATOM 3042 O O . TYR A 1 404 ? 18.812 -13.307 10.346 1.00 71.19 404 TYR A O 1
ATOM 3050 N N . PHE A 1 405 ? 17.270 -14.503 11.435 1.00 74.12 405 PHE A N 1
ATOM 3051 C CA . PHE A 1 405 ? 16.807 -13.348 12.200 1.00 74.12 405 PHE A CA 1
ATOM 3052 C C . PHE A 1 405 ? 17.887 -12.892 13.198 1.00 74.12 405 PHE A C 1
ATOM 3054 O O . PHE A 1 405 ? 18.095 -11.688 13.357 1.00 74.12 405 PHE A O 1
ATOM 3061 N N . GLN A 1 406 ? 18.649 -13.817 13.796 1.00 74.44 406 GLN A N 1
ATOM 3062 C CA . GLN A 1 406 ? 19.808 -13.468 14.627 1.00 74.44 406 GLN A CA 1
ATOM 3063 C C . GLN A 1 406 ? 20.879 -12.686 13.851 1.00 74.44 406 GLN A C 1
ATOM 3065 O O . GLN A 1 406 ? 21.373 -11.683 14.363 1.00 74.44 406 GLN A O 1
ATOM 3070 N N . GLN A 1 407 ? 21.189 -13.065 12.605 1.00 74.56 407 GLN A N 1
ATOM 3071 C CA . GLN A 1 407 ? 22.103 -12.289 11.749 1.00 74.56 407 GLN A CA 1
ATOM 3072 C C . GLN A 1 407 ? 21.588 -10.859 11.530 1.00 74.56 407 GLN A C 1
ATOM 3074 O O . GLN A 1 407 ? 22.333 -9.888 11.660 1.00 74.56 407 GLN A O 1
ATOM 3079 N N . ARG A 1 408 ? 20.282 -10.711 11.278 1.00 76.06 408 ARG A N 1
ATOM 3080 C CA . ARG A 1 408 ? 19.630 -9.400 11.140 1.00 76.06 408 ARG A CA 1
ATOM 3081 C C . ARG A 1 408 ? 19.672 -8.597 12.442 1.00 76.06 408 ARG A C 1
ATOM 3083 O O . ARG A 1 408 ? 19.814 -7.379 12.387 1.00 76.06 408 ARG A O 1
ATOM 3090 N N . LEU A 1 409 ? 19.554 -9.231 13.609 1.00 77.56 409 LEU A N 1
ATOM 3091 C CA . LEU A 1 409 ? 19.711 -8.558 14.904 1.00 77.56 409 LEU A CA 1
ATOM 3092 C C . LEU A 1 409 ? 21.157 -8.121 15.158 1.00 77.56 409 LEU A C 1
ATOM 3094 O O . LEU A 1 409 ? 21.364 -7.014 15.647 1.00 77.56 409 LEU A O 1
ATOM 3098 N N . ALA A 1 410 ? 22.144 -8.935 14.779 1.00 77.31 410 ALA A N 1
ATOM 3099 C CA . ALA A 1 410 ? 23.559 -8.591 14.908 1.00 77.31 410 ALA A CA 1
ATOM 3100 C C . ALA A 1 410 ? 23.932 -7.348 14.076 1.00 77.31 410 ALA A C 1
ATOM 3102 O O . ALA A 1 410 ? 24.709 -6.511 14.522 1.00 77.31 410 ALA A O 1
ATOM 3103 N N . GLN A 1 411 ? 23.298 -7.168 12.914 1.00 76.88 411 GLN A N 1
ATOM 3104 C CA . GLN A 1 411 ? 23.461 -6.001 12.034 1.00 76.88 411 GLN A CA 1
ATOM 3105 C C . GLN A 1 411 ? 22.581 -4.795 12.434 1.00 76.88 411 GLN A C 1
ATOM 3107 O O . GLN A 1 411 ? 22.248 -3.950 11.599 1.00 76.88 411 GLN A O 1
ATOM 3112 N N . ALA A 1 412 ? 22.092 -4.718 13.678 1.00 76.44 412 ALA A N 1
ATOM 3113 C CA . ALA A 1 412 ? 21.243 -3.603 14.121 1.00 76.44 412 ALA A CA 1
ATOM 3114 C C . ALA A 1 412 ? 21.987 -2.263 14.182 1.00 76.44 412 ALA A C 1
ATOM 3116 O O . ALA A 1 412 ? 21.398 -1.248 13.822 1.00 76.44 412 ALA A O 1
ATOM 3117 N N . GLY A 1 413 ? 23.259 -2.270 14.595 1.00 71.44 413 GLY A N 1
ATOM 3118 C CA . GLY A 1 413 ? 24.081 -1.057 14.665 1.00 71.44 413 GLY A CA 1
ATOM 3119 C C . GLY A 1 413 ? 24.340 -0.445 13.287 1.00 71.44 413 GLY A C 1
ATOM 3120 O O . GLY A 1 413 ? 24.022 0.715 13.062 1.00 71.44 413 GLY A O 1
ATOM 3121 N N . GLU A 1 414 ? 24.814 -1.249 12.337 1.00 75.12 414 GLU A N 1
ATOM 3122 C CA . GLU A 1 414 ? 25.105 -0.793 10.970 1.00 75.12 414 GLU A CA 1
ATOM 3123 C C . GLU A 1 414 ? 23.854 -0.250 10.250 1.00 75.12 414 GLU A C 1
ATOM 3125 O O . GLU A 1 414 ? 23.895 0.809 9.627 1.00 75.12 414 GLU A O 1
ATOM 3130 N N . ASP A 1 415 ? 22.700 -0.916 10.395 1.00 78.88 415 ASP A N 1
ATOM 3131 C CA . ASP A 1 415 ? 21.437 -0.429 9.816 1.00 78.88 415 ASP A CA 1
ATOM 3132 C C . ASP A 1 415 ? 20.962 0.884 10.449 1.00 78.88 415 ASP A C 1
ATOM 3134 O O . ASP A 1 415 ? 20.298 1.681 9.785 1.00 78.88 415 ASP A O 1
ATOM 3138 N N . TRP A 1 416 ? 21.274 1.118 11.726 1.00 84.62 416 TRP A N 1
ATOM 3139 C CA . TRP A 1 416 ? 20.953 2.380 12.384 1.00 84.62 416 TRP A CA 1
ATOM 3140 C C . TRP A 1 416 ? 21.743 3.538 11.772 1.00 84.62 416 TRP A C 1
ATOM 3142 O O . TRP A 1 416 ? 21.143 4.555 11.421 1.00 84.62 416 TRP A O 1
ATOM 3152 N N . ASP A 1 417 ? 23.049 3.361 11.569 1.00 88.31 417 ASP A N 1
ATOM 3153 C CA . ASP A 1 417 ? 23.905 4.390 10.974 1.00 88.31 417 ASP A CA 1
ATOM 3154 C C . ASP A 1 417 ? 23.480 4.709 9.533 1.00 88.31 417 ASP A C 1
ATOM 3156 O O . ASP A 1 417 ? 23.320 5.881 9.183 1.00 88.31 417 ASP A O 1
ATOM 3160 N N . ILE A 1 418 ? 23.169 3.682 8.729 1.00 87.31 418 ILE A N 1
ATOM 3161 C CA . ILE A 1 418 ? 22.640 3.849 7.364 1.00 87.31 418 ILE A CA 1
ATOM 3162 C C . ILE A 1 418 ? 21.341 4.668 7.367 1.00 87.31 418 ILE A C 1
ATOM 3164 O O . ILE A 1 418 ? 21.164 5.557 6.532 1.00 87.31 418 ILE A O 1
ATOM 3168 N N . ARG A 1 419 ? 20.420 4.398 8.301 1.00 90.12 419 ARG A N 1
ATOM 3169 C CA . ARG A 1 419 ? 19.141 5.123 8.396 1.00 90.12 419 ARG A CA 1
ATOM 3170 C C . ARG A 1 419 ? 19.323 6.569 8.811 1.00 90.12 419 ARG A C 1
ATOM 3172 O O . ARG A 1 419 ? 18.711 7.444 8.207 1.00 90.12 419 ARG A O 1
ATOM 3179 N N . VAL A 1 420 ? 20.141 6.824 9.829 1.00 92.81 420 VAL A N 1
ATOM 3180 C CA . VAL A 1 420 ? 20.399 8.187 10.301 1.00 92.81 420 VAL A CA 1
ATOM 3181 C C . VAL A 1 420 ? 21.058 9.011 9.201 1.00 92.81 420 VAL A C 1
ATOM 3183 O O . VAL A 1 420 ? 20.660 10.156 8.990 1.00 92.81 420 VAL A O 1
ATOM 3186 N N . GLU A 1 421 ? 22.005 8.429 8.463 1.00 93.56 421 GLU A N 1
ATOM 3187 C CA . GLU A 1 421 ? 22.626 9.096 7.321 1.00 93.56 421 GLU A CA 1
ATOM 3188 C C . GLU A 1 421 ? 21.617 9.366 6.199 1.00 93.56 421 GLU A C 1
ATOM 3190 O O . GLU A 1 421 ? 21.528 10.488 5.701 1.00 93.56 421 GLU A O 1
ATOM 3195 N N . HIS A 1 422 ? 20.765 8.390 5.871 1.00 94.19 422 HIS A N 1
ATOM 3196 C CA . HIS A 1 422 ? 19.677 8.576 4.905 1.00 94.19 422 HIS A CA 1
ATOM 3197 C C . HIS A 1 422 ? 18.716 9.701 5.313 1.00 94.19 422 HIS A C 1
ATOM 3199 O O . HIS A 1 422 ? 18.330 10.526 4.485 1.00 94.19 422 HIS A O 1
ATOM 3205 N N . TRP A 1 423 ? 18.353 9.793 6.595 1.00 95.44 423 TRP A N 1
ATOM 3206 C CA . TRP A 1 423 ? 17.490 10.862 7.104 1.00 95.44 423 TRP A CA 1
ATOM 3207 C C . TRP A 1 423 ? 18.165 12.231 7.049 1.00 95.44 423 TRP A C 1
ATOM 3209 O O . TRP A 1 423 ? 17.520 13.210 6.674 1.00 95.44 423 TRP A O 1
ATOM 3219 N N . ARG A 1 424 ? 19.459 12.314 7.381 1.00 95.50 424 ARG A N 1
ATOM 3220 C CA . ARG A 1 424 ? 20.237 13.556 7.257 1.00 95.50 424 ARG A CA 1
ATOM 3221 C C . ARG A 1 424 ? 20.325 14.008 5.805 1.00 95.50 424 ARG A C 1
ATOM 3223 O O . ARG A 1 424 ? 20.016 15.163 5.526 1.00 95.50 424 ARG A O 1
ATOM 3230 N N . SER A 1 425 ? 20.662 13.097 4.893 1.00 94.56 425 SER A N 1
ATOM 3231 C CA . SER A 1 425 ? 20.686 13.357 3.451 1.00 94.56 425 SER A CA 1
ATOM 3232 C C . SER A 1 425 ? 19.310 13.798 2.936 1.00 94.56 425 SER A C 1
ATOM 3234 O O . SER A 1 425 ? 19.209 14.783 2.209 1.00 94.56 425 SER A O 1
ATOM 3236 N N . THR A 1 426 ? 18.232 13.160 3.405 1.00 95.62 426 THR A N 1
ATOM 3237 C CA . THR A 1 426 ? 16.848 13.541 3.077 1.00 95.62 426 THR A CA 1
ATOM 3238 C C . THR A 1 426 ? 16.538 14.984 3.464 1.00 95.62 426 THR A C 1
ATOM 3240 O O . THR A 1 426 ? 16.022 15.742 2.645 1.00 95.62 426 THR A O 1
ATOM 3243 N N . VAL A 1 427 ? 16.866 15.392 4.692 1.00 96.00 427 VAL A N 1
ATOM 3244 C CA . VAL A 1 427 ? 16.647 16.776 5.144 1.00 96.00 427 VAL A CA 1
ATOM 3245 C C . VAL A 1 427 ? 17.551 17.754 4.388 1.00 96.00 427 VAL A C 1
ATOM 3247 O O . VAL A 1 427 ? 17.103 18.841 4.035 1.00 96.00 427 VAL A O 1
ATOM 3250 N N . ALA A 1 428 ? 18.792 17.367 4.080 1.00 95.38 428 ALA A N 1
ATOM 3251 C CA . ALA A 1 428 ? 19.729 18.192 3.317 1.00 95.38 428 ALA A CA 1
ATOM 3252 C C . ALA A 1 428 ? 19.291 18.436 1.860 1.00 95.38 428 ALA A C 1
ATOM 3254 O O . ALA A 1 428 ? 19.682 19.442 1.274 1.00 95.38 428 ALA A O 1
ATOM 3255 N N . MET A 1 429 ? 18.459 17.559 1.282 1.00 95.38 429 MET A N 1
ATOM 3256 C CA . MET A 1 429 ? 17.881 17.752 -0.055 1.00 95.38 429 MET A CA 1
ATOM 3257 C C . MET A 1 429 ? 16.751 18.795 -0.096 1.00 95.38 429 MET A C 1
ATOM 3259 O O . MET A 1 429 ? 16.368 19.218 -1.191 1.00 95.38 429 MET A O 1
ATOM 3263 N N . MET A 1 430 ? 16.199 19.205 1.053 1.00 96.62 430 MET A N 1
ATOM 3264 C CA . MET A 1 430 ? 15.139 20.216 1.110 1.00 96.62 430 MET A CA 1
ATOM 3265 C C . MET A 1 430 ? 15.661 21.601 0.714 1.00 96.62 430 MET A C 1
ATOM 3267 O O . MET A 1 430 ? 16.788 21.976 1.030 1.00 96.62 430 MET A O 1
ATOM 3271 N N . ASP A 1 431 ? 14.810 22.409 0.082 1.00 95.44 431 ASP A N 1
ATOM 3272 C CA . ASP A 1 431 ? 15.141 23.803 -0.200 1.00 95.44 431 ASP A CA 1
ATOM 3273 C C . ASP A 1 431 ? 15.305 24.604 1.106 1.00 95.44 431 ASP A C 1
ATOM 3275 O O . ASP A 1 431 ? 14.525 24.486 2.058 1.00 95.44 431 ASP A O 1
ATOM 3279 N N . ALA A 1 432 ? 16.281 25.512 1.126 1.00 93.56 432 ALA A N 1
ATOM 3280 C CA . ALA A 1 432 ? 16.518 26.417 2.253 1.00 93.56 432 ALA A CA 1
ATOM 3281 C C . ALA A 1 432 ? 15.511 27.589 2.328 1.00 93.56 432 ALA A C 1
ATOM 3283 O O . ALA A 1 432 ? 15.687 28.517 3.118 1.00 93.56 432 ALA A O 1
ATOM 3284 N N . THR A 1 433 ? 14.460 27.591 1.500 1.00 96.12 433 THR A N 1
ATOM 3285 C CA . THR A 1 433 ? 13.488 28.692 1.449 1.00 96.12 433 THR A CA 1
ATOM 3286 C C . THR A 1 433 ? 12.540 28.665 2.655 1.00 96.12 433 THR A C 1
ATOM 3288 O O . THR A 1 433 ? 12.165 27.585 3.117 1.00 96.12 433 THR A O 1
ATOM 3291 N N . PRO A 1 434 ? 12.053 29.825 3.144 1.00 95.75 434 PRO A N 1
ATOM 3292 C CA . PRO A 1 434 ? 11.085 29.858 4.243 1.00 95.75 434 PRO A CA 1
ATOM 3293 C C . PRO A 1 434 ? 9.811 29.049 3.959 1.00 95.75 434 PRO A C 1
ATOM 3295 O O . PRO A 1 434 ? 9.252 28.436 4.865 1.00 95.75 434 PRO A O 1
ATOM 3298 N N . MET A 1 435 ? 9.374 29.011 2.694 1.00 94.06 435 MET A N 1
ATOM 3299 C CA . MET A 1 435 ? 8.207 28.232 2.274 1.00 94.06 435 MET A CA 1
ATOM 3300 C C . MET A 1 435 ? 8.456 26.728 2.390 1.00 94.06 435 MET A C 1
ATOM 3302 O O . MET A 1 435 ? 7.620 26.036 2.967 1.00 94.06 435 MET A O 1
ATOM 3306 N N . ALA A 1 436 ? 9.605 26.231 1.923 1.00 94.06 436 ALA A N 1
ATOM 3307 C CA . ALA A 1 436 ? 9.956 24.817 2.044 1.00 94.06 436 ALA A CA 1
ATOM 3308 C C . ALA A 1 436 ? 10.191 24.396 3.502 1.00 94.06 436 ALA A C 1
ATOM 3310 O O . ALA A 1 436 ? 9.801 23.305 3.903 1.00 94.06 436 ALA A O 1
ATOM 3311 N N . GLN A 1 437 ? 10.743 25.276 4.338 1.00 95.88 437 GLN A N 1
ATOM 3312 C CA . GLN A 1 437 ? 10.882 25.002 5.771 1.00 95.88 437 GLN A CA 1
ATOM 3313 C C . GLN A 1 437 ? 9.518 24.932 6.479 1.00 95.88 437 GLN A C 1
ATOM 3315 O O . GLN A 1 437 ? 9.298 24.071 7.333 1.00 95.88 437 GLN A O 1
ATOM 3320 N N . LEU A 1 438 ? 8.577 25.817 6.129 1.00 96.75 438 LEU A N 1
ATOM 3321 C CA . LEU A 1 438 ? 7.267 25.870 6.780 1.00 96.75 438 LEU A CA 1
ATOM 3322 C C . LEU A 1 438 ? 6.307 24.779 6.285 1.00 96.75 438 LEU A C 1
ATOM 3324 O O . LEU A 1 438 ? 5.655 24.141 7.112 1.00 96.75 438 LEU A O 1
ATOM 3328 N N . PHE A 1 439 ? 6.230 24.572 4.968 1.00 96.50 439 PHE A N 1
ATOM 3329 C CA . PHE A 1 439 ? 5.240 23.717 4.299 1.00 96.50 439 PHE A CA 1
ATOM 3330 C C . PHE A 1 439 ? 5.826 22.479 3.608 1.00 96.50 439 PHE A C 1
ATOM 3332 O O . PHE A 1 439 ? 5.063 21.671 3.080 1.00 96.50 439 PHE A O 1
ATOM 3339 N N . GLY A 1 440 ? 7.147 22.303 3.633 1.00 97.31 440 GLY A N 1
ATOM 3340 C CA . GLY A 1 440 ? 7.836 21.159 3.039 1.00 97.31 440 GLY A CA 1
ATOM 3341 C C . GLY A 1 440 ? 8.056 21.288 1.533 1.00 97.31 440 GLY A C 1
ATOM 3342 O O . GLY A 1 440 ? 7.708 22.282 0.900 1.00 97.31 440 GLY A O 1
ATOM 3343 N N . MET A 1 441 ? 8.615 20.227 0.959 1.00 97.62 441 MET A N 1
ATOM 3344 C CA . MET A 1 441 ? 8.886 20.037 -0.471 1.00 97.62 441 MET A CA 1
ATOM 3345 C C . MET A 1 441 ? 7.659 19.544 -1.252 1.00 97.62 441 MET A C 1
ATOM 3347 O O . MET A 1 441 ? 7.759 19.206 -2.433 1.00 97.62 441 MET A O 1
ATOM 3351 N N . GLY A 1 442 ? 6.503 19.451 -0.594 1.00 97.25 442 GLY A N 1
ATOM 3352 C CA . GLY A 1 442 ? 5.261 18.963 -1.174 1.00 97.25 442 GLY A CA 1
ATOM 3353 C C . GLY A 1 442 ? 5.025 17.464 -0.984 1.00 97.25 442 GLY A C 1
ATOM 3354 O O . GLY A 1 442 ? 5.939 16.666 -0.788 1.00 97.25 442 GLY A O 1
ATOM 3355 N N . LEU A 1 443 ? 3.756 17.076 -1.024 1.00 96.94 443 LEU A N 1
ATOM 3356 C CA . LEU A 1 443 ? 3.316 15.729 -0.682 1.00 96.94 443 LEU A CA 1
ATOM 3357 C C . LEU A 1 443 ? 3.773 14.716 -1.736 1.00 96.94 443 LEU A C 1
ATOM 3359 O O . LEU A 1 443 ? 3.578 14.952 -2.925 1.00 96.94 443 LEU A O 1
ATOM 3363 N N . GLY A 1 444 ? 4.345 13.580 -1.338 1.00 96.50 444 GLY A N 1
ATOM 3364 C CA . GLY A 1 444 ? 4.794 12.540 -2.268 1.00 96.50 444 GLY A CA 1
ATOM 3365 C C . GLY A 1 444 ? 5.943 12.952 -3.194 1.00 96.50 444 GLY A C 1
ATOM 3366 O O . GLY A 1 444 ? 6.214 12.238 -4.158 1.00 96.50 444 GLY A O 1
ATOM 3367 N N . SER A 1 445 ? 6.608 14.086 -2.952 1.00 97.00 445 SER A N 1
ATOM 3368 C CA . SER A 1 445 ? 7.658 14.593 -3.842 1.00 97.00 445 SER A CA 1
ATOM 3369 C C . SER A 1 445 ? 9.016 13.923 -3.631 1.00 97.00 445 SER A C 1
ATOM 3371 O O . SER A 1 445 ? 9.890 14.061 -4.485 1.00 97.00 445 SER A O 1
ATOM 3373 N N . PHE A 1 446 ? 9.194 13.174 -2.535 1.00 97.31 446 PHE A N 1
ATOM 3374 C CA . PHE A 1 446 ? 10.483 12.592 -2.159 1.00 97.31 446 PHE A CA 1
ATOM 3375 C C . PHE A 1 446 ? 11.149 11.766 -3.272 1.00 97.31 446 PHE A C 1
ATOM 3377 O O . PHE A 1 446 ? 12.290 12.086 -3.589 1.00 97.31 446 PHE A O 1
ATOM 3384 N N . PRO A 1 447 ? 10.484 10.798 -3.940 1.00 96.25 447 PRO A N 1
ATOM 3385 C CA . PRO A 1 447 ? 11.143 10.014 -4.988 1.00 96.25 447 PRO A CA 1
ATOM 3386 C C . PRO A 1 447 ? 11.639 10.862 -6.164 1.00 96.25 447 PRO A C 1
ATOM 3388 O O . PRO A 1 447 ? 12.701 10.592 -6.716 1.00 96.25 447 PRO A O 1
ATOM 3391 N N . ARG A 1 448 ? 10.894 11.913 -6.539 1.00 95.38 448 ARG A N 1
ATOM 3392 C CA . ARG A 1 448 ? 11.306 12.868 -7.580 1.00 95.38 448 ARG A CA 1
ATOM 3393 C C . ARG A 1 448 ? 12.523 13.679 -7.134 1.00 95.38 448 ARG A C 1
ATOM 3395 O O . ARG A 1 448 ? 13.497 13.759 -7.866 1.00 95.38 448 ARG A O 1
ATOM 3402 N N . VAL A 1 449 ? 12.484 14.243 -5.927 1.00 96.12 449 VAL A N 1
ATOM 3403 C CA . VAL A 1 449 ? 13.604 15.038 -5.396 1.00 96.12 449 VAL A CA 1
ATOM 3404 C C . VAL A 1 449 ? 14.851 14.171 -5.201 1.00 96.12 449 VAL A C 1
ATOM 3406 O O . VAL A 1 449 ? 15.955 14.636 -5.464 1.00 96.12 449 VAL A O 1
ATOM 3409 N N . TYR A 1 450 ? 14.693 12.908 -4.798 1.00 96.00 450 TYR A N 1
ATOM 3410 C CA . TYR A 1 450 ? 15.795 11.952 -4.709 1.00 96.00 450 TYR A CA 1
ATOM 3411 C C . TYR A 1 450 ? 16.409 11.678 -6.086 1.00 96.00 450 TYR A C 1
ATOM 3413 O O . TYR A 1 450 ? 17.628 11.686 -6.220 1.00 96.00 450 TYR A O 1
ATOM 3421 N N . LEU A 1 451 ? 15.584 11.493 -7.122 1.00 93.69 451 LEU A N 1
ATOM 3422 C CA . LEU A 1 451 ? 16.083 11.331 -8.489 1.00 93.69 451 LEU A CA 1
ATOM 3423 C C . LEU A 1 451 ? 16.886 12.563 -8.952 1.00 93.69 451 LEU A C 1
ATOM 3425 O O . LEU A 1 451 ? 17.917 12.430 -9.599 1.00 93.69 451 LEU A O 1
ATOM 3429 N N . GLU A 1 452 ? 16.440 13.766 -8.588 1.00 93.38 452 GLU A N 1
ATOM 3430 C CA . GLU A 1 452 ? 17.087 15.024 -8.986 1.00 93.38 452 GLU A CA 1
ATOM 3431 C C . GLU A 1 452 ? 18.354 15.360 -8.180 1.00 93.38 452 GLU A C 1
ATOM 3433 O O . GLU A 1 452 ? 19.284 15.957 -8.720 1.00 93.38 452 GLU A O 1
ATOM 3438 N N . ARG A 1 453 ? 18.378 15.051 -6.876 1.00 94.94 453 ARG A N 1
ATOM 3439 C CA . ARG A 1 453 ? 19.377 15.577 -5.919 1.00 94.94 453 ARG A CA 1
ATOM 3440 C C . ARG A 1 453 ? 20.070 14.510 -5.074 1.00 94.94 453 ARG A C 1
ATOM 3442 O O . ARG A 1 453 ? 20.956 14.839 -4.286 1.00 94.94 453 ARG A O 1
ATOM 3449 N N . GLY A 1 454 ? 19.641 13.259 -5.186 1.00 91.75 454 GLY A N 1
ATOM 3450 C CA . GLY A 1 454 ? 20.197 12.134 -4.447 1.00 91.75 454 GLY A CA 1
ATOM 3451 C C . GLY A 1 454 ? 21.606 11.753 -4.916 1.00 91.75 454 GLY A C 1
ATOM 3452 O O . GLY A 1 454 ? 22.080 12.230 -5.952 1.00 91.75 454 GLY A O 1
ATOM 3453 N N . PRO A 1 455 ? 22.298 10.881 -4.163 1.00 90.06 455 PRO A N 1
ATOM 3454 C CA . PRO A 1 455 ? 23.650 10.443 -4.498 1.00 90.06 455 PRO A CA 1
ATOM 3455 C C . PRO A 1 455 ? 23.707 9.779 -5.879 1.00 90.06 455 PRO A C 1
ATOM 3457 O O . PRO A 1 455 ? 22.912 8.886 -6.166 1.00 90.06 455 PRO A O 1
ATOM 3460 N N . ALA A 1 456 ? 24.658 10.196 -6.722 1.00 86.38 456 ALA A N 1
ATOM 3461 C CA . ALA A 1 456 ? 24.788 9.716 -8.102 1.00 86.38 456 ALA A CA 1
ATOM 3462 C C . ALA A 1 456 ? 25.001 8.192 -8.197 1.00 86.38 456 ALA A C 1
ATOM 3464 O O . ALA A 1 456 ? 24.494 7.551 -9.111 1.00 86.38 456 ALA A O 1
ATOM 3465 N N . ASP A 1 457 ? 25.704 7.604 -7.227 1.00 85.50 457 ASP A N 1
ATOM 3466 C CA . ASP A 1 457 ? 25.988 6.168 -7.122 1.00 85.50 457 ASP A CA 1
ATOM 3467 C C . ASP A 1 457 ? 24.789 5.330 -6.642 1.00 85.50 457 ASP A C 1
ATOM 3469 O O . ASP A 1 457 ? 24.832 4.104 -6.709 1.00 85.50 457 ASP A O 1
ATOM 3473 N N . LYS A 1 458 ? 23.718 5.982 -6.173 1.00 87.06 458 LYS A N 1
ATOM 3474 C CA . LYS A 1 458 ? 22.495 5.350 -5.644 1.00 87.06 458 LYS A CA 1
ATOM 3475 C C . LYS A 1 458 ? 21.245 5.755 -6.423 1.00 87.06 458 LYS A C 1
ATOM 3477 O O . LYS A 1 458 ? 20.128 5.642 -5.919 1.00 87.06 458 LYS A O 1
ATOM 3482 N N . GLN A 1 459 ? 21.422 6.276 -7.635 1.00 89.31 459 GLN A N 1
ATOM 3483 C CA . GLN A 1 459 ? 20.298 6.676 -8.472 1.00 89.31 459 GLN A CA 1
ATOM 3484 C C . GLN A 1 459 ? 19.515 5.441 -8.930 1.00 89.31 459 GLN A C 1
ATOM 3486 O O . GLN A 1 459 ? 20.121 4.499 -9.449 1.00 89.31 459 GLN A O 1
ATOM 3491 N N . PRO A 1 460 ? 18.181 5.406 -8.756 1.00 92.62 460 PRO A N 1
ATOM 3492 C CA . PRO A 1 460 ? 17.378 4.301 -9.253 1.00 92.62 460 PRO A CA 1
ATOM 3493 C C . PRO A 1 460 ? 17.358 4.313 -10.782 1.00 92.62 460 PRO A C 1
ATOM 3495 O O . PRO A 1 460 ? 17.317 5.378 -11.399 1.00 92.62 460 PRO A O 1
ATOM 3498 N N . ALA A 1 461 ? 17.313 3.129 -11.397 1.00 92.94 461 ALA A N 1
ATOM 3499 C CA . ALA A 1 461 ? 17.040 3.040 -12.824 1.00 92.94 461 ALA A CA 1
ATOM 3500 C C . ALA A 1 461 ? 15.700 3.704 -13.156 1.00 92.94 461 ALA A C 1
ATOM 3502 O O . ALA A 1 461 ? 14.711 3.550 -12.430 1.00 92.94 461 ALA A O 1
ATOM 3503 N N . THR A 1 462 ? 15.676 4.465 -14.250 1.00 94.19 462 THR A N 1
ATOM 3504 C CA . THR A 1 462 ? 14.497 5.226 -14.671 1.00 94.19 462 THR A CA 1
ATOM 3505 C C . THR A 1 462 ? 13.669 4.472 -15.701 1.00 94.19 462 THR A C 1
ATOM 3507 O O . THR A 1 462 ? 14.152 3.578 -16.395 1.00 94.19 462 THR A O 1
ATOM 3510 N N . PHE A 1 463 ? 12.393 4.825 -15.802 1.00 96.06 463 PHE A N 1
ATOM 3511 C CA . PHE A 1 463 ? 11.526 4.370 -16.880 1.00 96.06 463 PHE A CA 1
ATOM 3512 C C . PHE A 1 463 ? 10.493 5.440 -17.229 1.00 96.06 463 PHE A C 1
ATOM 3514 O O . PHE A 1 463 ? 10.133 6.265 -16.385 1.00 96.06 463 PHE A O 1
ATOM 3521 N N . GLY A 1 464 ? 9.992 5.403 -18.458 1.00 96.12 464 GLY A N 1
ATOM 3522 C CA . GLY A 1 464 ? 8.911 6.270 -18.911 1.00 96.12 464 GLY A CA 1
ATOM 3523 C C . GLY A 1 464 ? 8.345 5.831 -20.255 1.00 96.12 464 GLY A C 1
ATOM 3524 O O . GLY A 1 464 ? 8.953 5.042 -20.972 1.00 96.12 464 GLY A O 1
ATOM 3525 N N . PHE A 1 465 ? 7.176 6.353 -20.591 1.00 96.62 465 PHE A N 1
ATOM 3526 C CA . PHE A 1 465 ? 6.500 6.142 -21.863 1.00 96.62 465 PHE A CA 1
ATOM 3527 C C . PHE A 1 465 ? 6.733 7.346 -22.762 1.00 96.62 465 PHE A C 1
ATOM 3529 O O . PHE A 1 465 ? 6.415 8.475 -22.390 1.00 96.62 465 PHE A O 1
ATOM 3536 N N . VAL A 1 466 ? 7.297 7.115 -23.939 1.00 96.50 466 VAL A N 1
ATOM 3537 C CA . VAL A 1 466 ? 7.610 8.169 -24.906 1.00 96.50 466 VAL A CA 1
ATOM 3538 C C . VAL A 1 466 ? 6.759 7.950 -26.146 1.00 96.50 466 VAL A C 1
ATOM 3540 O O . VAL A 1 466 ? 6.536 6.811 -26.540 1.00 96.50 466 VAL A O 1
ATOM 3543 N N . VAL A 1 467 ? 6.273 9.038 -26.744 1.00 96.06 467 VAL A N 1
ATOM 3544 C CA . VAL A 1 467 ? 5.520 9.003 -28.002 1.00 96.06 467 VAL A CA 1
ATOM 3545 C C . VAL A 1 467 ? 6.366 9.644 -29.094 1.00 96.06 467 VAL A C 1
ATOM 3547 O O . VAL A 1 467 ? 6.765 10.801 -28.974 1.00 96.06 467 VAL A O 1
ATOM 3550 N N . GLU A 1 468 ? 6.627 8.897 -30.162 1.00 95.56 468 GLU A N 1
ATOM 3551 C CA . GLU A 1 468 ? 7.329 9.372 -31.356 1.00 95.56 468 GLU A CA 1
ATOM 3552 C C . GLU A 1 468 ? 6.498 8.994 -32.584 1.00 95.56 468 GLU A C 1
ATOM 3554 O O . GLU A 1 468 ? 6.200 7.820 -32.782 1.00 95.56 468 GLU A O 1
ATOM 3559 N N . ASN A 1 469 ? 6.104 9.978 -33.401 1.00 93.94 469 ASN A N 1
ATOM 3560 C CA . ASN A 1 469 ? 5.248 9.768 -34.581 1.00 93.94 469 ASN A CA 1
ATOM 3561 C C . ASN A 1 469 ? 3.965 8.966 -34.265 1.00 93.94 469 ASN A C 1
ATOM 3563 O O . ASN A 1 469 ? 3.668 7.980 -34.934 1.00 93.94 469 ASN A O 1
ATOM 3567 N N . ASP A 1 470 ? 3.245 9.366 -33.209 1.00 92.44 470 ASP A N 1
ATOM 3568 C CA . ASP A 1 470 ? 2.043 8.696 -32.679 1.00 92.44 470 ASP A CA 1
ATOM 3569 C C . ASP A 1 470 ? 2.243 7.244 -32.194 1.00 92.44 470 ASP A C 1
ATOM 3571 O O . ASP A 1 470 ? 1.272 6.582 -31.827 1.00 92.44 470 ASP A O 1
ATOM 3575 N N . ASN A 1 471 ? 3.486 6.754 -32.121 1.00 95.19 471 ASN A N 1
ATOM 3576 C CA . ASN A 1 471 ? 3.807 5.441 -31.570 1.00 95.19 471 ASN A CA 1
ATOM 3577 C C . ASN A 1 471 ? 4.319 5.560 -30.121 1.00 95.19 471 ASN A C 1
ATOM 3579 O O . ASN A 1 471 ? 5.395 6.135 -29.910 1.00 95.19 471 ASN A O 1
ATOM 3583 N N . PRO A 1 472 ? 3.579 5.056 -29.116 1.00 96.50 472 PRO A N 1
ATOM 3584 C CA . PRO A 1 472 ? 4.062 4.972 -27.745 1.00 96.50 472 PRO A CA 1
ATOM 3585 C C . PRO A 1 472 ? 5.017 3.785 -27.568 1.00 96.50 472 PRO A C 1
ATOM 3587 O O . PRO A 1 472 ? 4.764 2.704 -28.076 1.00 96.50 472 PRO A O 1
ATOM 3590 N N . PHE A 1 473 ? 6.082 3.962 -26.790 1.00 97.75 473 PHE A N 1
ATOM 3591 C CA . PHE A 1 473 ? 7.003 2.885 -26.417 1.00 97.75 473 PHE A CA 1
ATOM 3592 C C . PHE A 1 473 ? 7.561 3.093 -25.005 1.00 97.75 473 PHE A C 1
ATOM 3594 O O . PHE A 1 473 ? 7.484 4.189 -24.438 1.00 97.75 473 PHE A O 1
ATOM 3601 N N . LEU A 1 474 ? 8.132 2.038 -24.425 1.00 98.19 474 LEU A N 1
ATOM 3602 C CA . LEU A 1 474 ? 8.781 2.088 -23.118 1.00 98.19 474 LEU A CA 1
ATOM 3603 C C . LEU A 1 474 ? 10.248 2.489 -23.277 1.00 98.19 474 LEU A C 1
ATOM 3605 O O . LEU A 1 474 ? 10.996 1.865 -24.021 1.00 98.19 474 LEU A O 1
ATOM 3609 N N . ARG A 1 475 ? 10.684 3.485 -22.517 1.00 97.62 475 ARG A N 1
ATOM 3610 C CA . ARG A 1 475 ? 12.088 3.857 -22.354 1.00 97.62 475 ARG A CA 1
ATOM 3611 C C . ARG A 1 475 ? 12.561 3.433 -20.975 1.00 97.62 475 ARG A C 1
ATOM 3613 O O . ARG A 1 475 ? 11.926 3.781 -19.982 1.00 97.62 475 ARG A O 1
ATOM 3620 N N . LEU A 1 476 ? 13.680 2.724 -20.915 1.00 96.88 476 LEU A N 1
ATOM 3621 C CA . LEU A 1 476 ? 14.375 2.346 -19.687 1.00 96.88 476 LEU A CA 1
ATOM 3622 C C . LEU A 1 476 ? 15.723 3.071 -19.622 1.00 96.88 476 LEU A C 1
ATOM 3624 O O . LEU A 1 476 ? 16.415 3.201 -20.632 1.00 96.88 476 LEU A O 1
ATOM 3628 N N . GLY A 1 477 ? 16.090 3.538 -18.434 1.00 94.31 477 GLY A N 1
ATOM 3629 C CA . GLY A 1 477 ? 17.382 4.153 -18.146 1.00 94.31 477 GLY A CA 1
ATOM 3630 C C . GLY A 1 477 ? 18.222 3.323 -17.184 1.00 94.31 477 GLY A C 1
ATOM 3631 O O . GLY A 1 477 ? 17.734 2.386 -16.552 1.00 94.31 477 GLY A O 1
ATOM 3632 N N . HIS A 1 478 ? 19.504 3.667 -17.095 1.00 91.62 478 HIS A N 1
ATOM 3633 C CA . HIS A 1 478 ? 20.454 3.040 -16.176 1.00 91.62 478 HIS A CA 1
ATOM 3634 C C . HIS A 1 478 ? 20.238 3.474 -14.714 1.00 91.62 478 HIS A C 1
ATOM 3636 O O . HIS A 1 478 ? 19.607 4.498 -14.450 1.00 91.62 478 HIS A O 1
ATOM 3642 N N . GLY A 1 479 ? 20.788 2.700 -13.772 1.00 90.75 479 GLY A N 1
ATOM 3643 C CA . GLY A 1 479 ? 20.762 2.970 -12.330 1.00 90.75 479 GLY A CA 1
ATOM 3644 C C . GLY A 1 479 ? 20.624 1.688 -11.504 1.00 90.75 479 GLY A C 1
ATOM 3645 O O . GLY A 1 479 ? 20.796 0.578 -12.011 1.00 90.75 479 GLY A O 1
ATOM 3646 N N . GLU A 1 480 ? 20.291 1.820 -10.221 1.00 90.38 480 GLU A N 1
ATOM 3647 C CA . GLU A 1 480 ? 20.000 0.672 -9.362 1.00 90.38 480 GLU A CA 1
ATOM 3648 C C . GLU A 1 480 ? 18.814 -0.146 -9.893 1.00 90.38 480 GLU A C 1
ATOM 3650 O O . GLU A 1 480 ? 17.875 0.388 -10.479 1.00 90.38 480 GLU A O 1
ATOM 3655 N N . THR A 1 481 ? 18.848 -1.461 -9.647 1.00 89.38 481 THR A N 1
ATOM 3656 C CA . THR A 1 481 ? 17.980 -2.456 -10.305 1.00 89.38 481 THR A CA 1
ATOM 3657 C C . THR A 1 481 ? 16.508 -2.046 -10.412 1.00 89.38 481 THR A C 1
ATOM 3659 O O . THR A 1 481 ? 15.862 -1.787 -9.396 1.00 89.38 481 THR A O 1
ATOM 3662 N N . LEU A 1 482 ? 15.946 -2.092 -11.621 1.00 93.44 482 LEU A N 1
ATOM 3663 C CA . LEU A 1 482 ? 14.514 -1.940 -11.872 1.00 93.44 482 LEU A CA 1
ATOM 3664 C C . LEU A 1 482 ? 14.058 -2.972 -12.900 1.00 93.44 482 LEU A C 1
ATOM 3666 O O . LEU A 1 482 ? 14.615 -3.076 -13.987 1.00 93.44 482 LEU A O 1
ATOM 3670 N N . TYR A 1 483 ? 13.026 -3.725 -12.543 1.00 95.00 483 TYR A N 1
ATOM 3671 C CA . TYR A 1 483 ? 12.388 -4.715 -13.400 1.00 95.00 483 TYR A CA 1
ATOM 3672 C C . TYR A 1 483 ? 10.992 -4.223 -13.746 1.00 95.00 483 TYR A C 1
ATOM 3674 O O . TYR A 1 483 ? 10.182 -4.041 -12.839 1.00 95.00 483 TYR A O 1
ATOM 3682 N N . TYR A 1 484 ? 10.693 -4.041 -15.030 1.00 96.31 484 TYR A N 1
ATOM 3683 C CA . TYR A 1 484 ? 9.344 -3.721 -15.491 1.00 96.31 484 TYR A CA 1
ATOM 3684 C C . TYR A 1 484 ? 8.657 -5.015 -15.922 1.00 96.31 484 TYR A C 1
ATOM 3686 O O . TYR A 1 484 ? 9.032 -5.593 -16.939 1.00 96.31 484 TYR A O 1
ATOM 3694 N N . ALA A 1 485 ? 7.732 -5.540 -15.114 1.00 96.38 485 ALA A N 1
ATOM 3695 C CA . ALA A 1 485 ? 7.283 -6.926 -15.247 1.00 96.38 485 ALA A CA 1
ATOM 3696 C C . ALA A 1 485 ? 5.781 -7.069 -15.485 1.00 96.38 485 ALA A C 1
ATOM 3698 O O . ALA A 1 485 ? 4.985 -6.320 -14.932 1.00 96.38 485 ALA A O 1
ATOM 3699 N N . GLN A 1 486 ? 5.393 -8.085 -16.249 1.00 96.31 486 GLN A N 1
ATOM 3700 C CA . GLN A 1 486 ? 4.003 -8.484 -16.450 1.00 96.31 486 GLN A CA 1
ATOM 3701 C C . GLN A 1 486 ? 3.842 -9.965 -16.099 1.00 96.31 486 GLN A C 1
ATOM 3703 O O . GLN A 1 486 ? 4.684 -10.802 -16.438 1.00 96.31 486 GLN A O 1
ATOM 3708 N N . ARG A 1 487 ? 2.735 -10.302 -15.432 1.00 95.44 487 ARG A N 1
ATOM 3709 C CA . ARG A 1 487 ? 2.379 -11.694 -15.128 1.00 95.44 487 ARG A CA 1
ATOM 3710 C C . ARG A 1 487 ? 1.975 -12.439 -16.398 1.00 95.44 487 ARG A C 1
ATOM 3712 O O . ARG A 1 487 ? 1.123 -11.969 -17.144 1.00 95.44 487 ARG A O 1
ATOM 3719 N N . VAL A 1 488 ? 2.561 -13.615 -16.614 1.00 95.56 488 VAL A N 1
ATOM 3720 C CA . VAL A 1 488 ? 2.377 -14.442 -17.817 1.00 95.56 488 VAL A CA 1
ATOM 3721 C C . VAL A 1 488 ? 2.064 -15.892 -17.449 1.00 95.56 488 VAL A C 1
ATOM 3723 O O . VAL A 1 488 ? 2.537 -16.422 -16.446 1.00 95.56 488 VAL A O 1
ATOM 3726 N N . SER A 1 489 ? 1.280 -16.579 -18.278 1.00 93.69 489 SER A N 1
ATOM 3727 C CA . SER A 1 489 ? 0.839 -17.963 -18.041 1.00 93.69 489 SER A CA 1
ATOM 3728 C C . SER A 1 489 ? 1.798 -19.019 -18.621 1.00 93.69 489 SER A C 1
ATOM 3730 O O . SER A 1 489 ? 1.380 -20.006 -19.230 1.00 93.69 489 SER A O 1
ATOM 3732 N N . VAL A 1 490 ? 3.105 -18.836 -18.404 1.00 94.62 490 VAL A N 1
ATOM 3733 C CA . VAL A 1 490 ? 4.154 -19.783 -18.831 1.00 94.62 490 VAL A CA 1
ATOM 3734 C C . VAL A 1 490 ? 4.070 -21.091 -18.037 1.00 94.62 490 VAL A C 1
ATOM 3736 O O . VAL A 1 490 ? 3.864 -21.073 -16.824 1.00 94.62 490 VAL A O 1
ATOM 3739 N N . ARG A 1 491 ? 4.212 -22.232 -18.720 1.00 93.31 491 ARG A N 1
ATOM 3740 C CA . ARG A 1 491 ? 4.211 -23.595 -18.156 1.00 93.31 491 ARG A CA 1
ATOM 3741 C C . ARG A 1 491 ? 5.555 -24.268 -18.401 1.00 93.31 491 ARG A C 1
ATOM 3743 O O . ARG A 1 491 ? 6.166 -24.012 -19.437 1.00 93.31 491 ARG A O 1
ATOM 3750 N N . ALA A 1 492 ? 5.970 -25.156 -17.503 1.00 94.69 492 ALA A N 1
ATOM 3751 C CA . ALA A 1 492 ? 7.235 -25.877 -17.631 1.00 94.69 492 ALA A CA 1
ATOM 3752 C C . ALA A 1 492 ? 7.282 -26.794 -18.862 1.00 94.69 492 ALA A C 1
ATOM 3754 O O . ALA A 1 492 ? 6.256 -27.281 -19.340 1.00 94.69 492 ALA A O 1
ATOM 3755 N N . GLY A 1 493 ? 8.494 -27.025 -19.367 1.00 92.81 493 GLY A N 1
ATOM 3756 C CA . GLY A 1 493 ? 8.780 -27.916 -20.495 1.00 92.81 493 GLY A CA 1
ATOM 3757 C C . GLY A 1 493 ? 8.229 -27.462 -21.851 1.00 92.81 493 GLY A C 1
ATOM 3758 O O . GLY A 1 493 ? 8.338 -28.203 -22.825 1.00 92.81 493 GLY A O 1
ATOM 3759 N N . GLN A 1 494 ? 7.638 -26.270 -21.938 1.00 95.06 494 GLN A N 1
ATOM 3760 C CA . GLN A 1 494 ? 7.075 -25.722 -23.170 1.00 95.06 494 GLN A CA 1
ATOM 3761 C C . GLN A 1 494 ? 8.096 -24.835 -23.886 1.00 95.06 494 GLN A C 1
ATOM 3763 O O . GLN A 1 494 ? 8.962 -24.216 -23.262 1.00 95.06 494 GLN A O 1
ATOM 3768 N N . ARG A 1 495 ? 7.975 -24.756 -25.214 1.00 96.50 495 ARG A N 1
ATOM 3769 C CA . ARG A 1 495 ? 8.745 -23.818 -26.038 1.00 96.50 495 ARG A CA 1
ATOM 3770 C C . ARG A 1 495 ? 7.944 -22.542 -26.258 1.00 96.50 495 ARG A C 1
ATOM 3772 O O . ARG A 1 495 ? 6.747 -22.605 -26.543 1.00 96.50 495 ARG A O 1
ATOM 3779 N N . TYR A 1 496 ? 8.630 -21.415 -26.153 1.00 97.88 496 TYR A N 1
ATOM 3780 C CA . TYR A 1 496 ? 8.078 -20.086 -26.366 1.00 97.88 496 TYR A CA 1
ATOM 3781 C C . TYR A 1 496 ? 8.956 -19.307 -27.337 1.00 97.88 496 TYR A C 1
ATOM 3783 O O . TYR A 1 496 ? 10.174 -19.496 -27.360 1.00 97.88 496 TYR A O 1
ATOM 3791 N N . HIS A 1 497 ? 8.323 -18.420 -28.095 1.00 98.00 497 HIS A N 1
ATOM 3792 C CA . HIS A 1 497 ? 8.986 -17.457 -28.961 1.00 98.00 497 HIS A CA 1
ATOM 3793 C C . HIS A 1 497 ? 8.806 -16.061 -28.364 1.00 98.00 497 HIS A C 1
ATOM 3795 O O . HIS A 1 497 ? 7.676 -15.582 -28.246 1.00 98.00 497 HIS A O 1
ATOM 3801 N N . LEU A 1 498 ? 9.903 -15.438 -27.939 1.00 98.31 498 LEU A N 1
ATOM 3802 C CA . LEU A 1 498 ? 9.915 -14.055 -27.471 1.00 98.31 498 LEU A CA 1
ATOM 3803 C C . LEU A 1 498 ? 10.381 -13.156 -28.612 1.00 98.31 498 LEU A C 1
ATOM 3805 O O . LEU A 1 498 ? 11.457 -13.387 -29.158 1.00 98.31 498 LEU A O 1
ATOM 3809 N N . GLU A 1 499 ? 9.607 -12.126 -28.926 1.00 98.06 499 GLU A N 1
ATOM 3810 C CA . GLU A 1 499 ? 9.977 -11.064 -29.861 1.00 98.06 499 GLU A CA 1
ATOM 3811 C C . GLU A 1 499 ? 9.738 -9.691 -29.225 1.00 98.06 499 GLU A C 1
ATOM 3813 O O . GLU A 1 499 ? 8.821 -9.512 -28.419 1.00 98.06 499 GLU A O 1
ATOM 3818 N N . LEU A 1 500 ? 10.602 -8.738 -29.555 1.00 98.38 500 LEU A N 1
ATOM 3819 C CA . LEU A 1 500 ? 10.529 -7.351 -29.118 1.00 98.38 500 LEU A CA 1
ATOM 3820 C C . LEU A 1 500 ? 11.278 -6.463 -30.111 1.00 98.38 500 LEU A C 1
ATOM 3822 O O . LEU A 1 500 ? 12.291 -6.871 -30.684 1.00 98.38 500 LEU A O 1
ATOM 3826 N N . ASP A 1 501 ? 10.793 -5.242 -30.283 1.00 98.44 501 ASP A N 1
ATOM 3827 C CA . ASP A 1 501 ? 11.495 -4.204 -31.021 1.00 98.44 501 ASP A CA 1
ATOM 3828 C C . ASP A 1 501 ? 12.299 -3.373 -30.009 1.00 98.44 501 ASP A C 1
ATOM 3830 O O . ASP A 1 501 ? 11.783 -2.984 -28.960 1.00 98.44 501 ASP A O 1
ATOM 3834 N N . VAL A 1 502 ? 13.583 -3.138 -30.281 1.00 97.75 502 VAL A N 1
ATOM 3835 C CA . VAL A 1 502 ? 14.474 -2.389 -29.381 1.00 97.75 502 VAL A CA 1
ATOM 3836 C C . VAL A 1 502 ? 15.337 -1.387 -30.128 1.00 97.75 502 VAL A C 1
ATOM 3838 O O . VAL A 1 502 ? 15.701 -1.600 -31.286 1.00 97.75 502 VAL A O 1
ATOM 3841 N N . ARG A 1 503 ? 15.686 -0.293 -29.451 1.00 96.69 503 ARG A N 1
ATOM 3842 C CA . ARG A 1 503 ? 16.523 0.779 -29.995 1.00 96.69 503 ARG A CA 1
ATOM 3843 C C . ARG A 1 503 ? 17.427 1.355 -28.909 1.00 96.69 503 ARG A C 1
ATOM 3845 O O . ARG A 1 503 ? 16.964 1.704 -27.827 1.00 96.69 503 ARG A O 1
ATOM 3852 N N . SER A 1 504 ? 18.717 1.504 -29.206 1.00 95.50 504 SER A N 1
ATOM 3853 C CA . SER A 1 504 ? 19.659 2.238 -28.355 1.00 95.50 504 SER A CA 1
ATOM 3854 C C . SER A 1 504 ? 20.771 2.885 -29.187 1.00 95.50 504 SER A C 1
ATOM 3856 O O . SER A 1 504 ? 21.063 2.468 -30.306 1.00 95.50 504 SER A O 1
ATOM 3858 N N . GLN A 1 505 ? 21.386 3.930 -28.636 1.00 93.12 505 GLN A N 1
ATOM 3859 C CA . GLN A 1 505 ? 22.613 4.547 -29.158 1.00 93.12 505 GLN A CA 1
ATOM 3860 C C . GLN A 1 505 ? 23.839 4.184 -28.303 1.00 93.12 505 GLN A C 1
ATOM 3862 O O . GLN A 1 505 ? 24.946 4.628 -28.592 1.00 93.12 505 GLN A O 1
ATOM 3867 N N . GLN A 1 506 ? 23.648 3.403 -27.234 1.00 92.00 506 GLN A N 1
ATOM 3868 C CA . GLN A 1 506 ? 24.683 3.143 -26.239 1.00 92.00 506 GLN A CA 1
ATOM 3869 C C . GLN A 1 506 ? 25.570 1.955 -26.624 1.00 92.00 506 GLN A C 1
ATOM 3871 O O . GLN A 1 506 ? 25.045 0.869 -26.883 1.00 92.00 506 GLN A O 1
ATOM 3876 N N . PRO A 1 507 ? 26.907 2.114 -26.632 1.00 88.56 507 PRO A N 1
ATOM 3877 C CA . PRO A 1 507 ? 27.845 1.014 -26.833 1.00 88.56 507 PRO A CA 1
ATOM 3878 C C . PRO A 1 507 ? 27.615 -0.137 -25.847 1.00 88.56 507 PRO A C 1
ATOM 3880 O O . PRO A 1 507 ? 27.603 0.071 -24.637 1.00 88.56 507 PRO A O 1
ATOM 3883 N N . GLY A 1 508 ? 27.453 -1.360 -26.360 1.00 86.50 508 GLY A N 1
ATOM 3884 C CA . GLY A 1 508 ? 27.230 -2.544 -25.522 1.00 86.50 508 GLY A CA 1
ATOM 3885 C C . GLY A 1 508 ? 25.870 -2.568 -24.816 1.00 86.50 508 GLY A C 1
ATOM 3886 O O . GLY A 1 508 ? 25.725 -3.248 -23.799 1.00 86.50 508 GLY A O 1
ATOM 3887 N N . ALA A 1 509 ? 24.882 -1.819 -25.321 1.00 92.38 509 ALA A N 1
ATOM 3888 C CA . ALA A 1 509 ? 23.514 -1.904 -24.835 1.00 92.38 509 ALA A CA 1
ATOM 3889 C C . ALA A 1 509 ? 22.993 -3.337 -24.970 1.00 92.38 509 ALA A C 1
ATOM 3891 O O . ALA A 1 509 ? 22.957 -3.905 -26.060 1.00 92.38 509 ALA A O 1
ATOM 3892 N N . ARG A 1 510 ? 22.525 -3.894 -23.857 1.00 94.69 510 ARG A N 1
ATOM 3893 C CA . ARG A 1 510 ? 21.841 -5.183 -23.827 1.00 94.69 510 ARG A CA 1
ATOM 3894 C C . ARG A 1 510 ? 20.545 -5.056 -23.050 1.00 94.69 510 ARG A C 1
ATOM 3896 O O . ARG A 1 510 ? 20.490 -4.309 -22.077 1.00 94.69 510 ARG A O 1
ATOM 3903 N N . ILE A 1 511 ? 19.525 -5.807 -23.439 1.00 96.12 511 ILE A N 1
ATOM 3904 C CA . ILE A 1 511 ? 18.301 -5.965 -22.651 1.00 96.12 511 ILE A CA 1
ATOM 3905 C C . ILE A 1 511 ? 18.195 -7.394 -22.145 1.00 96.12 511 ILE A C 1
ATOM 3907 O O . ILE A 1 511 ? 18.386 -8.356 -22.891 1.00 96.12 511 ILE A O 1
ATOM 3911 N N . GLU A 1 512 ? 17.878 -7.530 -20.865 1.00 96.94 512 GLU A N 1
ATOM 3912 C CA . GLU A 1 512 ? 17.606 -8.806 -20.222 1.00 96.94 512 GLU A CA 1
ATOM 3913 C C . GLU A 1 512 ? 16.106 -8.938 -19.977 1.00 96.94 512 GLU A C 1
ATOM 3915 O O . GLU A 1 512 ? 15.437 -7.997 -19.552 1.00 96.94 512 GLU A O 1
ATOM 3920 N N . THR A 1 513 ? 15.565 -10.116 -20.277 1.00 97.31 513 THR A N 1
ATOM 3921 C CA . THR A 1 513 ? 14.114 -10.343 -20.316 1.00 97.31 513 THR A CA 1
ATOM 3922 C C . THR A 1 513 ? 13.657 -11.539 -19.475 1.00 97.31 513 THR A C 1
ATOM 3924 O O . THR A 1 513 ? 12.936 -12.394 -19.976 1.00 97.31 513 THR A O 1
ATOM 3927 N N . PRO A 1 514 ? 14.103 -11.703 -18.216 1.00 96.69 514 PRO A N 1
ATOM 3928 C CA . PRO A 1 514 ? 13.921 -12.958 -17.492 1.00 96.69 514 PRO A CA 1
ATOM 3929 C C . PRO A 1 514 ? 12.451 -13.357 -17.319 1.00 96.69 514 PRO A C 1
ATOM 3931 O O . PRO A 1 514 ? 11.594 -12.524 -17.021 1.00 96.69 514 PRO A O 1
ATOM 3934 N N . VAL A 1 515 ? 12.193 -14.664 -17.425 1.00 97.56 515 VAL A N 1
ATOM 3935 C CA . VAL A 1 515 ? 10.925 -15.292 -17.038 1.00 97.56 515 VAL A CA 1
ATOM 3936 C C . VAL A 1 515 ? 11.151 -16.072 -15.749 1.00 97.56 515 VAL A C 1
ATOM 3938 O O . VAL A 1 515 ? 11.906 -17.046 -15.741 1.00 97.56 515 VAL A O 1
ATOM 3941 N N . CYS A 1 516 ? 10.514 -15.643 -14.662 1.00 95.62 516 CYS A N 1
ATOM 3942 C CA . CYS A 1 516 ? 10.753 -16.170 -13.316 1.00 95.62 516 CYS A CA 1
ATOM 3943 C C . CYS A 1 516 ? 9.455 -16.520 -12.587 1.00 95.62 516 CYS A C 1
ATOM 3945 O O . CYS A 1 516 ? 8.450 -15.823 -12.728 1.00 95.62 516 CYS A O 1
ATOM 3947 N N . GLU A 1 517 ? 9.509 -17.531 -11.718 1.00 94.19 517 GLU A N 1
ATOM 3948 C CA . GLU A 1 517 ? 8.507 -17.718 -10.666 1.00 94.19 517 GLU A CA 1
ATOM 3949 C C . GLU A 1 517 ? 8.705 -16.642 -9.590 1.00 94.19 517 GLU A C 1
ATOM 3951 O O . GLU A 1 517 ? 9.765 -16.548 -8.968 1.00 94.19 517 GLU A O 1
ATOM 3956 N N . LYS A 1 518 ? 7.707 -15.788 -9.370 1.00 90.25 518 LYS A N 1
ATOM 3957 C CA . LYS A 1 518 ? 7.852 -14.610 -8.511 1.00 90.25 518 LYS A CA 1
ATOM 3958 C C . LYS A 1 518 ? 6.509 -14.161 -7.956 1.00 90.25 518 LYS A C 1
ATOM 3960 O O . LYS A 1 518 ? 5.584 -13.884 -8.711 1.00 90.25 518 LYS A O 1
ATOM 3965 N N . GLN A 1 519 ? 6.415 -14.030 -6.631 1.00 86.31 519 GLN A N 1
ATOM 3966 C CA . GLN A 1 519 ? 5.241 -13.413 -6.007 1.00 86.31 519 GLN A CA 1
ATOM 3967 C C . GLN A 1 519 ? 5.311 -11.885 -6.125 1.00 86.31 519 GLN A C 1
ATOM 3969 O O . GLN A 1 519 ? 4.411 -11.265 -6.696 1.00 86.31 519 GLN A O 1
ATOM 3974 N N . LEU A 1 520 ? 6.397 -11.279 -5.622 1.00 88.50 520 LEU A N 1
ATOM 3975 C CA . LEU A 1 520 ? 6.644 -9.842 -5.755 1.00 88.50 520 LEU A CA 1
ATOM 3976 C C . LEU A 1 520 ? 8.126 -9.479 -5.869 1.00 88.50 520 LEU A C 1
ATOM 3978 O O . LEU A 1 520 ? 8.503 -8.974 -6.917 1.00 88.50 520 LEU A O 1
ATOM 3982 N N . LEU A 1 521 ? 8.952 -9.720 -4.841 1.00 82.06 521 LEU A N 1
ATOM 3983 C CA . LEU A 1 521 ? 10.346 -9.238 -4.787 1.00 82.06 521 LEU A CA 1
ATOM 3984 C C . LEU A 1 521 ? 11.382 -10.306 -5.137 1.00 82.06 521 LEU A C 1
ATOM 3986 O O . LEU A 1 521 ? 12.195 -10.087 -6.031 1.00 82.06 521 LEU A O 1
ATOM 3990 N N . ASN A 1 522 ? 11.336 -11.472 -4.495 1.00 83.38 522 ASN A N 1
ATOM 3991 C CA . ASN A 1 522 ? 12.338 -12.512 -4.723 1.00 83.38 522 ASN A CA 1
ATOM 3992 C C . ASN A 1 522 ? 11.892 -13.450 -5.845 1.00 83.38 522 ASN A C 1
ATOM 3994 O O . ASN A 1 522 ? 10.737 -13.880 -5.890 1.00 83.38 522 ASN A O 1
ATOM 3998 N N . SER A 1 523 ? 12.819 -13.760 -6.743 1.00 87.81 523 SER A N 1
ATOM 3999 C CA . SER A 1 523 ? 12.594 -14.696 -7.840 1.00 87.81 523 SER A CA 1
ATOM 4000 C C . SER A 1 523 ? 13.027 -16.106 -7.434 1.00 87.81 523 SER A C 1
ATOM 4002 O O . SER A 1 523 ? 14.073 -16.293 -6.818 1.00 87.81 523 SER A O 1
ATOM 4004 N N . ARG A 1 524 ? 12.249 -17.106 -7.836 1.00 87.38 524 ARG A N 1
ATOM 4005 C CA . ARG A 1 524 ? 12.584 -18.532 -7.838 1.00 87.38 524 ARG A CA 1
ATOM 4006 C C . ARG A 1 524 ?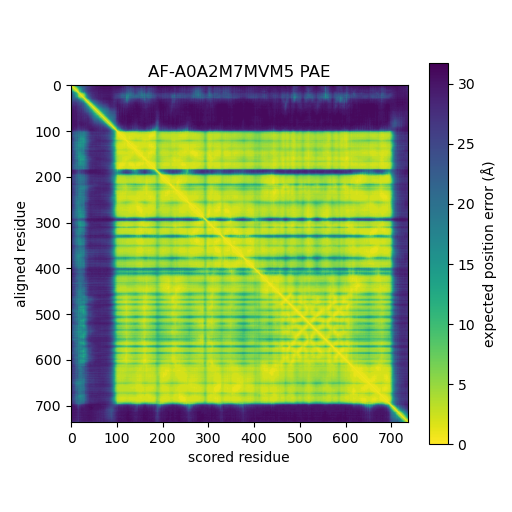 12.603 -18.986 -9.294 1.00 87.38 524 ARG A C 1
ATOM 4008 O O . ARG A 1 524 ? 11.866 -18.415 -10.083 1.00 87.38 524 ARG A O 1
ATOM 4015 N N . ARG A 1 525 ? 13.436 -19.981 -9.637 1.00 91.50 525 ARG A N 1
ATOM 4016 C CA . ARG A 1 525 ? 13.510 -20.636 -10.966 1.00 91.50 525 ARG A CA 1
ATOM 4017 C C . ARG A 1 525 ? 13.306 -19.653 -12.133 1.00 91.50 525 ARG A C 1
ATOM 4019 O O . ARG A 1 525 ? 12.183 -19.350 -12.523 1.00 91.50 525 ARG A O 1
ATOM 4026 N N . CYS A 1 526 ? 14.401 -19.185 -12.712 1.00 95.06 526 CYS A N 1
ATOM 4027 C CA . CYS A 1 526 ? 14.355 -18.236 -13.818 1.00 95.06 526 CYS A CA 1
ATOM 4028 C C . CYS A 1 526 ? 14.956 -18.830 -15.086 1.00 95.06 526 CYS A C 1
ATOM 4030 O O . CYS A 1 526 ? 15.973 -19.521 -15.026 1.00 95.06 526 CYS A O 1
ATOM 4032 N N . VAL A 1 527 ? 14.382 -18.473 -16.230 1.00 96.44 527 VAL A N 1
ATOM 4033 C CA . VAL A 1 527 ? 15.056 -18.552 -17.526 1.00 96.44 527 VAL A CA 1
ATOM 4034 C C . VAL A 1 527 ? 15.401 -17.132 -17.947 1.00 96.44 527 VAL A C 1
ATOM 4036 O O . VAL A 1 527 ? 14.521 -16.281 -18.054 1.00 96.44 527 VAL A O 1
ATOM 4039 N N . TRP A 1 528 ? 16.689 -16.874 -18.150 1.00 95.62 528 TRP A N 1
ATOM 4040 C CA . TRP A 1 528 ? 17.196 -15.567 -18.553 1.00 95.62 528 TRP A CA 1
ATOM 4041 C C . TRP A 1 528 ? 17.449 -15.553 -20.051 1.00 95.62 528 TRP A C 1
ATOM 4043 O O . TRP A 1 528 ? 18.102 -16.447 -20.592 1.00 95.62 528 TRP A O 1
ATOM 4053 N N . MET A 1 529 ? 16.953 -14.516 -20.716 1.00 95.94 529 MET A N 1
ATOM 4054 C CA . MET A 1 529 ? 17.305 -14.224 -22.099 1.00 95.94 529 MET A CA 1
ATOM 4055 C C . MET A 1 529 ? 17.890 -12.826 -22.145 1.00 95.94 529 MET A C 1
ATOM 4057 O O . MET A 1 529 ? 17.348 -11.903 -21.541 1.00 95.94 529 MET A O 1
ATOM 4061 N N . ALA A 1 530 ? 18.998 -12.703 -22.861 1.00 95.69 530 ALA A N 1
ATOM 4062 C CA . ALA A 1 530 ? 19.654 -11.441 -23.139 1.00 95.69 530 ALA A CA 1
ATOM 4063 C C . ALA A 1 530 ? 19.665 -11.211 -24.650 1.00 95.69 530 ALA A C 1
ATOM 4065 O O . ALA A 1 530 ? 19.823 -12.169 -25.420 1.00 95.69 530 ALA A O 1
ATOM 4066 N N . PHE A 1 531 ? 19.500 -9.953 -25.036 1.00 96.12 531 PHE A N 1
ATOM 4067 C CA . PHE A 1 531 ? 19.570 -9.484 -26.407 1.00 96.12 531 PHE A CA 1
ATOM 4068 C C . PHE A 1 531 ? 20.567 -8.333 -26.479 1.00 96.12 531 PHE A C 1
ATOM 4070 O O . PHE A 1 531 ? 20.387 -7.320 -25.804 1.00 96.12 531 PHE A O 1
ATOM 4077 N N . GLU A 1 532 ? 21.605 -8.503 -27.292 1.00 95.69 532 GLU A N 1
ATOM 4078 C CA . GLU A 1 532 ? 22.514 -7.415 -27.648 1.00 95.69 532 GLU A CA 1
ATOM 4079 C C . GLU A 1 532 ? 21.791 -6.468 -28.608 1.00 95.69 532 GLU A C 1
ATOM 4081 O O . GLU A 1 532 ? 21.163 -6.914 -29.574 1.00 95.69 532 GLU A O 1
ATOM 4086 N N . VAL A 1 533 ? 21.856 -5.169 -28.333 1.00 94.88 533 VAL A N 1
ATOM 4087 C CA . VAL A 1 533 ? 21.129 -4.147 -29.084 1.00 94.88 533 VAL A CA 1
ATOM 4088 C C . VAL A 1 533 ? 22.100 -3.395 -29.989 1.00 94.88 533 VAL A C 1
ATOM 4090 O O . VAL A 1 533 ? 23.075 -2.823 -29.496 1.00 94.88 533 VAL A O 1
ATOM 4093 N N . PRO A 1 534 ? 21.858 -3.362 -31.313 1.00 94.31 534 PRO A N 1
ATOM 4094 C CA . PRO A 1 534 ? 22.664 -2.555 -32.218 1.00 94.31 534 PRO A CA 1
ATOM 4095 C C . PRO A 1 534 ? 22.630 -1.072 -31.832 1.00 94.31 534 PRO A C 1
ATOM 4097 O O . PRO A 1 534 ? 21.590 -0.526 -31.469 1.00 94.31 534 PRO A O 1
ATOM 4100 N N . THR A 1 535 ? 23.779 -0.410 -31.941 1.00 91.38 535 THR A N 1
ATOM 4101 C CA . THR A 1 535 ? 24.013 0.933 -31.382 1.00 91.38 535 THR A CA 1
ATOM 4102 C C . THR A 1 535 ? 23.848 2.041 -32.420 1.00 91.38 535 THR A C 1
ATOM 4104 O O . THR A 1 535 ? 24.431 3.115 -32.296 1.00 91.38 535 THR A O 1
ATOM 4107 N N . ASP A 1 536 ? 23.110 1.770 -33.495 1.00 93.50 536 ASP A N 1
ATOM 4108 C CA . ASP A 1 536 ? 22.917 2.689 -34.619 1.00 93.50 536 ASP A CA 1
ATOM 4109 C C . ASP A 1 536 ? 21.692 3.601 -34.442 1.00 93.50 536 ASP A C 1
ATOM 4111 O O . ASP A 1 536 ? 21.324 4.334 -35.361 1.00 93.50 536 ASP A O 1
ATOM 4115 N N . GLY A 1 537 ? 21.050 3.552 -33.268 1.00 93.12 537 GLY A N 1
ATOM 4116 C CA . GLY A 1 537 ? 19.889 4.370 -32.940 1.00 93.12 537 GLY A CA 1
ATOM 4117 C C . GLY A 1 537 ? 18.636 4.032 -33.747 1.00 93.12 537 GLY A C 1
ATOM 4118 O O . GLY A 1 537 ? 17.699 4.829 -33.741 1.00 93.12 537 GLY A O 1
ATOM 4119 N N . ARG A 1 538 ? 18.588 2.885 -34.436 1.00 95.75 538 ARG A N 1
ATOM 4120 C CA . ARG A 1 538 ? 17.408 2.424 -35.183 1.00 95.75 538 ARG A CA 1
ATOM 4121 C C . ARG A 1 538 ? 16.666 1.330 -34.421 1.00 95.75 538 ARG A C 1
ATOM 4123 O O . ARG A 1 538 ? 17.215 0.696 -33.526 1.00 95.75 538 ARG A O 1
ATOM 4130 N N . TRP A 1 539 ? 15.392 1.146 -34.758 1.00 97.44 539 TRP A N 1
ATOM 4131 C CA . TRP A 1 539 ? 14.588 0.046 -34.231 1.00 97.44 539 TRP A CA 1
ATOM 4132 C C . TRP A 1 539 ? 15.007 -1.268 -34.883 1.00 97.44 539 TRP A C 1
ATOM 4134 O O . TRP A 1 539 ? 14.999 -1.385 -36.109 1.00 97.44 539 TRP A O 1
ATOM 4144 N N . HIS A 1 540 ? 15.330 -2.256 -34.056 1.00 97.62 540 HIS A N 1
ATOM 4145 C CA . HIS A 1 540 ? 15.652 -3.613 -34.482 1.00 97.62 540 HIS A CA 1
ATOM 4146 C C . HIS A 1 540 ? 14.678 -4.587 -33.849 1.00 97.62 540 HIS A C 1
ATOM 4148 O O . HIS A 1 540 ? 14.501 -4.593 -32.631 1.00 97.62 540 HIS A O 1
ATOM 4154 N N . ARG A 1 541 ? 14.083 -5.444 -34.679 1.00 98.00 541 ARG A N 1
ATOM 4155 C CA . ARG A 1 541 ? 13.291 -6.570 -34.196 1.00 98.00 541 ARG A CA 1
ATOM 4156 C C . ARG A 1 541 ? 14.217 -7.692 -33.773 1.00 98.00 541 ARG A C 1
ATOM 4158 O O . ARG A 1 541 ? 14.882 -8.297 -34.615 1.00 98.00 541 ARG A O 1
ATOM 4165 N N . LEU A 1 542 ? 14.225 -7.993 -32.484 1.00 97.69 542 LEU A N 1
ATOM 4166 C CA . LEU A 1 542 ? 14.984 -9.095 -31.918 1.00 97.69 542 LEU A CA 1
ATOM 4167 C C . LEU A 1 542 ? 14.024 -10.197 -31.487 1.00 97.69 542 LEU A C 1
ATOM 4169 O O . LEU A 1 542 ? 12.922 -9.938 -31.006 1.00 97.69 542 LEU A O 1
ATOM 4173 N N . SER A 1 543 ? 14.435 -11.446 -31.681 1.00 97.31 543 SER A N 1
ATOM 4174 C CA . SER A 1 543 ? 13.631 -12.593 -31.275 1.00 97.31 543 SER A CA 1
ATOM 4175 C C . SER A 1 543 ? 14.490 -13.751 -30.798 1.00 97.31 543 SER A C 1
ATOM 4177 O O . SER A 1 543 ? 15.662 -13.877 -31.164 1.00 97.31 543 SER A O 1
ATOM 4179 N N . ARG A 1 544 ? 13.919 -14.577 -29.923 1.00 96.94 544 ARG A N 1
ATOM 4180 C CA . ARG A 1 544 ? 14.580 -15.759 -29.379 1.00 96.94 544 ARG A CA 1
ATOM 4181 C C . ARG A 1 544 ? 13.561 -16.820 -29.003 1.00 96.94 544 ARG A C 1
ATOM 4183 O O . ARG A 1 544 ? 12.648 -16.575 -28.215 1.00 96.94 544 ARG A O 1
ATOM 4190 N N . ASP A 1 545 ? 13.787 -18.026 -29.505 1.00 97.00 545 ASP A N 1
ATOM 4191 C CA . ASP A 1 545 ? 13.118 -19.212 -28.989 1.00 97.00 545 ASP A CA 1
ATOM 4192 C C . ASP A 1 545 ? 13.795 -19.672 -27.701 1.00 97.00 545 ASP A C 1
ATOM 4194 O O . ASP A 1 545 ? 15.026 -19.758 -27.616 1.00 97.00 545 ASP A O 1
ATOM 4198 N N . PHE A 1 546 ? 12.994 -20.030 -26.704 1.00 96.56 546 PHE A N 1
ATOM 4199 C CA . PHE A 1 546 ? 13.495 -20.613 -25.468 1.00 96.56 546 PHE A CA 1
ATOM 4200 C C . PHE A 1 546 ? 12.576 -21.722 -24.953 1.00 96.56 546 PHE A C 1
ATOM 4202 O O . PHE A 1 546 ? 11.392 -21.800 -25.282 1.00 96.56 546 PHE A O 1
ATOM 4209 N N . SER A 1 547 ? 13.148 -22.609 -24.142 1.00 96.06 547 SER A N 1
ATOM 4210 C CA . SER A 1 547 ? 12.391 -23.578 -23.350 1.00 96.06 547 SER A CA 1
ATOM 4211 C C . SER A 1 547 ? 12.197 -23.013 -21.951 1.00 96.06 547 SER A C 1
ATOM 4213 O O . SER A 1 547 ? 13.158 -22.539 -21.345 1.00 96.06 547 SER A O 1
ATOM 4215 N N . SER A 1 548 ? 10.981 -23.096 -21.415 1.00 94.25 548 SER A N 1
ATOM 4216 C CA . SER A 1 548 ? 10.681 -22.660 -20.046 1.00 94.25 548 SER A CA 1
ATOM 4217 C C . SER A 1 548 ? 11.355 -23.517 -18.970 1.00 94.25 548 SER A C 1
ATOM 4219 O O . SER A 1 548 ? 11.331 -23.151 -17.797 1.00 94.25 548 SER A O 1
ATOM 4221 N N . GLY A 1 549 ? 11.971 -24.649 -19.332 1.00 94.44 549 GLY A N 1
ATOM 4222 C CA . GLY A 1 549 ? 12.643 -25.528 -18.378 1.00 94.44 549 GLY A CA 1
ATOM 4223 C C . GLY A 1 549 ? 11.687 -25.955 -17.263 1.00 94.44 549 GLY A C 1
ATOM 4224 O O . GLY A 1 549 ? 10.633 -26.521 -17.540 1.00 94.44 549 GLY A O 1
ATOM 4225 N N . GLN A 1 550 ? 12.041 -25.660 -16.011 1.00 94.44 550 GLN A N 1
ATOM 4226 C CA . GLN A 1 550 ? 11.207 -25.939 -14.832 1.00 94.44 550 GLN A CA 1
ATOM 4227 C C . GLN A 1 550 ? 10.323 -24.757 -14.393 1.00 94.44 550 GLN A C 1
ATOM 4229 O O . GLN A 1 550 ? 9.679 -24.840 -13.351 1.00 94.44 550 GLN A O 1
ATOM 4234 N N . VAL A 1 551 ? 10.295 -23.647 -15.134 1.00 94.75 551 VAL A N 1
ATOM 4235 C CA . VAL A 1 551 ? 9.494 -22.474 -14.760 1.00 94.75 551 VAL A CA 1
ATOM 4236 C C . VAL A 1 551 ? 8.012 -22.781 -14.927 1.00 94.75 551 VAL A C 1
ATOM 4238 O O . VAL A 1 551 ? 7.556 -23.091 -16.028 1.00 94.75 551 VAL A O 1
ATOM 4241 N N . GLY A 1 552 ? 7.250 -22.676 -13.839 1.00 92.06 552 GLY A N 1
ATOM 4242 C CA . GLY A 1 552 ? 5.829 -23.012 -13.829 1.00 92.06 552 GLY A CA 1
ATOM 4243 C C . GLY A 1 552 ? 5.590 -24.520 -13.915 1.00 92.06 552 GLY A C 1
ATOM 4244 O O . GLY A 1 552 ? 4.669 -24.938 -14.620 1.00 92.06 552 GLY A O 1
ATOM 4245 N N . VAL A 1 553 ? 6.456 -25.318 -13.271 1.00 92.62 553 VAL A N 1
ATOM 4246 C CA . VAL A 1 553 ? 6.342 -26.791 -13.191 1.00 92.62 553 VAL A CA 1
ATOM 4247 C C . VAL A 1 553 ? 5.275 -27.245 -12.207 1.00 92.62 553 VAL A C 1
ATOM 4249 O O . VAL A 1 553 ? 4.655 -28.282 -12.407 1.00 92.62 553 VAL A O 1
ATOM 4252 N N . GLU A 1 554 ? 5.059 -26.459 -11.158 1.00 89.50 554 GLU A N 1
ATOM 4253 C CA . GLU A 1 554 ? 4.067 -26.760 -10.136 1.00 89.50 554 GLU A CA 1
ATOM 4254 C C . GLU A 1 554 ? 2.655 -26.415 -10.631 1.00 89.50 554 GLU A C 1
ATOM 4256 O O . GLU A 1 554 ? 2.466 -25.488 -11.426 1.00 89.50 554 GLU A O 1
ATOM 4261 N N . ASP A 1 555 ? 1.650 -27.103 -10.088 1.00 86.06 555 ASP A N 1
ATOM 4262 C CA . ASP A 1 555 ? 0.237 -26.897 -10.414 1.00 86.06 555 ASP A CA 1
ATOM 4263 C C . ASP A 1 555 ? -0.619 -26.587 -9.174 1.00 86.06 555 ASP A C 1
ATOM 4265 O O . ASP A 1 555 ? -0.222 -26.773 -8.019 1.00 86.06 555 ASP A O 1
ATOM 4269 N N . GLY A 1 556 ? -1.829 -26.076 -9.416 1.00 87.19 556 GLY A N 1
ATOM 4270 C CA . GLY A 1 556 ? -2.798 -25.760 -8.365 1.00 87.19 556 GLY A CA 1
ATOM 4271 C C . GLY A 1 556 ? -2.249 -24.774 -7.329 1.00 87.19 556 GLY A C 1
ATOM 4272 O O . GLY A 1 556 ? -1.715 -23.724 -7.678 1.00 87.19 556 GLY A O 1
ATOM 4273 N N . LEU A 1 557 ? -2.381 -25.113 -6.043 1.00 84.31 557 LEU A N 1
ATOM 4274 C CA . LEU A 1 557 ? -1.872 -24.291 -4.939 1.00 84.31 557 LEU A CA 1
ATOM 4275 C C . LEU A 1 557 ? -0.343 -24.306 -4.829 1.00 84.31 557 LEU A C 1
ATOM 4277 O O . LEU A 1 557 ? 0.200 -23.477 -4.114 1.00 84.31 557 LEU A O 1
ATOM 4281 N N . GLN A 1 558 ? 0.370 -25.205 -5.505 1.00 86.38 558 GLN A N 1
ATOM 4282 C CA . GLN A 1 558 ? 1.839 -25.231 -5.460 1.00 86.38 558 GLN A CA 1
ATOM 4283 C C . GLN A 1 558 ? 2.466 -24.269 -6.472 1.00 86.38 558 GLN A C 1
ATOM 4285 O O . GLN A 1 558 ? 3.672 -24.043 -6.454 1.00 86.38 558 GLN A O 1
ATOM 4290 N N . ARG A 1 559 ? 1.644 -23.684 -7.351 1.00 87.31 559 ARG A N 1
ATOM 4291 C CA . ARG A 1 559 ? 2.092 -22.838 -8.448 1.00 87.31 559 ARG A CA 1
ATOM 4292 C C . ARG A 1 559 ? 2.232 -21.373 -8.024 1.00 87.31 559 ARG A C 1
ATOM 4294 O O . ARG A 1 559 ? 1.209 -20.706 -7.838 1.00 87.31 559 ARG A O 1
ATOM 4301 N N . PRO A 1 560 ? 3.459 -20.831 -7.918 1.00 87.56 560 PRO A N 1
ATOM 4302 C CA . PRO A 1 560 ? 3.650 -19.391 -7.795 1.00 87.56 560 PRO A CA 1
ATOM 4303 C C . PRO A 1 560 ? 3.256 -18.675 -9.096 1.00 87.56 560 PRO A C 1
ATOM 4305 O O . PRO A 1 560 ? 3.190 -19.275 -10.173 1.00 87.56 560 PRO A O 1
ATOM 4308 N N . ALA A 1 561 ? 3.027 -17.365 -9.008 1.00 91.69 561 ALA A N 1
ATOM 4309 C CA . ALA A 1 561 ? 2.895 -16.537 -10.201 1.00 91.69 561 ALA A CA 1
ATOM 4310 C C . ALA A 1 561 ? 4.195 -16.566 -11.027 1.00 91.69 561 ALA A C 1
ATOM 4312 O O . ALA A 1 561 ? 5.288 -16.684 -10.472 1.00 91.69 561 ALA A O 1
ATOM 4313 N N . VAL A 1 562 ? 4.066 -16.457 -12.351 1.00 95.31 562 VAL A N 1
ATOM 4314 C CA . VAL A 1 562 ? 5.196 -16.353 -13.281 1.00 95.31 562 VAL A CA 1
ATOM 4315 C C . VAL A 1 562 ? 5.138 -14.997 -13.965 1.00 95.31 562 VAL A C 1
ATOM 4317 O O . VAL A 1 562 ? 4.063 -14.529 -14.342 1.00 95.31 562 VAL A O 1
ATOM 4320 N N . GLU A 1 563 ? 6.289 -14.358 -14.110 1.00 96.31 563 GLU A N 1
ATOM 4321 C CA . GLU A 1 563 ? 6.411 -13.019 -14.675 1.00 96.31 563 GLU A CA 1
ATOM 4322 C C . GLU A 1 563 ? 7.508 -12.977 -15.728 1.00 96.31 563 GLU A C 1
ATOM 4324 O O . GLU A 1 563 ? 8.564 -13.578 -15.537 1.00 96.31 563 GLU A O 1
ATOM 4329 N N . LEU A 1 564 ? 7.250 -12.244 -16.812 1.00 97.69 564 LEU A N 1
ATOM 4330 C CA . LEU A 1 564 ? 8.268 -11.775 -17.746 1.00 97.69 564 LEU A CA 1
ATOM 4331 C C . LEU A 1 564 ? 8.627 -10.345 -17.350 1.00 97.69 564 LEU A C 1
ATOM 4333 O O . LEU A 1 564 ? 7.732 -9.509 -17.218 1.00 97.69 564 LEU A O 1
ATOM 4337 N N . ALA A 1 565 ? 9.911 -10.065 -17.157 1.00 97.19 565 ALA A N 1
ATOM 4338 C CA . ALA A 1 565 ? 10.399 -8.729 -16.836 1.00 97.19 565 ALA A CA 1
ATOM 4339 C C . ALA A 1 565 ? 11.262 -8.168 -17.959 1.00 97.19 565 ALA A C 1
ATOM 4341 O O . ALA A 1 565 ? 11.974 -8.921 -18.604 1.00 97.19 565 ALA A O 1
ATOM 4342 N N . LEU A 1 566 ? 11.230 -6.853 -18.147 1.00 97.75 566 LEU A N 1
ATOM 4343 C CA . LEU A 1 566 ? 12.183 -6.094 -18.948 1.00 97.75 566 LEU A CA 1
ATOM 4344 C C . LEU A 1 566 ? 13.181 -5.436 -17.993 1.00 97.75 566 LEU A C 1
ATOM 4346 O O . LEU A 1 566 ? 12.775 -4.774 -17.032 1.00 97.75 566 LEU A O 1
ATOM 4350 N N . TYR A 1 567 ? 14.470 -5.645 -18.240 1.00 95.75 567 TYR A N 1
ATOM 4351 C CA . TYR A 1 567 ? 15.554 -5.135 -17.412 1.00 95.75 567 TYR A CA 1
ATOM 4352 C C . TYR A 1 567 ? 16.693 -4.608 -18.284 1.00 95.75 567 TYR A C 1
ATOM 4354 O O . TYR A 1 567 ? 17.181 -5.299 -19.180 1.00 95.75 567 TYR A O 1
ATOM 4362 N N . TYR A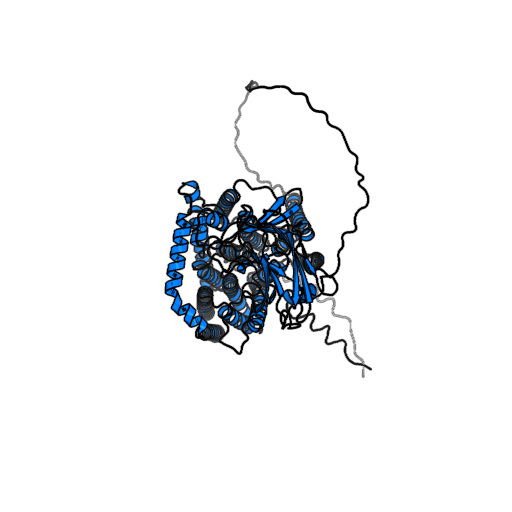 1 568 ? 17.126 -3.381 -17.997 1.00 95.38 568 TYR A N 1
ATOM 4363 C CA . TYR A 1 568 ? 18.313 -2.784 -18.591 1.00 95.38 568 TYR A CA 1
ATOM 4364 C C . TYR A 1 568 ? 19.483 -2.843 -17.592 1.00 95.38 568 TYR A C 1
ATOM 4366 O O . TYR A 1 568 ? 19.500 -2.069 -16.637 1.00 95.38 568 TYR A O 1
ATOM 4374 N N . PRO A 1 569 ? 20.456 -3.756 -17.778 1.00 92.00 569 PRO A N 1
ATOM 4375 C CA . PRO A 1 569 ? 21.644 -3.875 -16.929 1.00 92.00 569 PRO A CA 1
ATOM 4376 C C . PRO A 1 569 ? 22.766 -2.888 -17.291 1.00 92.00 569 PRO A C 1
ATOM 4378 O O . PRO A 1 569 ? 23.880 -3.035 -16.793 1.00 92.00 569 PRO A O 1
ATOM 4381 N N . GLY A 1 570 ? 22.530 -1.944 -18.208 1.00 84.62 570 GLY A N 1
ATOM 4382 C CA . GLY A 1 570 ? 23.558 -1.000 -18.635 1.00 84.62 570 GLY A CA 1
ATOM 4383 C C . GLY A 1 570 ? 23.954 -0.027 -17.526 1.00 84.62 570 GLY A C 1
ATOM 4384 O O . GLY A 1 570 ? 23.149 0.317 -16.663 1.00 84.62 570 GLY A O 1
ATOM 4385 N N . ASN A 1 571 ? 25.205 0.432 -17.577 1.00 84.31 571 ASN A N 1
ATOM 4386 C CA . ASN A 1 571 ? 25.751 1.397 -16.617 1.00 84.31 571 ASN A CA 1
ATOM 4387 C C . ASN A 1 571 ? 25.545 2.858 -17.045 1.00 84.31 571 ASN A C 1
ATOM 4389 O O . ASN A 1 571 ? 25.800 3.754 -16.245 1.00 84.31 571 ASN A O 1
ATOM 4393 N N . ASP A 1 572 ? 25.105 3.094 -18.284 1.00 87.69 572 ASP A N 1
ATOM 4394 C CA . ASP A 1 572 ? 24.879 4.427 -18.843 1.00 87.69 572 ASP A CA 1
ATOM 4395 C C . ASP A 1 572 ? 23.762 4.400 -19.902 1.00 87.69 572 ASP A C 1
ATOM 4397 O O . ASP A 1 572 ? 23.444 3.358 -20.483 1.00 87.69 572 ASP A O 1
ATOM 4401 N N . GLY A 1 573 ? 23.163 5.559 -20.147 1.00 90.62 573 GLY A N 1
ATOM 4402 C CA . GLY A 1 573 ? 22.234 5.837 -21.227 1.00 90.62 573 GLY A CA 1
ATOM 4403 C C . GLY A 1 573 ? 20.879 5.142 -21.151 1.00 90.62 573 GLY A C 1
ATOM 4404 O O . GLY A 1 573 ? 20.360 4.842 -20.075 1.00 90.62 573 GLY A O 1
ATOM 4405 N N . LEU A 1 574 ? 20.264 4.989 -22.327 1.00 94.88 574 LEU A N 1
ATOM 4406 C CA . LEU A 1 574 ? 18.846 4.677 -22.495 1.00 94.88 574 LEU A CA 1
ATOM 4407 C C . LEU A 1 574 ? 18.650 3.528 -23.486 1.00 94.88 574 LEU A C 1
ATOM 4409 O O . LEU A 1 574 ? 19.378 3.408 -24.480 1.00 94.88 574 LEU A O 1
ATOM 4413 N N . ILE A 1 575 ? 17.613 2.735 -23.243 1.00 96.56 575 ILE A N 1
ATOM 4414 C CA . ILE A 1 575 ? 17.116 1.720 -24.166 1.00 96.56 575 ILE A CA 1
ATOM 4415 C C . ILE A 1 575 ? 15.607 1.878 -24.346 1.00 96.56 575 ILE A C 1
ATOM 4417 O O . ILE A 1 575 ? 14.853 1.967 -23.377 1.00 96.56 575 ILE A O 1
ATOM 4421 N N . ASP A 1 576 ? 15.178 1.923 -25.601 1.00 97.94 576 ASP A N 1
ATOM 4422 C CA . ASP A 1 576 ? 13.772 1.957 -25.981 1.00 97.94 576 ASP A CA 1
ATOM 4423 C C . ASP A 1 576 ? 13.315 0.540 -26.344 1.00 97.94 576 ASP A C 1
ATOM 4425 O O . ASP A 1 576 ? 14.056 -0.214 -26.982 1.00 97.94 576 ASP A O 1
ATOM 4429 N N . VAL A 1 577 ? 12.103 0.181 -25.925 1.00 98.31 577 VAL A N 1
ATOM 4430 C CA . VAL A 1 577 ? 11.497 -1.144 -26.076 1.00 98.31 577 VAL A CA 1
ATOM 4431 C C . VAL A 1 577 ? 10.051 -0.987 -26.528 1.00 98.31 577 VAL A C 1
ATOM 4433 O O . VAL A 1 577 ? 9.296 -0.213 -25.939 1.00 98.31 577 VAL A O 1
ATOM 4436 N N . ASP A 1 578 ? 9.657 -1.755 -27.536 1.00 98.25 578 ASP A N 1
ATOM 4437 C CA . ASP A 1 578 ? 8.309 -1.754 -28.097 1.00 98.25 578 ASP A CA 1
ATOM 4438 C C . ASP A 1 578 ? 7.904 -3.154 -28.604 1.00 98.25 578 ASP A C 1
ATOM 4440 O O . ASP A 1 578 ? 8.729 -4.067 -28.697 1.00 98.25 578 ASP A O 1
ATOM 4444 N N . ASN A 1 579 ? 6.620 -3.337 -28.918 1.00 97.94 579 ASN A N 1
ATOM 4445 C CA . ASN A 1 579 ? 6.041 -4.527 -29.553 1.00 97.94 579 ASN A CA 1
ATOM 4446 C C . ASN A 1 579 ? 6.444 -5.864 -28.908 1.00 97.94 579 ASN A C 1
ATOM 4448 O O . ASN A 1 579 ? 6.697 -6.852 -29.599 1.00 97.94 579 ASN A O 1
ATOM 4452 N N . VAL A 1 580 ? 6.469 -5.922 -27.575 1.00 98.50 580 VAL A N 1
ATOM 4453 C CA . VAL A 1 580 ? 6.829 -7.142 -26.842 1.00 98.50 580 VAL A CA 1
ATOM 4454 C C . VAL A 1 580 ? 5.754 -8.210 -27.049 1.00 98.50 580 VAL A C 1
ATOM 4456 O O . VAL A 1 580 ? 4.579 -8.000 -26.738 1.00 98.50 580 VAL A O 1
ATOM 4459 N N . ARG A 1 581 ? 6.134 -9.392 -27.535 1.00 98.25 581 ARG A N 1
ATOM 4460 C CA . ARG A 1 581 ? 5.226 -10.537 -27.679 1.00 98.25 581 ARG A CA 1
ATOM 4461 C C . ARG A 1 581 ? 5.898 -11.800 -27.165 1.00 98.25 581 ARG A C 1
ATOM 4463 O O . ARG A 1 581 ? 7.046 -12.093 -27.477 1.00 98.25 581 ARG A O 1
ATOM 4470 N N . LEU A 1 582 ? 5.148 -12.564 -26.377 1.00 98.25 582 LEU A N 1
ATOM 4471 C CA . LEU A 1 582 ? 5.561 -13.865 -25.863 1.00 98.25 582 LEU A CA 1
ATOM 4472 C C . LEU A 1 582 ? 4.580 -14.898 -26.398 1.00 98.25 582 LEU A C 1
ATOM 4474 O O . LEU A 1 582 ? 3.471 -15.034 -25.880 1.00 98.25 582 LEU A O 1
ATOM 4478 N N . LEU A 1 583 ? 4.971 -15.593 -27.458 1.00 98.06 583 LEU A N 1
ATOM 4479 C CA . LEU A 1 583 ? 4.115 -16.532 -28.167 1.00 98.06 583 LEU A CA 1
ATOM 4480 C C . LEU A 1 583 ? 4.318 -17.944 -27.617 1.00 98.06 583 LEU A C 1
ATOM 4482 O O . LEU A 1 583 ? 5.438 -18.455 -27.556 1.00 98.06 583 LEU A O 1
ATOM 4486 N N . ALA A 1 584 ? 3.224 -18.585 -27.219 1.00 95.62 584 ALA A N 1
ATOM 4487 C CA . ALA A 1 584 ? 3.201 -20.010 -26.915 1.00 95.62 584 ALA A CA 1
ATOM 4488 C C . ALA A 1 584 ? 3.232 -20.850 -28.205 1.00 95.62 584 ALA A C 1
ATOM 4490 O O . ALA A 1 584 ? 2.972 -20.348 -29.297 1.00 95.62 584 ALA A O 1
ATOM 4491 N N . ALA A 1 585 ? 3.481 -22.157 -28.082 1.00 91.19 585 ALA A N 1
ATOM 4492 C CA . ALA A 1 585 ? 3.535 -23.079 -29.224 1.00 91.19 585 ALA A CA 1
ATOM 4493 C C . ALA A 1 585 ? 2.249 -23.112 -30.083 1.00 91.19 585 ALA A C 1
ATOM 4495 O O . ALA A 1 585 ? 2.299 -23.459 -31.257 1.00 91.19 585 ALA A O 1
ATOM 4496 N N . ASN A 1 586 ? 1.099 -22.732 -29.517 1.00 91.38 586 ASN A N 1
ATOM 4497 C CA . ASN A 1 586 ? -0.172 -22.603 -30.239 1.00 91.38 586 ASN A CA 1
ATOM 4498 C C . ASN A 1 586 ? -0.354 -21.241 -30.946 1.00 91.38 586 ASN A C 1
ATOM 4500 O O . ASN A 1 586 ? -1.443 -20.956 -31.436 1.00 91.38 586 ASN A O 1
ATOM 4504 N N . GLY A 1 587 ? 0.667 -20.376 -30.945 1.00 91.50 587 GLY A N 1
ATOM 4505 C CA . GLY A 1 587 ? 0.624 -19.018 -31.495 1.00 91.50 587 GLY A CA 1
ATOM 4506 C C . GLY A 1 587 ? -0.052 -17.976 -30.595 1.00 91.50 587 GLY A C 1
ATOM 4507 O O . GLY A 1 587 ? -0.118 -16.803 -30.961 1.00 91.50 587 GLY A O 1
ATOM 4508 N N . GLY A 1 588 ? -0.555 -18.364 -29.419 1.00 95.56 588 GLY A N 1
ATOM 4509 C CA . GLY A 1 588 ? -1.184 -17.444 -28.474 1.00 95.56 588 GLY A CA 1
ATOM 4510 C C . GLY A 1 588 ? -0.166 -16.496 -27.839 1.00 95.56 588 GLY A C 1
ATOM 4511 O O . GLY A 1 588 ? 0.820 -16.951 -27.264 1.00 95.56 588 GLY A O 1
ATOM 4512 N N . ASN A 1 589 ? -0.418 -15.186 -27.914 1.00 97.19 589 ASN A N 1
ATOM 4513 C CA . ASN A 1 589 ? 0.390 -14.180 -27.225 1.00 97.19 589 ASN A CA 1
ATOM 4514 C C . ASN A 1 589 ? -0.008 -14.086 -25.745 1.00 97.19 589 ASN A C 1
ATOM 4516 O O . ASN A 1 589 ? -1.186 -13.926 -25.429 1.00 97.19 589 ASN A O 1
ATOM 4520 N N . LEU A 1 590 ? 0.978 -14.165 -24.855 1.00 96.94 590 LEU A N 1
ATOM 4521 C CA . LEU A 1 590 ? 0.797 -14.084 -23.405 1.00 96.94 590 LEU A CA 1
ATOM 4522 C C . LEU A 1 590 ? 0.963 -12.663 -22.843 1.00 96.94 590 LEU A C 1
ATOM 4524 O O . LEU A 1 590 ? 0.761 -12.463 -21.648 1.00 96.94 590 LEU A O 1
ATOM 4528 N N . ILE A 1 591 ? 1.337 -11.690 -23.679 1.00 97.44 591 ILE A N 1
ATOM 4529 C CA . ILE A 1 591 ? 1.499 -10.282 -23.298 1.00 97.44 591 ILE A CA 1
ATOM 4530 C C . ILE A 1 591 ? 0.193 -9.521 -23.565 1.00 97.44 591 ILE A C 1
ATOM 4532 O O . ILE A 1 591 ? -0.318 -9.557 -24.684 1.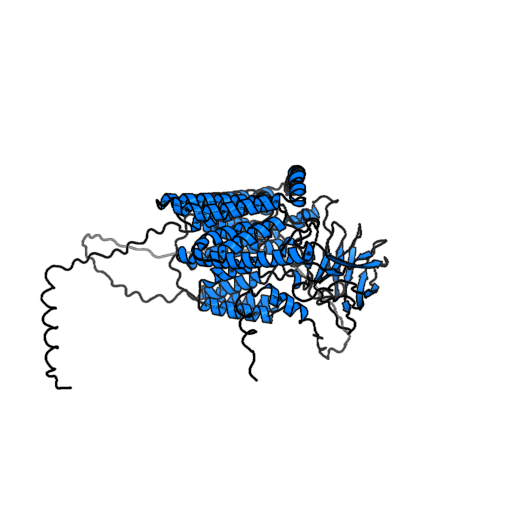00 97.44 591 ILE A O 1
ATOM 4536 N N . GLY A 1 592 ? -0.327 -8.813 -22.555 1.00 95.38 592 GLY A N 1
ATOM 4537 C CA . GLY A 1 592 ? -1.577 -8.048 -22.647 1.00 95.38 592 GLY A CA 1
ATOM 4538 C C . GLY A 1 592 ? -1.429 -6.641 -23.238 1.00 95.38 592 GLY A C 1
ATOM 4539 O O . GLY A 1 592 ? -2.350 -6.163 -23.894 1.00 95.38 592 GLY A O 1
ATOM 4540 N N . ASN A 1 593 ? -0.275 -5.994 -23.043 1.00 96.62 593 ASN A N 1
ATOM 4541 C CA . ASN A 1 593 ? -0.005 -4.619 -23.488 1.00 96.62 593 ASN A CA 1
ATOM 4542 C C . ASN A 1 593 ? 1.457 -4.459 -23.957 1.00 96.62 593 ASN A C 1
ATOM 4544 O O . ASN A 1 593 ? 2.271 -3.818 -23.301 1.00 96.62 593 ASN A O 1
ATOM 4548 N N . GLY A 1 594 ? 1.822 -5.124 -25.058 1.00 97.31 594 GLY A N 1
ATOM 4549 C CA . GLY A 1 594 ? 3.210 -5.181 -25.546 1.00 97.31 594 GLY A CA 1
ATOM 4550 C C . GLY A 1 594 ? 3.696 -3.955 -26.316 1.00 97.31 594 GLY A C 1
ATOM 4551 O O . GLY A 1 594 ? 4.898 -3.724 -26.358 1.00 97.31 594 GLY A O 1
ATOM 4552 N N . GLY A 1 595 ? 2.772 -3.194 -26.909 1.00 96.94 595 GLY A N 1
ATOM 4553 C CA . GLY A 1 595 ? 3.058 -1.943 -27.626 1.00 96.94 595 GLY A CA 1
ATOM 4554 C C . GLY A 1 595 ? 2.822 -0.686 -26.787 1.00 96.94 595 GLY A C 1
ATOM 4555 O O . GLY A 1 595 ? 2.708 0.403 -27.326 1.00 96.94 595 GLY A O 1
ATOM 4556 N N . PHE A 1 596 ? 2.615 -0.837 -25.472 1.00 96.88 596 PHE A N 1
ATOM 4557 C CA . PHE A 1 596 ? 2.479 0.265 -24.509 1.00 96.88 596 PHE A CA 1
ATOM 4558 C C . PHE A 1 596 ? 1.422 1.338 -24.848 1.00 96.88 596 PHE A C 1
ATOM 4560 O O . PHE A 1 596 ? 1.451 2.446 -24.311 1.00 96.88 596 PHE A O 1
ATOM 4567 N N . THR A 1 597 ? 0.421 1.001 -25.669 1.00 94.44 597 THR A N 1
ATOM 4568 C CA . THR A 1 597 ? -0.667 1.907 -26.080 1.00 94.44 597 THR A CA 1
ATOM 4569 C C . THR A 1 597 ? -1.524 2.382 -24.912 1.00 94.44 597 THR A C 1
ATOM 4571 O O . THR A 1 597 ? -2.158 3.431 -24.985 1.00 94.44 597 THR A O 1
ATOM 4574 N N . TRP A 1 598 ? -1.543 1.612 -23.823 1.00 93.19 598 TRP A N 1
ATOM 4575 C CA . TRP A 1 598 ? -2.225 1.957 -22.573 1.00 93.19 598 TRP A CA 1
ATOM 4576 C C . TRP A 1 598 ? -1.236 2.282 -21.446 1.00 93.19 598 TRP A C 1
ATOM 4578 O O . TRP A 1 598 ? -1.525 2.067 -20.269 1.00 93.19 598 TRP A O 1
ATOM 4588 N N . GLY A 1 599 ? -0.043 2.769 -21.805 1.00 94.06 59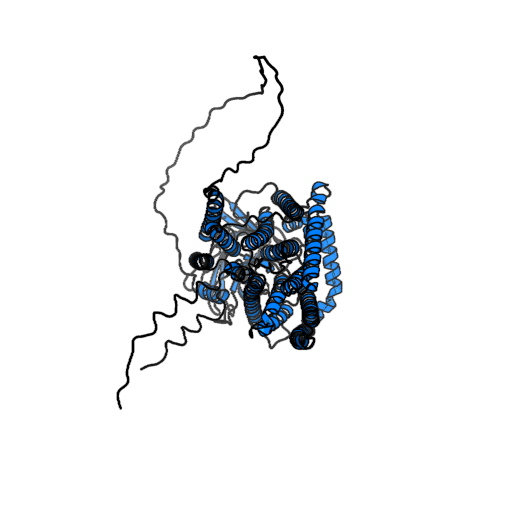9 GLY A N 1
ATOM 4589 C CA . GLY A 1 599 ? 1.026 3.066 -20.859 1.00 94.06 599 GLY A CA 1
ATOM 4590 C C . GLY A 1 599 ? 1.409 1.830 -20.050 1.00 94.06 599 GLY A C 1
ATOM 4591 O O . GLY A 1 599 ? 1.696 0.774 -20.617 1.00 94.06 599 GLY A O 1
ATOM 4592 N N . GLY A 1 600 ? 1.376 1.962 -18.723 1.00 94.44 600 GLY A N 1
ATOM 4593 C CA . GLY A 1 600 ? 1.772 0.916 -17.780 1.00 94.44 600 GLY A CA 1
ATOM 4594 C C . GLY A 1 600 ? 0.705 -0.121 -17.436 1.00 94.44 600 GLY A C 1
ATOM 4595 O O . GLY A 1 600 ? 0.971 -0.968 -16.589 1.00 94.44 600 GLY A O 1
ATOM 4596 N N . ASP A 1 601 ? -0.488 -0.098 -18.041 1.00 95.75 601 ASP A N 1
ATOM 4597 C CA . ASP A 1 601 ? -1.488 -1.137 -17.762 1.00 95.75 601 ASP A CA 1
ATOM 4598 C C . ASP A 1 601 ? -0.885 -2.535 -18.026 1.00 95.75 601 ASP A C 1
ATOM 4600 O O . ASP A 1 601 ? -0.176 -2.740 -19.015 1.00 95.75 601 ASP A O 1
ATOM 4604 N N . TYR A 1 602 ? -1.171 -3.486 -17.130 1.00 95.56 602 TYR A N 1
ATOM 4605 C CA . TYR A 1 602 ? -0.604 -4.847 -17.022 1.00 95.56 602 TYR A CA 1
ATOM 4606 C C . TYR A 1 602 ? 0.856 -4.952 -16.563 1.00 95.56 602 TYR A C 1
ATOM 4608 O O . TYR A 1 602 ? 1.278 -6.024 -16.116 1.00 95.56 602 TYR A O 1
ATOM 4616 N N . TRP A 1 603 ? 1.622 -3.868 -16.641 1.00 96.69 603 TRP A N 1
ATOM 4617 C CA . TRP A 1 603 ? 3.023 -3.848 -16.252 1.00 96.69 603 TRP A CA 1
ATOM 4618 C C . TRP A 1 603 ? 3.200 -3.241 -14.862 1.00 96.69 603 TRP A C 1
ATOM 4620 O O . TRP A 1 603 ? 2.652 -2.195 -14.527 1.00 96.69 603 TRP A O 1
ATOM 4630 N N . PHE A 1 604 ? 4.000 -3.893 -14.030 1.00 95.69 604 PHE A N 1
ATOM 4631 C CA . PHE A 1 604 ? 4.251 -3.473 -12.664 1.00 95.69 604 PHE A CA 1
ATOM 4632 C C . PHE A 1 604 ? 5.746 -3.512 -12.369 1.00 95.69 604 PHE A C 1
ATOM 4634 O O . PHE A 1 604 ? 6.388 -4.566 -12.445 1.00 95.69 604 PHE A O 1
ATOM 4641 N N . PHE A 1 605 ? 6.310 -2.345 -12.058 1.00 95.25 605 PHE A N 1
ATOM 4642 C CA . PHE A 1 605 ? 7.740 -2.225 -11.810 1.00 95.25 605 PHE A CA 1
ATOM 4643 C C . PHE A 1 605 ? 8.108 -2.698 -10.406 1.00 95.25 605 PHE A C 1
ATOM 4645 O O . PHE A 1 605 ? 7.307 -2.617 -9.477 1.00 95.25 605 PHE A O 1
ATOM 4652 N N . LYS A 1 606 ? 9.328 -3.211 -10.255 1.00 93.75 606 LYS A N 1
ATOM 4653 C CA . LYS A 1 606 ? 9.860 -3.762 -9.004 1.00 93.75 606 LYS A CA 1
ATOM 4654 C C . LYS A 1 606 ? 11.340 -3.457 -8.886 1.00 93.75 606 LYS A C 1
ATOM 4656 O O . LYS A 1 606 ? 12.058 -3.449 -9.883 1.00 93.75 606 LYS A O 1
ATOM 4661 N N . THR A 1 607 ? 11.815 -3.282 -7.663 1.00 92.25 607 THR A N 1
ATOM 4662 C CA . THR A 1 607 ? 13.216 -2.961 -7.390 1.00 92.25 607 THR A CA 1
ATOM 4663 C C . THR A 1 607 ? 13.647 -3.522 -6.040 1.00 92.25 607 THR A C 1
ATOM 4665 O O . THR A 1 607 ? 12.844 -3.655 -5.116 1.00 92.25 607 THR A O 1
ATOM 4668 N N . HIS A 1 608 ? 14.927 -3.875 -5.931 1.00 86.38 608 HIS A N 1
ATOM 4669 C CA . HIS A 1 608 ? 15.540 -4.242 -4.652 1.00 86.38 608 HIS A CA 1
ATOM 4670 C C . HIS A 1 608 ? 16.112 -3.017 -3.918 1.00 86.38 608 HIS A C 1
ATOM 4672 O O . HIS A 1 608 ? 16.402 -3.090 -2.720 1.00 86.38 608 HIS A O 1
ATOM 4678 N N . SER A 1 609 ? 16.231 -1.880 -4.612 1.00 88.62 609 SER A N 1
ATOM 4679 C CA . SER A 1 609 ? 16.591 -0.611 -3.994 1.00 88.62 609 SER A CA 1
ATOM 4680 C C . SER A 1 609 ? 15.357 0.068 -3.415 1.00 88.62 609 SER A C 1
ATOM 4682 O O . SER A 1 609 ? 14.323 0.176 -4.062 1.00 88.62 609 SER A O 1
ATOM 4684 N N . HIS A 1 610 ? 15.462 0.522 -2.172 1.00 89.19 610 HIS A N 1
ATOM 4685 C CA . HIS A 1 610 ? 14.321 0.997 -1.389 1.00 89.19 610 HIS A CA 1
ATOM 4686 C C . HIS A 1 610 ? 14.530 2.387 -0.780 1.00 89.19 610 HIS A C 1
ATOM 4688 O O . HIS A 1 610 ? 13.551 3.036 -0.413 1.00 89.19 610 HIS A O 1
ATOM 4694 N N . LEU A 1 611 ? 15.773 2.863 -0.671 1.00 92.19 611 LEU A N 1
ATOM 4695 C CA . LEU A 1 611 ? 16.078 4.203 -0.159 1.00 92.19 611 LEU A CA 1
ATOM 4696 C C . LEU A 1 611 ? 15.628 5.335 -1.100 1.00 92.19 611 LEU A C 1
ATOM 4698 O O . LEU A 1 611 ? 15.110 6.323 -0.580 1.00 92.19 611 LEU A O 1
ATOM 4702 N N . PRO A 1 612 ? 15.703 5.195 -2.442 1.00 93.75 612 PRO A N 1
ATOM 4703 C CA . PRO A 1 612 ? 15.199 6.223 -3.358 1.00 93.75 612 PRO A CA 1
ATOM 4704 C C . PRO A 1 612 ? 13.683 6.445 -3.281 1.00 93.75 612 PRO A C 1
ATOM 4706 O O . PRO A 1 612 ? 13.171 7.475 -3.707 1.00 93.75 612 PRO A O 1
ATOM 4709 N N . TRP A 1 613 ? 12.945 5.473 -2.740 1.00 94.00 613 TRP A N 1
ATOM 4710 C CA . TRP A 1 613 ? 11.481 5.459 -2.760 1.00 94.00 613 TRP A CA 1
ATOM 4711 C C . TRP A 1 613 ? 10.859 5.789 -1.407 1.00 94.00 613 TRP A C 1
ATOM 4713 O O . TRP A 1 613 ? 9.707 6.215 -1.354 1.00 94.00 613 TRP A O 1
ATOM 4723 N N . HIS A 1 614 ? 11.612 5.599 -0.319 1.00 94.69 614 HIS A N 1
ATOM 4724 C CA . HIS A 1 614 ? 11.108 5.712 1.043 1.00 94.69 614 HIS A CA 1
ATOM 4725 C C . HIS A 1 614 ? 12.075 6.472 1.952 1.00 94.69 614 HIS A C 1
ATOM 4727 O O . HIS A 1 614 ? 13.257 6.147 2.052 1.00 94.69 614 HIS A O 1
ATOM 4733 N N . ILE A 1 615 ? 11.532 7.402 2.735 1.00 95.50 615 ILE A N 1
ATOM 4734 C CA . ILE A 1 615 ? 12.281 8.136 3.769 1.00 95.50 615 ILE A CA 1
ATOM 4735 C C . ILE A 1 615 ? 12.590 7.242 4.980 1.00 95.50 615 ILE A C 1
ATOM 4737 O O . ILE A 1 615 ? 13.566 7.458 5.693 1.00 95.50 615 ILE A O 1
ATOM 4741 N N . LYS A 1 616 ? 11.785 6.199 5.211 1.00 93.94 616 LYS A N 1
ATOM 4742 C CA . LYS A 1 616 ? 11.943 5.238 6.315 1.00 93.94 616 LYS A CA 1
ATOM 4743 C C . LYS A 1 616 ? 11.766 5.829 7.718 1.00 93.94 616 LYS A C 1
ATOM 4745 O O . LYS A 1 616 ? 12.318 5.295 8.677 1.00 93.94 616 LYS A O 1
ATOM 4750 N N . ASN A 1 617 ? 10.999 6.911 7.839 1.00 96.25 617 ASN A N 1
ATOM 4751 C CA . ASN A 1 617 ? 10.560 7.475 9.114 1.00 96.25 617 ASN A CA 1
ATOM 4752 C C . ASN A 1 617 ? 9.386 8.445 8.889 1.00 96.25 617 ASN A C 1
ATOM 4754 O O . ASN A 1 617 ? 9.498 9.375 8.091 1.00 96.25 617 ASN A O 1
ATOM 4758 N N . VAL A 1 618 ? 8.275 8.264 9.607 1.00 97.19 618 VAL A N 1
ATOM 4759 C CA . VAL A 1 618 ? 7.055 9.080 9.445 1.00 97.19 618 VAL A CA 1
ATOM 4760 C C . VAL A 1 618 ? 7.279 10.551 9.805 1.00 97.19 618 VAL A C 1
ATOM 4762 O O . VAL A 1 618 ? 6.738 11.426 9.135 1.00 97.19 618 VAL A O 1
ATOM 4765 N N . TRP A 1 619 ? 8.070 10.854 10.834 1.00 97.94 619 TRP A N 1
ATOM 4766 C CA . TRP A 1 619 ? 8.316 12.238 11.255 1.00 97.94 619 TRP A CA 1
ATOM 4767 C C . TRP A 1 619 ? 9.261 12.964 10.302 1.00 97.94 619 TRP A C 1
ATOM 4769 O O . TRP A 1 619 ? 8.992 14.110 9.949 1.00 97.94 619 TRP A O 1
ATOM 4779 N N . VAL A 1 620 ? 10.317 12.293 9.831 1.00 98.12 620 VAL A N 1
ATOM 4780 C CA . VAL A 1 620 ? 11.198 12.847 8.788 1.00 98.12 620 VAL A CA 1
ATOM 4781 C C . VAL A 1 620 ? 10.417 13.029 7.488 1.00 98.12 620 VAL A C 1
ATOM 4783 O O . VAL A 1 620 ? 10.556 14.058 6.839 1.00 98.12 620 VAL A O 1
ATOM 4786 N N . GLN A 1 621 ? 9.524 12.093 7.146 1.00 97.56 621 GLN A N 1
ATOM 4787 C CA . GLN A 1 621 ? 8.638 12.239 5.993 1.00 97.56 621 GLN A CA 1
ATOM 4788 C C . GLN A 1 621 ? 7.714 13.451 6.128 1.00 97.56 621 GLN A C 1
ATOM 4790 O O . GLN A 1 621 ? 7.585 14.224 5.186 1.00 97.56 621 GLN A O 1
ATOM 4795 N N . LEU A 1 622 ? 7.094 13.655 7.293 1.00 97.81 622 LEU A N 1
ATOM 4796 C CA . LEU A 1 622 ? 6.243 14.822 7.536 1.00 97.81 622 LEU A CA 1
ATOM 4797 C C . LEU A 1 622 ? 7.024 16.134 7.465 1.00 97.81 622 LEU A C 1
ATOM 4799 O O . LEU A 1 622 ? 6.508 17.099 6.911 1.00 97.81 622 LEU A O 1
ATOM 4803 N N . LEU A 1 623 ? 8.250 16.165 7.991 1.00 98.12 623 LEU A N 1
ATOM 4804 C CA . LEU A 1 623 ? 9.129 17.325 7.865 1.00 98.12 623 LEU A CA 1
ATOM 4805 C C . LEU A 1 623 ? 9.466 17.599 6.396 1.00 98.12 623 LEU A C 1
ATOM 4807 O O . LEU A 1 623 ? 9.323 18.728 5.940 1.00 98.12 623 LEU A O 1
ATOM 4811 N N . PHE A 1 624 ? 9.865 16.567 5.654 1.00 98.44 624 PHE A N 1
ATOM 4812 C CA . PHE A 1 624 ? 10.237 16.696 4.251 1.00 98.44 624 PHE A CA 1
ATOM 4813 C C . PHE A 1 624 ? 9.058 17.149 3.388 1.00 98.44 624 PHE A C 1
ATOM 4815 O O . PHE A 1 624 ? 9.182 18.099 2.626 1.00 98.44 624 PHE A O 1
ATOM 4822 N N . GLU A 1 625 ? 7.898 16.504 3.515 1.00 97.81 625 GLU A N 1
ATOM 4823 C CA . GLU A 1 625 ? 6.758 16.721 2.619 1.00 97.81 625 GLU A CA 1
ATOM 4824 C C . GLU A 1 625 ? 5.856 17.883 3.054 1.00 97.81 625 GLU A C 1
ATOM 4826 O O . GLU A 1 625 ? 5.302 18.573 2.200 1.00 97.81 625 GLU A O 1
ATOM 4831 N N . GLN A 1 626 ? 5.689 18.112 4.363 1.00 97.81 626 GLN A N 1
ATOM 4832 C CA . GLN A 1 626 ? 4.752 19.102 4.922 1.00 97.81 626 GLN A CA 1
ATOM 4833 C C . GLN A 1 626 ? 5.415 20.173 5.809 1.00 97.81 626 GLN A C 1
ATOM 4835 O O . GLN A 1 626 ? 4.714 21.031 6.357 1.00 97.81 626 GLN A O 1
ATOM 4840 N N . GLY A 1 627 ? 6.741 20.142 5.965 1.00 97.88 627 GLY A N 1
ATOM 4841 C CA . GLY A 1 627 ? 7.501 21.135 6.719 1.00 97.88 627 GLY A CA 1
ATOM 4842 C C . GLY A 1 627 ? 7.248 21.088 8.224 1.00 97.88 627 GLY A C 1
ATOM 4843 O O . GLY A 1 627 ? 6.579 20.199 8.766 1.00 97.88 627 GLY A O 1
ATOM 4844 N N . TRP A 1 628 ? 7.772 22.094 8.925 1.00 98.06 628 TRP A N 1
ATOM 4845 C CA . TRP A 1 628 ? 7.597 22.227 10.371 1.00 98.06 628 TRP A CA 1
ATOM 4846 C C . TRP A 1 628 ? 6.130 22.370 10.785 1.00 98.06 628 TRP A C 1
ATOM 4848 O O . TRP A 1 628 ? 5.756 21.893 11.862 1.00 98.06 628 TRP A O 1
ATOM 4858 N N . LEU A 1 629 ? 5.285 22.982 9.946 1.00 97.69 629 LEU A N 1
ATOM 4859 C CA . LEU A 1 629 ? 3.857 23.114 10.231 1.00 97.69 629 LEU A CA 1
ATOM 4860 C C . LEU A 1 629 ? 3.174 21.744 10.250 1.00 97.69 629 LEU A C 1
ATOM 4862 O O . LEU A 1 629 ? 2.527 21.400 11.242 1.00 97.69 629 LEU A O 1
ATOM 4866 N N . GLY A 1 630 ? 3.341 20.950 9.189 1.00 97.50 630 GLY A N 1
ATOM 4867 C CA . GLY A 1 630 ? 2.733 19.625 9.092 1.00 97.50 630 GLY A CA 1
ATOM 4868 C C . GLY A 1 630 ? 3.242 18.667 10.163 1.00 97.50 630 GLY A C 1
ATOM 4869 O O . GLY A 1 630 ? 2.437 18.001 10.821 1.00 97.50 630 GLY A O 1
ATOM 4870 N N . LEU A 1 631 ? 4.555 18.664 10.420 1.00 98.19 631 LEU A N 1
ATOM 4871 C CA . LEU A 1 631 ? 5.162 17.887 11.503 1.00 98.19 631 LEU A CA 1
ATOM 4872 C C . LEU A 1 631 ? 4.549 18.239 12.866 1.00 98.19 631 LEU A C 1
ATOM 4874 O O . LEU A 1 631 ? 4.160 17.343 13.622 1.00 98.19 631 LEU A O 1
ATOM 4878 N N . SER A 1 632 ? 4.437 19.532 13.178 1.00 98.38 632 SER A N 1
ATOM 4879 C CA . SER A 1 632 ? 3.907 20.004 14.461 1.00 98.38 632 SER A CA 1
ATOM 4880 C C . SER A 1 632 ? 2.430 19.653 14.621 1.00 98.38 632 SER A C 1
ATOM 4882 O O . SER A 1 632 ? 2.029 19.090 15.640 1.00 98.38 632 SER A O 1
ATOM 4884 N N . LEU A 1 633 ? 1.613 19.926 13.600 1.00 98.06 633 LEU A N 1
ATOM 4885 C CA . LEU A 1 633 ? 0.177 19.642 13.616 1.00 98.06 633 LEU A CA 1
ATOM 4886 C C . LEU A 1 633 ? -0.113 18.143 13.723 1.00 98.06 633 LEU A C 1
ATOM 4888 O O . LEU A 1 633 ? -0.962 17.736 14.521 1.00 98.06 633 LEU A O 1
ATOM 4892 N N . PHE A 1 634 ? 0.608 17.309 12.969 1.00 97.75 634 PHE A N 1
ATOM 4893 C CA . PHE A 1 634 ? 0.460 15.861 13.057 1.00 97.75 634 PHE A CA 1
ATOM 4894 C C . PHE A 1 634 ? 0.907 15.331 14.421 1.00 97.75 634 PHE A C 1
ATOM 4896 O O . PHE A 1 634 ? 0.196 14.526 15.021 1.00 97.75 634 PHE A O 1
ATOM 4903 N N . SER A 1 635 ? 2.037 15.809 14.949 1.00 98.12 635 SER A N 1
ATOM 4904 C CA . SER A 1 635 ? 2.533 15.400 16.269 1.00 98.12 635 SER A CA 1
ATOM 4905 C C . SER A 1 635 ? 1.554 15.781 17.381 1.00 98.12 635 SER A C 1
ATOM 4907 O O . SER A 1 635 ? 1.274 14.969 18.263 1.00 98.12 635 SER A O 1
ATOM 4909 N N . LEU A 1 636 ? 0.955 16.975 17.305 1.00 97.38 636 LEU A N 1
ATOM 4910 C CA . LEU A 1 636 ? -0.108 17.409 18.214 1.00 97.38 636 LEU A CA 1
ATOM 4911 C C . LEU A 1 636 ? -1.356 16.527 18.095 1.00 97.38 636 LEU A C 1
ATOM 4913 O O . LEU A 1 636 ? -1.901 16.102 19.114 1.00 97.38 636 LEU A O 1
ATOM 4917 N N . LEU A 1 637 ? -1.797 16.212 16.873 1.00 97.25 637 LEU A N 1
ATOM 4918 C CA . LEU A 1 637 ? -2.924 15.308 16.635 1.00 97.25 637 LEU A CA 1
ATOM 4919 C C . LEU A 1 637 ? -2.658 13.913 17.216 1.00 97.25 637 LEU A C 1
ATOM 4921 O O . LEU A 1 637 ? -3.517 13.371 17.912 1.00 97.25 637 LEU A O 1
ATOM 4925 N N . ALA A 1 638 ? -1.478 13.350 16.955 1.00 97.56 638 ALA A N 1
ATOM 4926 C CA . ALA A 1 638 ? -1.058 12.043 17.445 1.00 97.56 638 ALA A CA 1
ATOM 4927 C C . ALA A 1 638 ? -1.003 12.016 18.979 1.00 97.56 638 ALA A C 1
ATOM 4929 O O . ALA A 1 638 ? -1.645 11.168 19.602 1.00 97.56 638 ALA A O 1
ATOM 4930 N N . ALA A 1 639 ? -0.320 12.982 19.600 1.00 97.25 639 ALA A N 1
ATOM 4931 C CA . ALA A 1 639 ? -0.224 13.097 21.054 1.00 97.25 639 ALA A CA 1
ATOM 4932 C C . ALA A 1 639 ? -1.608 13.241 21.700 1.00 97.25 639 ALA A C 1
ATOM 4934 O O . ALA A 1 639 ? -1.928 12.567 22.681 1.00 97.25 639 ALA A O 1
ATOM 4935 N N . PHE A 1 640 ? -2.468 14.075 21.116 1.00 95.62 640 PHE A N 1
ATOM 4936 C CA . PHE A 1 640 ? -3.818 14.285 21.613 1.00 95.62 640 PHE A CA 1
ATOM 4937 C C . PHE A 1 640 ? -4.700 13.033 21.466 1.00 95.62 640 PHE A C 1
ATOM 4939 O O . PHE A 1 640 ? -5.438 12.682 22.394 1.00 95.62 640 PHE A O 1
ATOM 4946 N N . ALA A 1 641 ? -4.612 12.327 20.333 1.00 96.50 641 ALA A N 1
ATOM 4947 C CA . ALA A 1 641 ? -5.300 11.056 20.120 1.00 96.50 641 ALA A CA 1
ATOM 4948 C C . ALA A 1 641 ? -4.862 10.012 21.158 1.00 96.50 641 ALA A C 1
ATOM 4950 O O . ALA A 1 641 ? -5.716 9.429 21.828 1.00 96.50 641 ALA A O 1
ATOM 4951 N N . LEU A 1 642 ? -3.551 9.837 21.358 1.00 97.94 642 LEU A N 1
ATOM 4952 C CA . LEU A 1 642 ? -2.992 8.920 22.354 1.00 97.94 642 LEU A CA 1
ATOM 4953 C C . LEU A 1 642 ? -3.443 9.281 23.775 1.00 97.94 642 LEU A C 1
ATOM 4955 O O . LEU A 1 642 ? -3.902 8.405 24.504 1.00 97.94 642 LEU A O 1
ATOM 4959 N N . ALA A 1 643 ? -3.403 10.560 24.159 1.00 96.50 643 ALA A N 1
ATOM 4960 C CA . ALA A 1 643 ? -3.832 11.009 25.484 1.00 96.50 643 ALA A CA 1
ATOM 4961 C C . ALA A 1 643 ? -5.326 10.740 25.738 1.00 96.50 643 ALA A C 1
ATOM 4963 O O . ALA A 1 643 ? -5.711 10.251 26.807 1.00 96.50 643 ALA A O 1
ATOM 4964 N N . ARG A 1 644 ? -6.193 11.018 24.753 1.00 94.69 644 ARG A N 1
ATOM 4965 C CA . ARG A 1 644 ? -7.633 10.737 24.865 1.00 94.69 644 ARG A CA 1
ATOM 4966 C C . ARG A 1 644 ? -7.930 9.247 24.918 1.00 94.69 644 ARG A C 1
ATOM 4968 O O . ARG A 1 644 ? -8.756 8.835 25.737 1.00 94.69 644 ARG A O 1
ATOM 4975 N N . LEU A 1 645 ? -7.266 8.459 24.077 1.00 96.25 645 LEU A N 1
ATOM 4976 C CA . LEU A 1 645 ? -7.387 7.007 24.070 1.00 96.25 645 LEU A CA 1
ATOM 4977 C C . LEU A 1 645 ? -6.916 6.416 25.391 1.00 96.25 645 LEU A C 1
ATOM 4979 O O . LEU A 1 645 ? -7.667 5.664 25.998 1.00 96.25 645 LEU A O 1
ATOM 4983 N N . ALA A 1 646 ? -5.750 6.823 25.895 1.00 97.12 646 ALA A N 1
ATOM 4984 C CA . ALA A 1 646 ? -5.240 6.397 27.192 1.00 97.12 646 ALA A CA 1
ATOM 4985 C C . ALA A 1 646 ? -6.226 6.734 28.316 1.00 97.12 646 ALA A C 1
ATOM 4987 O O . ALA A 1 646 ? -6.567 5.866 29.116 1.00 97.12 646 ALA A O 1
ATOM 4988 N N . LYS A 1 647 ? -6.773 7.956 28.348 1.00 95.69 647 LYS A N 1
ATOM 4989 C CA . LYS A 1 647 ? -7.781 8.346 29.346 1.00 95.69 647 LYS A CA 1
ATOM 4990 C C . LYS A 1 647 ? -9.034 7.462 29.285 1.00 95.69 647 LYS A C 1
ATOM 4992 O O . LYS A 1 647 ? -9.497 7.001 30.328 1.00 95.69 647 LYS A O 1
ATOM 4997 N N . ALA A 1 648 ? -9.578 7.209 28.095 1.00 93.88 648 ALA A N 1
ATOM 4998 C CA . ALA A 1 648 ? -10.753 6.350 27.909 1.00 93.88 648 ALA A CA 1
ATOM 4999 C C . ALA A 1 648 ? -10.455 4.868 28.217 1.00 93.88 648 ALA A C 1
ATOM 5001 O O . ALA A 1 648 ? -11.249 4.166 28.845 1.00 93.88 648 ALA A O 1
ATOM 5002 N N . ALA A 1 649 ? -9.273 4.392 27.844 1.00 95.31 649 ALA A N 1
ATOM 5003 C CA . ALA A 1 649 ? -8.797 3.045 28.117 1.00 95.31 649 ALA A CA 1
ATOM 5004 C C . ALA A 1 649 ? -8.659 2.815 29.633 1.00 95.31 649 ALA A C 1
ATOM 5006 O O . ALA A 1 649 ? -9.252 1.887 30.197 1.00 95.31 649 ALA A O 1
ATOM 5007 N N . TRP A 1 650 ? -8.007 3.744 30.339 1.00 95.25 650 TRP A N 1
ATOM 5008 C CA . TRP A 1 650 ? -7.921 3.750 31.801 1.00 95.25 650 TRP A CA 1
ATOM 5009 C C . TRP A 1 650 ? -9.273 3.968 32.486 1.00 95.25 650 TRP A C 1
ATOM 5011 O O . TRP A 1 650 ? -9.437 3.571 33.644 1.00 95.25 650 TRP A O 1
ATOM 5021 N N . SER A 1 651 ? -10.274 4.518 31.787 1.00 92.38 651 SER A N 1
ATOM 5022 C CA . SER A 1 651 ? -11.664 4.588 32.250 1.00 92.38 651 SER A CA 1
ATOM 5023 C C . SER A 1 651 ? -12.442 3.273 32.075 1.00 92.38 651 SER A C 1
ATOM 5025 O O . SER A 1 651 ? -13.601 3.213 32.475 1.00 92.38 651 SER A O 1
ATOM 5027 N N . GLY A 1 652 ? -11.812 2.207 31.569 1.00 90.56 652 GLY A N 1
ATOM 5028 C CA . GLY A 1 652 ? -12.389 0.862 31.477 1.00 90.56 652 GLY A CA 1
ATOM 5029 C C . GLY A 1 652 ? -12.976 0.511 30.110 1.00 90.56 652 GLY A C 1
ATOM 5030 O O . GLY A 1 652 ? -13.721 -0.459 30.006 1.00 90.56 652 GLY A O 1
ATOM 5031 N N . GLN A 1 653 ? -12.669 1.279 29.063 1.00 91.94 653 GLN A N 1
ATOM 5032 C CA . GLN A 1 653 ? -13.218 1.050 27.727 1.00 91.94 653 GLN A CA 1
ATOM 5033 C C . GLN A 1 653 ? -12.309 0.117 26.920 1.00 91.94 653 GLN A C 1
ATOM 5035 O O . GLN A 1 653 ? -11.201 0.492 26.543 1.00 91.94 653 GLN A O 1
ATOM 5040 N N . ALA A 1 654 ? -12.779 -1.101 26.633 1.00 93.44 654 ALA A N 1
ATOM 5041 C CA . ALA A 1 654 ? -11.989 -2.108 25.915 1.00 93.44 654 ALA A CA 1
ATOM 5042 C C . ALA A 1 654 ? -11.625 -1.675 24.484 1.00 93.44 654 ALA A C 1
ATOM 5044 O O . ALA A 1 654 ? -10.482 -1.833 24.066 1.00 93.44 654 ALA A O 1
ATOM 5045 N N . LEU A 1 655 ? -12.563 -1.057 23.752 1.00 94.62 655 LEU A N 1
ATOM 5046 C CA . LEU A 1 655 ? -12.300 -0.550 22.400 1.00 94.62 655 LEU A CA 1
ATOM 5047 C C . LEU A 1 655 ? -11.176 0.501 22.385 1.00 94.62 655 LEU A C 1
ATOM 5049 O O . LEU A 1 655 ? -10.364 0.502 21.467 1.00 94.62 655 LEU A O 1
ATOM 5053 N N . ALA A 1 656 ? -11.091 1.356 23.411 1.00 95.81 656 ALA A N 1
ATOM 5054 C CA . ALA A 1 656 ? -10.025 2.350 23.521 1.00 95.81 656 ALA A CA 1
ATOM 5055 C C . ALA A 1 656 ? -8.646 1.705 23.737 1.00 95.81 656 ALA A C 1
ATOM 5057 O O . ALA A 1 656 ? -7.669 2.205 23.191 1.00 95.81 656 ALA A O 1
ATOM 5058 N N . TRP A 1 657 ? -8.559 0.585 24.467 1.00 96.94 657 TRP A N 1
ATOM 5059 C CA . TRP A 1 657 ? -7.312 -0.181 24.614 1.00 96.94 657 TRP A CA 1
ATOM 5060 C C . TRP A 1 657 ? -6.841 -0.795 23.298 1.00 96.94 657 TRP A C 1
ATOM 5062 O O . TRP A 1 657 ? -5.673 -0.646 22.950 1.00 96.94 657 TRP A O 1
ATOM 5072 N N . ALA A 1 658 ? -7.742 -1.451 22.559 1.00 96.94 658 ALA A N 1
ATOM 5073 C CA . ALA A 1 658 ? -7.413 -2.018 21.252 1.00 96.94 658 ALA A CA 1
ATOM 5074 C C . ALA A 1 658 ? -6.918 -0.930 20.287 1.00 96.94 658 ALA A C 1
ATOM 5076 O O . ALA A 1 658 ? -5.897 -1.075 19.623 1.00 96.94 658 ALA A O 1
ATOM 5077 N N . TRP A 1 659 ? -7.604 0.209 20.271 1.00 97.44 659 TRP A N 1
ATOM 5078 C CA . TRP A 1 659 ? -7.217 1.343 19.444 1.00 97.44 659 TRP A CA 1
ATOM 5079 C C . TRP A 1 659 ? -5.873 1.949 19.855 1.00 97.44 659 TRP A C 1
ATOM 5081 O O . TRP A 1 659 ? -5.031 2.219 19.004 1.00 97.44 659 TRP A O 1
ATOM 5091 N N . LEU A 1 660 ? -5.650 2.136 21.158 1.00 98.44 660 LEU A N 1
ATOM 5092 C CA . LEU A 1 660 ? -4.383 2.635 21.682 1.00 98.44 660 LEU A CA 1
ATOM 5093 C C . LEU A 1 660 ? -3.226 1.721 21.269 1.00 98.44 660 LEU A C 1
ATOM 5095 O O . LEU A 1 660 ? -2.238 2.212 20.737 1.00 98.44 660 LEU A O 1
ATOM 5099 N N . ALA A 1 661 ? -3.373 0.406 21.452 1.00 98.50 661 ALA A N 1
ATOM 5100 C CA . ALA A 1 661 ? -2.371 -0.571 21.032 1.00 98.50 661 ALA A CA 1
ATOM 5101 C C . ALA A 1 661 ? -2.116 -0.516 19.516 1.00 98.50 661 ALA A C 1
ATOM 5103 O O . ALA A 1 661 ? -0.966 -0.570 19.097 1.00 98.50 661 ALA A O 1
ATOM 5104 N N . SER A 1 662 ? -3.166 -0.339 18.707 1.00 98.44 662 SER A N 1
ATOM 5105 C CA . SER A 1 662 ? -3.065 -0.212 17.245 1.00 98.44 662 SER A CA 1
ATOM 5106 C C . SER A 1 662 ? -2.244 1.012 16.826 1.00 98.44 662 SER A C 1
ATOM 5108 O O . SER A 1 662 ? -1.320 0.887 16.024 1.00 98.44 662 SER A O 1
ATOM 5110 N N . LEU A 1 663 ? -2.513 2.183 17.417 1.00 98.50 663 LEU A N 1
ATOM 5111 C CA . LEU A 1 663 ? -1.737 3.397 17.143 1.00 98.50 663 LEU A CA 1
ATOM 5112 C C . LEU A 1 663 ? -0.298 3.299 17.648 1.00 98.50 663 LEU A C 1
ATOM 5114 O O . LEU A 1 663 ? 0.609 3.727 16.944 1.00 98.50 663 LEU A O 1
ATOM 5118 N N . LEU A 1 664 ? -0.075 2.730 18.837 1.00 98.69 664 LEU A N 1
ATOM 5119 C CA . LEU A 1 664 ? 1.279 2.518 19.350 1.00 98.69 664 LEU A CA 1
ATOM 5120 C C . LEU A 1 664 ? 2.078 1.594 18.425 1.00 98.69 664 LEU A C 1
ATOM 5122 O O . LEU A 1 664 ? 3.196 1.945 18.067 1.00 98.69 664 LEU A O 1
ATOM 5126 N N . GLY A 1 665 ? 1.488 0.485 17.965 1.00 98.25 665 GLY A N 1
ATOM 5127 C CA . GLY A 1 665 ? 2.113 -0.410 16.989 1.00 98.25 665 GLY A CA 1
ATOM 5128 C C . GLY A 1 665 ? 2.461 0.301 15.678 1.00 98.25 665 GLY A C 1
ATOM 5129 O O . GLY A 1 665 ? 3.601 0.223 15.224 1.00 98.25 665 GLY A O 1
ATOM 5130 N N . LEU A 1 666 ? 1.521 1.061 15.104 1.00 98.12 666 LEU A N 1
ATOM 5131 C CA . LEU A 1 666 ? 1.771 1.852 13.893 1.00 98.12 666 LEU A CA 1
ATOM 5132 C C . LEU A 1 666 ? 2.891 2.877 14.086 1.00 98.12 666 LEU A C 1
ATOM 5134 O O . LEU A 1 666 ? 3.776 2.965 13.243 1.00 98.12 666 LEU A O 1
ATOM 5138 N N . PHE A 1 667 ? 2.895 3.630 15.188 1.00 98.25 667 PHE A N 1
ATOM 5139 C CA . PHE A 1 667 ? 3.963 4.594 15.456 1.00 98.25 667 PHE A CA 1
ATOM 5140 C C . PHE A 1 667 ? 5.312 3.917 15.687 1.00 98.25 667 PHE A C 1
ATOM 5142 O O . PHE A 1 667 ? 6.326 4.454 15.254 1.00 98.25 667 PHE A O 1
ATOM 5149 N N . THR A 1 668 ? 5.344 2.729 16.298 1.00 97.88 668 THR A N 1
ATOM 5150 C CA . THR A 1 668 ? 6.577 1.946 16.424 1.00 97.88 668 THR A CA 1
ATOM 5151 C C . THR A 1 668 ? 7.126 1.530 15.060 1.00 97.88 668 THR A C 1
ATOM 5153 O O . THR A 1 668 ? 8.321 1.692 14.834 1.00 97.88 668 THR A O 1
ATOM 5156 N N . VAL A 1 669 ? 6.285 1.065 14.126 1.00 96.44 669 VAL A N 1
ATOM 5157 C CA . VAL A 1 669 ? 6.740 0.807 12.745 1.00 96.44 669 VAL A CA 1
ATOM 5158 C C . VAL A 1 669 ? 7.172 2.110 12.064 1.00 96.44 669 VAL A C 1
ATOM 5160 O O . VAL A 1 669 ? 8.226 2.153 11.437 1.00 96.44 669 VAL A O 1
ATOM 5163 N N . GLY A 1 670 ? 6.421 3.197 12.258 1.00 96.31 670 GLY A N 1
ATOM 5164 C CA . GLY A 1 670 ? 6.699 4.516 11.685 1.00 96.31 670 GLY A CA 1
ATOM 5165 C C . GLY A 1 670 ? 8.009 5.171 12.142 1.00 96.31 670 GLY A C 1
ATOM 5166 O O . GLY A 1 670 ? 8.453 6.126 11.509 1.00 96.31 670 GLY A O 1
ATOM 5167 N N . LEU A 1 671 ? 8.661 4.668 13.198 1.00 94.81 671 LEU A N 1
ATOM 5168 C CA . LEU A 1 671 ? 10.022 5.084 13.576 1.00 94.81 671 LEU A CA 1
ATOM 5169 C C . LEU A 1 671 ? 11.078 4.598 12.575 1.00 94.81 671 LEU A C 1
ATOM 5171 O O . LEU A 1 671 ? 12.140 5.209 12.470 1.00 94.81 671 LEU A O 1
ATOM 5175 N N . PHE A 1 672 ? 10.786 3.518 11.849 1.00 90.62 672 PHE A N 1
ATOM 5176 C CA . PHE A 1 672 ? 11.731 2.829 10.966 1.00 90.62 672 PHE A CA 1
ATOM 5177 C C . PHE A 1 672 ? 11.218 2.665 9.532 1.00 90.62 672 PHE A C 1
ATOM 5179 O O . PHE A 1 672 ? 11.913 2.080 8.694 1.00 90.62 672 PHE A O 1
ATOM 5186 N N . ASP A 1 673 ? 10.010 3.139 9.237 1.00 92.62 673 ASP A N 1
ATOM 5187 C CA . ASP A 1 673 ? 9.419 3.036 7.913 1.00 92.62 673 ASP A CA 1
ATOM 5188 C C . ASP A 1 673 ? 8.530 4.235 7.568 1.00 92.62 673 ASP A C 1
ATOM 5190 O O . ASP A 1 673 ? 8.075 4.978 8.442 1.00 92.62 673 ASP A O 1
ATOM 5194 N N . SER A 1 674 ? 8.302 4.424 6.272 1.00 90.88 674 SER A N 1
ATOM 5195 C CA . SER A 1 674 ? 7.367 5.416 5.746 1.00 90.88 674 SER A CA 1
ATOM 5196 C C . SER A 1 674 ? 5.986 4.773 5.638 1.00 90.88 674 SER A C 1
ATOM 5198 O O . SER A 1 674 ? 5.817 3.756 4.980 1.00 90.88 674 SER A O 1
ATOM 5200 N N . LEU A 1 675 ? 5.006 5.317 6.364 1.00 94.81 675 LEU A N 1
ATOM 5201 C CA . LEU A 1 675 ? 3.627 4.802 6.360 1.00 94.81 675 LEU A CA 1
ATOM 5202 C C . LEU A 1 675 ? 2.672 5.686 5.559 1.00 94.81 675 LEU A C 1
ATOM 5204 O O . LEU A 1 675 ? 1.574 5.255 5.207 1.00 94.81 675 LEU A O 1
ATOM 5208 N N . LEU A 1 676 ? 3.051 6.947 5.343 1.00 96.12 676 LEU A N 1
ATOM 5209 C CA . LEU A 1 676 ? 2.181 7.954 4.743 1.00 96.12 676 LEU A CA 1
ATOM 5210 C C . LEU A 1 676 ? 2.271 7.962 3.212 1.00 96.12 676 LEU A C 1
ATOM 5212 O O . LEU A 1 676 ? 1.315 8.364 2.562 1.00 96.12 676 LEU A O 1
ATOM 5216 N N . ASP A 1 677 ? 3.368 7.466 2.640 1.00 93.56 677 ASP A N 1
ATOM 5217 C CA . ASP A 1 677 ? 3.587 7.284 1.196 1.00 93.56 677 ASP A CA 1
ATOM 5218 C C . ASP A 1 677 ? 2.833 6.073 0.607 1.00 93.56 677 ASP A C 1
ATOM 5220 O O . ASP A 1 677 ? 2.614 6.017 -0.610 1.00 93.56 677 ASP A O 1
ATOM 5224 N N . ALA A 1 678 ? 2.397 5.145 1.468 1.00 95.06 678 ALA A N 1
ATOM 5225 C CA . ALA A 1 678 ? 1.511 4.024 1.169 1.00 95.06 678 ALA A CA 1
ATOM 5226 C C . ALA A 1 678 ? 0.039 4.385 1.486 1.00 95.06 678 ALA A C 1
ATOM 5228 O O . ALA A 1 678 ? -0.384 4.322 2.646 1.00 95.06 678 ALA A O 1
ATOM 5229 N N . PRO A 1 679 ? -0.808 4.706 0.486 1.00 95.56 679 PRO A N 1
ATOM 5230 C CA . PRO A 1 679 ? -2.112 5.337 0.727 1.00 95.56 679 PRO A CA 1
ATOM 5231 C C . PRO A 1 679 ? -3.075 4.533 1.607 1.00 95.56 679 PRO A C 1
ATOM 5233 O O . PRO A 1 679 ? -3.871 5.104 2.354 1.00 95.56 679 PRO A O 1
ATOM 5236 N N . ARG A 1 680 ? -3.005 3.201 1.556 1.00 95.44 680 ARG A N 1
ATOM 5237 C CA . ARG A 1 680 ? -3.845 2.310 2.371 1.00 95.44 680 ARG A CA 1
ATOM 5238 C C . ARG A 1 680 ? -3.458 2.344 3.848 1.00 95.44 680 ARG A C 1
ATOM 5240 O O . ARG A 1 680 ? -4.330 2.372 4.715 1.00 95.44 680 ARG A O 1
ATOM 5247 N N . LEU A 1 681 ? -2.161 2.408 4.142 1.00 96.44 681 LEU A N 1
ATOM 5248 C CA . LEU A 1 681 ? -1.662 2.555 5.509 1.00 96.44 681 LEU A CA 1
ATOM 5249 C C . LEU A 1 681 ? -1.875 3.974 6.025 1.00 96.44 681 LEU A C 1
ATOM 5251 O O . LEU A 1 681 ? -2.329 4.137 7.156 1.00 96.44 681 LEU A O 1
ATOM 5255 N N . ALA A 1 682 ? -1.670 4.984 5.177 1.00 97.56 682 ALA A N 1
ATOM 5256 C CA . ALA A 1 682 ? -2.035 6.362 5.476 1.00 97.56 682 ALA A CA 1
ATOM 5257 C C . ALA A 1 682 ? -3.529 6.478 5.828 1.00 97.56 682 ALA A C 1
ATOM 5259 O O . ALA A 1 682 ? -3.876 7.074 6.845 1.00 97.56 682 ALA A O 1
ATOM 5260 N N . THR A 1 683 ? -4.413 5.825 5.063 1.00 97.94 683 THR A N 1
ATOM 5261 C CA . THR A 1 683 ? -5.858 5.751 5.354 1.00 97.94 683 THR A CA 1
ATOM 5262 C C . THR A 1 683 ? -6.114 5.217 6.757 1.00 97.94 683 THR A C 1
ATOM 5264 O O . THR A 1 683 ? -6.865 5.828 7.521 1.00 97.94 683 THR A O 1
ATOM 5267 N N . LEU A 1 684 ? -5.472 4.101 7.116 1.00 97.12 684 LEU A N 1
ATOM 5268 C CA . LEU A 1 684 ? -5.617 3.481 8.429 1.00 97.12 684 LEU A CA 1
ATOM 5269 C C . LEU A 1 684 ? -5.087 4.389 9.547 1.00 97.12 684 LEU A C 1
ATOM 5271 O O . LEU A 1 684 ? -5.819 4.679 10.491 1.00 97.12 684 LEU A O 1
ATOM 5275 N N . LEU A 1 685 ? -3.853 4.879 9.428 1.00 98.12 685 LEU A N 1
ATOM 5276 C CA . LEU A 1 685 ? -3.208 5.734 10.425 1.00 98.12 685 LEU A CA 1
ATOM 5277 C C . LEU A 1 685 ? -3.995 7.031 10.652 1.00 98.12 685 LEU A C 1
ATOM 5279 O O . LEU A 1 685 ? -4.322 7.368 11.791 1.00 98.12 685 LEU A O 1
ATOM 5283 N N . ILE A 1 686 ? -4.365 7.732 9.577 1.00 97.94 686 ILE A N 1
ATOM 5284 C CA . ILE A 1 686 ? -5.119 8.987 9.654 1.00 97.94 686 ILE A CA 1
ATOM 5285 C C . ILE A 1 686 ? -6.522 8.751 10.217 1.00 97.94 686 ILE A C 1
ATOM 5287 O O . ILE A 1 686 ? -6.948 9.499 11.101 1.00 97.94 686 ILE A O 1
ATOM 5291 N N . ALA A 1 687 ? -7.224 7.694 9.790 1.00 96.88 687 ALA A N 1
ATOM 5292 C CA . ALA A 1 687 ? -8.520 7.341 10.370 1.00 96.88 687 ALA A CA 1
ATOM 5293 C C . ALA A 1 687 ? -8.401 7.084 11.878 1.00 96.88 687 ALA A C 1
ATOM 5295 O O . ALA A 1 687 ? -9.177 7.640 12.657 1.00 96.88 687 ALA A O 1
ATOM 5296 N N . LEU A 1 688 ? -7.419 6.282 12.305 1.00 96.94 688 LEU A N 1
ATOM 5297 C CA . LEU A 1 688 ? -7.209 5.946 13.711 1.00 96.94 688 LEU A CA 1
ATOM 5298 C C . LEU A 1 688 ? -6.825 7.179 14.546 1.00 96.94 688 LEU A C 1
ATOM 5300 O O . LEU A 1 688 ? -7.348 7.324 15.650 1.00 96.94 688 LEU A O 1
ATOM 5304 N N . CYS A 1 689 ? -5.996 8.089 14.030 1.00 97.44 689 CYS A N 1
ATOM 5305 C CA . CYS A 1 689 ? -5.653 9.346 14.701 1.00 97.44 689 CYS A CA 1
ATOM 5306 C C . CYS A 1 689 ? -6.869 10.274 14.849 1.00 97.44 689 CYS A C 1
ATOM 5308 O O . CYS A 1 689 ? -7.198 10.696 15.961 1.00 97.44 689 CYS A O 1
ATOM 5310 N N . LEU A 1 690 ? -7.577 10.568 13.750 1.00 95.44 690 LEU A N 1
ATOM 5311 C CA . LEU A 1 690 ? -8.727 11.482 13.756 1.00 95.44 690 LEU A CA 1
ATOM 5312 C C . LEU A 1 690 ? -9.851 10.969 14.648 1.00 95.44 690 LEU A C 1
ATOM 5314 O O . LEU A 1 690 ? -10.459 11.720 15.413 1.00 95.44 690 LEU A O 1
ATOM 5318 N N . LEU A 1 691 ? -10.130 9.673 14.572 1.00 91.31 691 LEU A N 1
ATOM 5319 C CA . LEU A 1 691 ? -11.145 9.056 15.399 1.00 91.31 691 LEU A CA 1
ATOM 5320 C C . LEU A 1 691 ? -10.687 8.913 16.858 1.00 91.31 691 LEU A C 1
ATOM 5322 O O . LEU A 1 691 ? -11.476 9.216 17.746 1.00 91.31 691 LEU A O 1
ATOM 5326 N N . GLY A 1 692 ? -9.435 8.549 17.144 1.00 91.94 692 GLY A N 1
ATOM 5327 C CA . GLY A 1 692 ? -8.905 8.531 18.513 1.00 91.94 692 GLY A CA 1
ATOM 5328 C C . GLY A 1 692 ? -9.029 9.899 19.197 1.00 91.94 692 GLY A C 1
ATOM 5329 O O . GLY A 1 692 ? -9.483 9.996 20.342 1.00 91.94 692 GLY A O 1
ATOM 5330 N N . ALA A 1 693 ? -8.736 10.969 18.451 1.00 91.25 693 ALA A N 1
ATOM 5331 C CA . ALA A 1 693 ? -8.896 12.350 18.891 1.00 91.25 693 ALA A CA 1
ATOM 5332 C C . ALA A 1 693 ? -10.363 12.813 18.947 1.00 91.25 693 ALA A C 1
ATOM 5334 O O . ALA A 1 693 ? -10.721 13.603 19.821 1.00 91.25 693 ALA A O 1
ATOM 5335 N N . GLY A 1 694 ? -11.218 12.370 18.023 1.00 86.06 694 GLY A N 1
ATOM 5336 C CA . GLY A 1 694 ? -12.562 12.913 17.809 1.00 86.06 694 GLY A CA 1
ATOM 5337 C C . GLY A 1 694 ? -13.724 12.080 18.356 1.00 86.06 694 GLY A C 1
ATOM 5338 O O . GLY A 1 694 ? -14.827 12.613 18.473 1.00 86.06 694 GLY A O 1
ATOM 5339 N N . HIS A 1 695 ? -13.513 10.808 18.704 1.00 85.12 695 HIS A N 1
ATOM 5340 C CA . HIS A 1 695 ? -14.573 9.899 19.143 1.00 85.12 695 HIS A CA 1
ATOM 5341 C C . HIS A 1 695 ? -15.128 10.284 20.525 1.00 85.12 695 HIS A C 1
ATOM 5343 O O . HIS A 1 695 ? -14.420 10.748 21.429 1.00 85.12 695 HIS A O 1
ATOM 5349 N N . GLU A 1 696 ? -16.438 10.115 20.692 1.00 82.44 696 GLU A N 1
ATOM 5350 C CA . GLU A 1 696 ? -17.157 10.433 21.925 1.00 82.44 696 GLU A CA 1
ATOM 5351 C C . GLU A 1 696 ? -17.153 9.215 22.857 1.00 82.44 696 GLU A C 1
ATOM 5353 O O . GLU A 1 696 ? -18.081 8.416 22.890 1.00 82.44 696 GLU A O 1
ATOM 5358 N N . TRP A 1 697 ? -16.090 9.090 23.650 1.00 77.56 697 TRP A N 1
ATOM 5359 C CA . TRP A 1 697 ? -15.919 8.019 24.639 1.00 77.56 697 TRP A CA 1
ATOM 5360 C C . TRP A 1 697 ? -16.852 8.134 25.862 1.00 77.56 697 TRP A C 1
ATOM 5362 O O . TRP A 1 697 ? -16.950 7.208 26.661 1.00 77.56 697 TRP A O 1
ATOM 5372 N N . ASN A 1 698 ? -17.543 9.266 26.029 1.00 64.12 698 ASN A N 1
ATOM 5373 C CA . ASN A 1 698 ? -18.434 9.530 27.157 1.00 64.12 698 ASN A CA 1
ATOM 5374 C C . ASN A 1 698 ? -19.896 9.431 26.720 1.00 64.12 698 ASN A C 1
ATOM 5376 O O . ASN A 1 698 ? -20.531 10.440 26.430 1.00 64.12 698 ASN A O 1
ATOM 5380 N N . SER A 1 699 ? -20.465 8.233 26.752 1.00 48.31 699 SER A N 1
ATOM 5381 C CA . SER A 1 699 ? -21.908 8.087 26.935 1.00 48.31 699 SER A CA 1
ATOM 5382 C C . SER A 1 699 ? -22.137 7.501 28.322 1.00 48.31 699 SER A C 1
ATOM 5384 O O . SER A 1 699 ? -22.082 6.292 28.529 1.00 48.31 699 SER A O 1
ATOM 5386 N N . LYS A 1 700 ? -22.410 8.375 29.303 1.00 40.03 700 LYS A N 1
ATOM 5387 C CA . LYS A 1 700 ? -23.267 7.939 30.411 1.00 40.03 700 LYS A CA 1
ATOM 5388 C C . LYS A 1 700 ? -24.549 7.426 29.744 1.00 40.03 700 LYS A C 1
ATOM 5390 O O . LYS A 1 700 ? -25.030 8.126 28.845 1.00 40.03 700 LYS A O 1
ATOM 5395 N N . PRO A 1 701 ? -25.082 6.246 30.108 1.00 34.91 701 PRO A N 1
ATOM 5396 C CA . PRO A 1 701 ? -26.401 5.863 29.633 1.00 34.91 701 PRO A CA 1
ATOM 5397 C C . PRO A 1 701 ? -27.307 7.045 29.946 1.00 34.91 701 PRO A C 1
ATOM 5399 O O . PRO A 1 701 ? -27.329 7.521 31.085 1.00 34.91 701 PRO A O 1
ATOM 5402 N N . SER A 1 702 ? -27.956 7.604 28.925 1.00 33.72 702 SER A N 1
ATOM 5403 C CA . SER A 1 702 ? -28.984 8.592 29.178 1.00 33.72 702 SER A CA 1
ATOM 5404 C C . SER A 1 702 ? -29.997 7.862 30.041 1.00 33.72 702 SER A C 1
ATOM 5406 O O . SER A 1 702 ? -30.717 6.975 29.581 1.00 33.72 702 SER A O 1
ATOM 5408 N N . HIS A 1 703 ? -30.010 8.178 31.335 1.00 33.22 703 HIS A N 1
ATOM 5409 C CA . HIS A 1 703 ? -31.194 7.962 32.128 1.00 33.22 703 HIS A CA 1
ATOM 5410 C C . HIS A 1 703 ? -32.261 8.724 31.358 1.00 33.22 703 HIS A C 1
ATOM 5412 O O . HIS A 1 703 ? -32.332 9.951 31.418 1.00 33.22 703 HIS A O 1
ATOM 5418 N N . ARG A 1 704 ? -33.045 8.001 30.548 1.00 34.16 704 ARG A N 1
ATOM 5419 C CA . ARG A 1 704 ? -34.379 8.449 30.196 1.00 34.16 704 ARG A CA 1
ATOM 5420 C C . ARG A 1 704 ? -34.943 8.882 31.534 1.00 34.16 704 ARG A C 1
ATOM 5422 O O . ARG A 1 704 ? -35.093 8.044 32.425 1.00 34.16 704 ARG A O 1
ATOM 5429 N N . HIS A 1 705 ? -35.172 10.180 31.691 1.00 34.59 705 HIS A N 1
ATOM 5430 C CA . HIS A 1 705 ? -36.107 10.673 32.675 1.00 34.59 705 HIS A CA 1
ATOM 5431 C C . HIS A 1 705 ? -37.414 9.941 32.355 1.00 34.59 705 HIS A C 1
ATOM 5433 O O . HIS A 1 705 ? -38.227 10.392 31.557 1.00 34.59 705 HIS A O 1
ATOM 5439 N N . ARG A 1 706 ? -37.597 8.752 32.941 1.00 36.09 706 ARG A N 1
ATOM 5440 C CA . ARG A 1 706 ? -38.909 8.300 33.357 1.00 36.09 706 ARG A CA 1
ATOM 5441 C C . ARG A 1 706 ? -39.299 9.378 34.347 1.00 36.09 706 ARG A C 1
ATOM 5443 O O . ARG A 1 706 ? -38.889 9.341 35.505 1.00 36.09 706 ARG A O 1
ATOM 5450 N N . SER A 1 707 ? -39.981 10.408 33.854 1.00 36.72 707 SER A N 1
ATOM 5451 C CA . SER A 1 707 ? -40.809 11.231 34.709 1.00 36.72 707 SER A CA 1
ATOM 5452 C C . SER A 1 707 ? -41.638 10.237 35.509 1.00 36.72 707 SER A C 1
ATOM 5454 O O . SER A 1 707 ? -42.465 9.517 34.945 1.00 36.72 707 SER A O 1
ATOM 5456 N N . ARG A 1 708 ? -41.334 10.124 36.801 1.00 41.59 708 ARG A N 1
ATOM 5457 C CA . ARG A 1 708 ? -42.266 9.595 37.781 1.00 41.59 708 ARG A CA 1
ATOM 5458 C C . ARG A 1 708 ? -43.546 10.411 37.605 1.00 41.59 708 ARG A C 1
ATOM 5460 O O . ARG A 1 708 ? -43.636 11.522 38.107 1.00 41.59 708 ARG A O 1
ATOM 5467 N N . ARG A 1 709 ? -44.503 9.888 36.845 1.00 36.12 709 ARG A N 1
ATOM 5468 C CA . ARG A 1 709 ? -45.904 10.063 37.196 1.00 36.12 709 ARG A CA 1
ATOM 5469 C C . ARG A 1 709 ? -46.203 8.908 38.130 1.00 36.12 709 ARG A C 1
ATOM 5471 O O . ARG A 1 709 ? -46.457 7.791 37.696 1.00 36.12 709 ARG A O 1
ATOM 5478 N N . SER A 1 710 ? -46.025 9.174 39.416 1.00 38.94 710 SER A N 1
ATOM 5479 C CA . SER A 1 710 ? -46.784 8.494 40.455 1.00 38.94 710 SER A CA 1
ATOM 5480 C C . SER A 1 710 ? -48.261 8.600 40.052 1.00 38.94 710 SER A C 1
ATOM 5482 O O . SER A 1 710 ? -48.682 9.711 39.712 1.00 38.94 710 SER A O 1
ATOM 5484 N N . PRO A 1 711 ? -49.049 7.517 40.040 1.00 35.38 711 PRO A N 1
ATOM 5485 C CA . PRO A 1 711 ? -50.494 7.665 40.016 1.00 35.38 711 PRO A CA 1
ATOM 5486 C C . PRO A 1 711 ? -50.889 8.416 41.290 1.00 35.38 711 PRO A C 1
ATOM 5488 O O . PRO A 1 711 ? -50.413 8.080 42.378 1.00 35.38 711 PRO A O 1
ATOM 5491 N N . HIS A 1 712 ? -51.707 9.456 41.158 1.00 37.56 712 HIS A N 1
ATOM 5492 C CA . HIS A 1 712 ? -52.422 9.994 42.307 1.00 37.56 712 HIS A CA 1
ATOM 5493 C C . HIS A 1 712 ? -53.266 8.857 42.920 1.00 37.56 712 HIS A C 1
ATOM 5495 O O . HIS A 1 712 ? -53.896 8.109 42.168 1.00 37.56 712 HIS A O 1
ATOM 5501 N N . PRO A 1 713 ? -53.292 8.693 44.254 1.00 37.91 713 PRO A N 1
ATOM 5502 C CA . PRO A 1 713 ? -54.217 7.778 44.908 1.00 37.91 713 PRO A CA 1
ATOM 5503 C C . PRO A 1 713 ? -55.617 8.396 44.812 1.00 37.91 713 PRO A C 1
ATOM 5505 O O . PRO A 1 713 ? -56.000 9.218 45.637 1.00 37.91 713 PRO A O 1
ATOM 5508 N N . GLY A 1 714 ? -56.328 8.085 43.731 1.00 41.25 714 GLY A N 1
ATOM 5509 C CA . GLY A 1 714 ? -57.650 8.646 43.442 1.00 41.25 714 GLY A CA 1
ATOM 5510 C C . GLY A 1 714 ? -58.324 8.101 42.180 1.00 41.25 714 GLY A C 1
ATOM 5511 O O . GLY A 1 714 ? -59.534 8.199 42.072 1.00 41.25 714 GLY A O 1
ATOM 5512 N N . GLU A 1 715 ? -57.587 7.459 41.267 1.00 40.19 715 GLU A N 1
ATOM 5513 C CA . GLU A 1 715 ? -58.140 6.883 40.020 1.00 40.19 715 GLU A CA 1
ATOM 5514 C C . GLU A 1 715 ? -57.941 5.355 39.930 1.00 40.19 715 GLU A C 1
ATOM 5516 O O . GLU A 1 715 ? -57.726 4.797 38.859 1.00 40.19 715 GLU A O 1
ATOM 5521 N N . ALA A 1 716 ? -57.977 4.654 41.067 1.00 37.06 716 ALA A N 1
ATOM 5522 C CA . ALA A 1 716 ? -57.940 3.184 41.110 1.00 37.06 716 ALA A CA 1
ATOM 5523 C C . ALA A 1 716 ? -59.315 2.544 41.392 1.00 37.06 716 ALA A C 1
ATOM 5525 O O . ALA A 1 716 ? -59.385 1.331 41.566 1.00 37.06 716 ALA A O 1
ATOM 5526 N N . ALA A 1 717 ? -60.392 3.337 41.441 1.00 40.44 717 ALA A N 1
ATOM 5527 C CA . ALA A 1 717 ? -61.740 2.843 41.732 1.00 40.44 717 ALA A CA 1
ATOM 5528 C C . ALA A 1 717 ? -62.612 2.602 40.481 1.00 40.44 717 ALA A C 1
ATOM 5530 O O . ALA A 1 717 ? -63.499 1.765 40.543 1.00 40.44 717 ALA A O 1
ATOM 5531 N N . ASP A 1 718 ? -62.313 3.218 39.331 1.00 39.41 718 ASP A N 1
ATOM 5532 C CA . ASP A 1 718 ? -63.191 3.155 38.140 1.00 39.41 718 ASP A CA 1
ATOM 5533 C C . ASP A 1 718 ? -62.778 2.125 37.068 1.00 39.41 718 ASP A C 1
ATOM 5535 O O . ASP A 1 718 ? -63.364 2.067 35.991 1.00 39.41 718 ASP A O 1
ATOM 5539 N N . LEU A 1 719 ? -61.772 1.283 37.333 1.00 39.50 719 LEU A N 1
ATOM 5540 C CA . LEU A 1 719 ? -61.282 0.282 36.365 1.00 39.50 719 LEU A CA 1
ATOM 5541 C C . LEU A 1 719 ? -61.479 -1.178 36.799 1.00 39.50 719 LEU A C 1
ATOM 5543 O O . LEU A 1 719 ? -61.025 -2.082 36.100 1.00 39.50 719 LEU A O 1
ATOM 5547 N N . LEU A 1 720 ? -62.166 -1.424 37.918 1.00 37.16 720 LEU A N 1
ATOM 5548 C CA . LEU A 1 720 ? -62.519 -2.781 38.357 1.00 37.16 720 LEU A CA 1
ATOM 5549 C C . LEU A 1 720 ? -63.977 -3.169 38.060 1.00 37.16 720 LEU A C 1
ATOM 5551 O O . LEU A 1 720 ? -64.272 -4.360 38.060 1.00 37.16 720 LEU A O 1
ATOM 5555 N N . ASP A 1 721 ? -64.842 -2.220 37.686 1.00 37.41 721 ASP A N 1
ATOM 5556 C CA . ASP A 1 721 ? -66.262 -2.498 37.399 1.00 37.41 721 ASP A CA 1
ATOM 5557 C C . ASP A 1 721 ? -66.566 -2.893 35.942 1.00 37.41 721 ASP A C 1
ATOM 5559 O O . ASP A 1 721 ? -67.672 -3.316 35.633 1.00 37.41 721 ASP A O 1
ATOM 5563 N N . THR A 1 722 ? -65.593 -2.839 35.026 1.00 39.09 722 THR A N 1
ATOM 5564 C CA . THR A 1 722 ? -65.802 -3.224 33.609 1.00 39.09 722 THR A CA 1
ATOM 5565 C C . THR A 1 722 ? -65.208 -4.581 33.220 1.00 39.09 722 THR A C 1
ATOM 5567 O O . THR A 1 722 ? -65.309 -4.989 32.065 1.00 39.09 722 THR A O 1
ATOM 5570 N N . ALA A 1 723 ? -64.617 -5.320 34.166 1.00 37.41 723 ALA A N 1
ATOM 5571 C CA . ALA A 1 723 ? -64.025 -6.640 33.910 1.00 37.41 723 ALA A CA 1
ATOM 5572 C C . ALA A 1 723 ? -64.817 -7.819 34.512 1.00 37.41 723 ALA A C 1
ATOM 5574 O O . ALA A 1 723 ? -64.453 -8.970 34.272 1.00 37.41 723 ALA A O 1
ATOM 5575 N N . ALA A 1 724 ? -65.899 -7.560 35.256 1.00 36.88 724 ALA A N 1
ATOM 5576 C CA . ALA A 1 724 ? -66.671 -8.596 35.949 1.00 36.88 724 ALA A CA 1
ATOM 5577 C C . ALA A 1 724 ? -67.912 -9.110 35.185 1.00 36.88 724 ALA A C 1
ATOM 5579 O O . ALA A 1 724 ? -68.496 -10.104 35.604 1.00 36.88 724 ALA A O 1
ATOM 5580 N N . GLU A 1 725 ? -68.295 -8.518 34.046 1.00 37.09 725 GLU A N 1
ATOM 5581 C CA . GLU A 1 725 ? -69.523 -8.916 33.324 1.00 37.09 725 GLU A CA 1
ATOM 5582 C C . GLU A 1 725 ? -69.331 -9.889 32.145 1.00 37.09 725 GLU A C 1
ATOM 5584 O O . GLU A 1 725 ? -70.314 -10.324 31.558 1.00 37.09 725 GLU A O 1
ATOM 5589 N N . ASN A 1 726 ? -68.106 -10.321 31.818 1.00 36.03 726 ASN A N 1
ATOM 5590 C CA . ASN A 1 726 ? -67.870 -11.195 30.650 1.00 36.03 726 ASN A CA 1
ATOM 5591 C C . ASN A 1 726 ? -67.404 -12.628 30.963 1.00 36.03 726 ASN A C 1
ATOM 5593 O O . ASN A 1 726 ? -66.923 -13.326 30.074 1.00 36.03 726 ASN A O 1
ATOM 5597 N N . PHE A 1 727 ? -67.580 -13.109 32.196 1.00 34.47 727 PHE A N 1
ATOM 5598 C CA . PHE A 1 727 ? -67.305 -14.509 32.554 1.00 34.47 727 PHE A CA 1
ATOM 5599 C C . PHE A 1 727 ? -68.475 -15.135 33.325 1.00 34.47 727 PHE A C 1
ATOM 5601 O O . PHE A 1 727 ? -68.369 -15.499 34.490 1.00 34.47 727 PHE A O 1
ATOM 5608 N N . SER A 1 728 ? -69.619 -15.272 32.656 1.00 34.53 728 SER A N 1
ATOM 5609 C CA . SER A 1 728 ? -70.722 -16.122 33.115 1.00 34.53 728 SER A CA 1
ATOM 5610 C C . SER A 1 728 ? -71.554 -16.586 31.922 1.00 34.53 728 SER A C 1
ATOM 5612 O O . SER A 1 728 ? -72.604 -16.026 31.632 1.00 34.53 728 SER A O 1
ATOM 5614 N N . GLN A 1 729 ? -71.049 -17.580 31.186 1.00 36.22 729 GLN A N 1
ATOM 5615 C CA . GLN A 1 729 ? -71.855 -18.498 30.370 1.00 36.22 729 GLN A CA 1
ATOM 5616 C C . GLN A 1 729 ? -70.965 -19.638 29.850 1.00 36.22 729 GLN A C 1
ATOM 5618 O O . GLN A 1 729 ? -70.340 -19.516 28.804 1.00 36.22 729 GLN A O 1
ATOM 5623 N N . ALA A 1 730 ? -70.881 -20.728 30.621 1.00 32.53 730 ALA A N 1
ATOM 5624 C CA . ALA A 1 730 ? -70.595 -22.088 30.140 1.00 32.53 730 ALA A CA 1
ATOM 5625 C C . ALA A 1 730 ? -70.697 -23.101 31.305 1.00 32.53 730 ALA A C 1
ATOM 5627 O O . ALA A 1 730 ? -69.699 -23.527 31.883 1.00 32.53 730 ALA A O 1
ATOM 5628 N N . SER A 1 731 ? -71.925 -23.479 31.663 1.00 34.44 731 SER A N 1
ATOM 5629 C CA . SER A 1 731 ? -72.275 -24.832 32.137 1.00 34.44 731 SER A CA 1
ATOM 5630 C C . SER A 1 731 ? -72.053 -25.814 30.964 1.00 34.44 731 SER A C 1
ATOM 5632 O O . SER A 1 731 ? -72.208 -25.408 29.819 1.00 34.44 731 SER A O 1
ATOM 5634 N N . THR A 1 732 ? -71.680 -27.095 31.045 1.00 34.75 732 THR A N 1
ATOM 5635 C CA . THR A 1 732 ? -71.697 -28.180 32.049 1.00 34.75 732 THR A CA 1
ATOM 5636 C C . THR A 1 732 ? -70.941 -29.378 31.412 1.00 34.75 732 THR A C 1
ATOM 5638 O O . THR A 1 732 ? -70.885 -29.436 30.182 1.00 34.75 732 THR A O 1
ATOM 5641 N N . PRO A 1 733 ? -70.404 -30.362 32.166 1.00 42.34 733 PRO A N 1
ATOM 5642 C CA . PRO A 1 733 ? -69.708 -31.525 31.599 1.00 42.34 733 PRO A CA 1
ATOM 5643 C C . PRO A 1 733 ? -70.586 -32.795 31.542 1.00 42.34 733 PRO A C 1
ATOM 5645 O O . PRO A 1 733 ? -71.362 -33.054 32.460 1.00 42.34 733 PRO A O 1
ATOM 5648 N N . SER A 1 734 ? -70.402 -33.646 30.522 1.00 31.78 734 SER A N 1
ATOM 5649 C CA . SER A 1 734 ? -70.854 -35.049 30.554 1.00 31.78 734 SER A CA 1
ATOM 5650 C C . SER A 1 734 ? -69.861 -36.013 29.886 1.00 31.78 734 SER A C 1
ATOM 5652 O O . SER A 1 734 ? -69.595 -35.893 28.695 1.00 31.78 734 SER A O 1
ATOM 5654 N N . ALA A 1 735 ? -69.388 -36.973 30.690 1.00 36.28 735 ALA A N 1
ATOM 5655 C CA . ALA A 1 735 ? -69.081 -38.383 30.400 1.00 36.28 735 ALA A CA 1
ATOM 5656 C C . ALA A 1 735 ? -68.373 -38.760 29.076 1.00 36.28 735 ALA A C 1
ATOM 5658 O O . ALA A 1 735 ? -68.998 -38.796 28.021 1.00 36.28 735 ALA A O 1
ATOM 5659 N N . ARG A 1 736 ? -67.135 -39.262 29.147 1.00 35.44 736 ARG A N 1
ATOM 5660 C CA . ARG A 1 736 ? -66.731 -40.660 29.405 1.00 35.44 736 ARG A CA 1
ATOM 5661 C C . ARG A 1 736 ? -65.216 -40.744 29.538 1.00 35.44 736 ARG A C 1
ATOM 5663 O O . ARG A 1 736 ? -64.541 -39.907 28.901 1.00 35.44 736 ARG A O 1
#

Secondary structure (DSSP, 8-state):
----SSSTTTTTSSS-TTHHHHHHHHTT-----PPPPPP------------------------------------------------------------HHHHHHHHHHHHHHHHHHHH-SS-HHHHHHHHHHHHHHHHH-TTTHHHHHHHHHHH---HHHH---SS-HHHHHHHHHHHHHHHH-------PPPTTHHHHHHHHHHHHHHHHHHHSSPPPSSTTTTT-TTSTTHHHHHHHHHHHHHHHHHHHHHH---HHHHHHHHHHHHHHHHHHHHHHHHHHHHHHT-SS-TT------TT-GGGBTB-SHHHHHHHHHHHHHTTSTTT-TTHHHHHHHHHHHHHHTT-HHHHHHHHHHHHHHHHHHHHHHHHTT-GGGGHHHHHHHHHHHHHHHHHHTSHHHHHHHHTHHHHHHHHHHHHHHHHHTS--SHHHHHH-S-TT-HHHHHHHHS-GGGPBPPEEEEEETTEEEEEEE-SB--EEEEE----TT-EEEEEEEEEE-STT-EEE--EEEESSSSEEEEE--EEE--SSSS-EEEEEEEE-TTTT---GGG---EEEEEB---SSSEEEEEEEEEEETTS-B--SSTT-TTTTTT-EEE-S--TTT--S-HHHHHHHHHHHHHHHHHHHHHHHHHHHHHHHHHTT-HHHHHHHHHHHHHHHHHTTS--SSSHHHHHHHHHHHHHHHH---------------PPPTTSSSSSSTTSSSS----------

Solvent-accessible surface area (backbone atoms only — not comparable to full-atom values): 41142 Å² total; per-residue (Å²): 135,88,85,84,91,67,69,77,71,62,70,77,76,79,73,75,85,57,59,60,57,51,56,55,44,63,75,67,71,82,74,88,85,76,86,78,79,82,89,84,82,81,90,81,82,87,85,88,84,89,87,87,87,84,83,90,79,91,82,91,85,85,85,90,89,87,86,87,87,91,90,84,89,87,88,87,84,90,87,84,90,83,90,79,91,76,86,80,84,76,80,78,73,81,80,83,84,78,65,66,68,46,40,51,53,11,51,52,31,38,48,51,27,51,52,54,43,73,67,41,84,60,62,43,68,61,54,48,52,51,50,51,53,47,46,53,49,36,71,73,39,81,64,49,55,48,25,51,50,51,20,35,64,53,55,56,58,56,28,68,58,30,28,40,75,55,75,40,72,54,56,36,49,51,28,40,51,51,11,50,58,36,54,67,59,74,84,68,75,88,71,75,79,56,94,56,48,63,59,54,50,52,46,50,50,38,52,51,51,9,29,51,52,18,28,59,81,68,74,74,93,52,55,43,38,68,61,43,59,60,27,38,51,25,9,56,36,23,47,46,6,52,51,50,5,52,48,52,39,50,52,49,69,67,64,62,65,55,69,70,59,45,46,51,32,38,18,50,6,26,42,52,20,46,42,51,41,22,52,43,23,49,50,50,37,46,72,74,32,41,92,89,43,93,82,50,90,59,70,53,55,54,47,45,61,81,44,27,43,37,83,58,64,59,37,32,48,52,23,35,33,52,34,34,33,68,75,44,50,92,80,36,87,64,36,61,60,43,52,49,38,43,42,52,40,44,47,44,39,68,38,68,46,34,48,52,10,38,51,52,22,46,51,45,51,39,53,42,38,46,51,48,16,54,73,69,73,39,58,76,69,19,50,62,62,38,50,53,45,48,50,47,50,50,52,45,53,55,52,46,69,38,71,70,44,42,55,56,57,72,45,45,64,64,54,47,56,55,49,54,51,51,44,51,53,56,60,67,69,51,62,91,44,72,62,32,48,41,35,15,63,4,25,49,29,59,33,32,50,34,69,76,68,44,60,81,94,64,33,61,32,44,73,48,59,46,74,56,96,91,43,42,26,41,36,40,31,31,49,43,62,48,34,48,22,30,62,34,87,66,46,36,74,37,55,35,42,39,36,32,32,37,30,22,65,35,87,86,35,43,42,35,45,36,37,25,27,32,84,74,82,67,73,45,63,68,47,80,46,77,43,82,46,63,49,79,58,48,83,42,81,47,72,48,78,46,66,40,52,70,28,47,63,48,60,78,93,65,40,68,46,32,30,41,26,47,30,57,82,38,91,61,61,53,42,37,41,28,55,39,38,40,25,40,84,87,68,50,64,54,52,93,53,32,43,26,83,69,33,40,46,36,35,31,66,32,32,87,60,31,69,58,71,39,72,33,17,40,64,61,41,29,34,48,20,19,2,55,51,32,34,50,46,50,50,51,45,46,52,48,8,50,53,47,19,49,52,40,24,77,70,64,36,64,64,31,38,24,50,42,21,12,53,51,7,34,53,45,24,23,66,62,18,53,41,54,77,42,29,66,51,18,17,50,54,44,21,52,32,54,35,39,55,65,57,81,84,79,71,73,79,77,74,72,78,72,71,81,74,70,79,70,96,80,77,79,74,83,75,66,79,79,74,71,82,82,82,82,89,81,87,84,90,81,89,132

Radius of gyration: 32.74 Å; Cα contacts (8 Å, |Δi|>4): 1127; chains: 1; bounding box: 100×110×96 Å

pLDDT: mean 81.28, std 24.14, range [24.33, 98.69]